Protein AF-A0A6I2H4H3-F1 (afdb_monomer)

Solvent-accessible surface area (backbone atoms only — not comparable to full-atom values): 29416 Å² total; per-residue (Å²): 144,80,78,81,76,67,54,67,68,62,63,47,63,52,48,63,47,64,78,41,74,77,74,76,82,77,77,78,80,81,84,78,91,77,87,81,88,84,82,89,77,88,83,86,88,89,82,82,91,73,91,71,95,69,86,70,80,79,78,75,69,84,71,69,75,73,74,83,81,56,90,36,34,36,38,40,33,17,53,28,41,17,59,62,69,71,44,72,44,59,40,78,60,50,69,61,46,35,39,34,38,72,36,98,88,65,50,64,49,78,35,68,48,48,78,77,53,73,12,32,34,39,25,64,84,44,72,86,79,65,64,29,34,44,34,39,46,53,40,34,32,50,42,70,63,45,63,30,36,68,16,51,56,36,34,16,30,83,85,70,46,59,52,86,59,64,65,92,49,101,59,89,71,86,44,37,30,32,34,30,37,36,53,46,69,62,34,48,71,57,99,56,57,47,42,33,40,39,33,20,58,50,62,38,38,29,28,41,41,46,58,63,73,68,74,57,69,58,36,38,57,49,69,75,38,42,23,42,53,44,59,58,69,41,71,39,63,63,65,49,46,49,88,79,26,46,35,36,41,36,37,27,46,50,39,77,46,82,94,34,29,41,34,38,22,22,49,26,36,32,74,43,67,24,54,70,69,56,100,86,60,60,50,68,48,75,48,60,29,41,81,35,60,75,48,74,52,56,45,42,38,36,58,62,59,48,58,73,47,38,60,50,29,26,83,71,39,40,73,60,33,39,40,37,38,33,24,51,25,66,98,20,70,41,94,79,37,19,50,48,64,73,63,54,68,32,28,38,38,40,34,66,42,83,80,52,75,60,47,76,52,75,50,70,25,18,49,89,66,67,85,80,36,44,49,33,24,35,42,36,37,37,30,34,33,77,42,69,48,98,87,66,36,57,43,78,47,76,46,48,38,32,37,36,27,50,32,72,65,48,52,68,48,75,41,59,72,66,45,37,26,33,32,74,48,22,47,72,85,39,75,24,65,55,64,46,73,42,94,46,58,50,47,36,39,34,45,41,70,36,89,38,55,74,53,56,26,35,36,40,40,34,35,35,51,44,67,91,44,94,73,41,65,47,78,44,83,51,32,35,39,41,33,45,55,86,62,48,62,49,56,46,60,81,75,62,47,54,74,74,39,37,31,36,47,34,40,32,30,26,35,33,70,86,47,43,76,42,35,46,33,26,65,40,22,71,50,28,36,31,9,34,17,45,42,23,49,34,31,33,82

Sequence (541 aa):
MRSSRLAAPLCLALLLSACLPDAPARAPDAGTEGGPEVVVVTPDASVPPGYPDVGTPDAGHPDASVPPMTEDEVRVTNRVPYLYDNSERYEVLSNPVEVLVPAPDGGYTRLASTSLGIGIASVHGVPDAGGYLVRSGNSYVYTSARSVNRGWARLERQGVSYSGVSIEGSGPGVRTAELTLEGLSPWNEGGAVDDFEMVGLETGSTAQLAFNPQPATGATSVSHAPADIFPVTSASLPHFDPTLDTLTLVQRAAQNVGTSGIAMVARRAGTVAAPSVADSGPLRLGMRLEEMPQRSVTLDLRSSAFRALRAQVHPDAELEGMQFDVTPAAYGIHPEYGWVGYSGELFSYYETAPDAPDLAATFSYGNPYPSSWAEVGGASCLYRVRLTLPSGSQHFLYRSIGGSDLLANVVGAPIVPTLSPPTDLRVDGLPATASQTLASLTPTLSWGAPTTGTPTAYRLTLYRLTEPSPGTVSRTTAGQVDLPAELRSLRLPAGMLQPGRHYVFVVTAMDVPTWDLARRETQQRLPGQFADAVTGLLSAP

Foldseek 3Di:
DPPPQVPQVLVVLLVVCVLVPPDPADDPDPDDDDDDDDDDDDDDDDDDDDDDPPDDPDPDDPCVPPDDDDPQKAKEFAWEAALVVRDIDTAAFAPDWWKWPQDPVRATDIFGWDDPDRGMTMTGPHDQDAWIWTDTHQEIETDSDSFFHPYAYALAAPPWAFDSDFLPDPDCPPQKAFEWEAQADFFDPPPDGKWKWKFKRNNLWIWIKAFVVDDDGGDRTDHRTMIGIGTNFHRGDIQADLVRIKIKMWIWDWDDDPPFKIKTFTFWIDMHRADRDDPPDHRYDHTYIDGFDKDKAWAQEQLVQFLVQQVQQAVQKDWQWKKKFKFWQVVAADPQQGRHGGGDTNMMMIGGDSPDHGDTDMDMHGDRDDPRIFIKMKIKTKIWHWAADPLRAIDIDIFIWIWMAGSCVCRVDHNHGQWHAWAQWDWQNHRFSAEDEHPAQFIKIFTHGTPGHQFQWKKKWKWWWDPPDPNDIDIDTLHMYIGGRPDGMGGHHPPSDDAFTKIKIKIKGKHAPPDDSSHNSNSNHPGITIYIHIGHIYTYD

pLDDT: mean 86.31, std 21.21, range [25.45, 98.81]

Mean predicted aligned error: 7.73 Å

Nearest PDB structures (foldseek):
  2gee-assembly1_A  TM=3.292E-01  e=4.165E-04  Homo sapiens
  1wis-assembly1_A  TM=5.400E-01  e=2.957E-02  Homo sapiens
  1cd9-assembly1_D  TM=3.344E-01  e=1.472E+00  Mus musculus
  6q50-assembly1_A  TM=1.634E-01  e=1.085E+00  Leishmania mexicana MHOM/GT/2001/U1103
  8axl-assembly1_A  TM=1.598E-01  e=4.061E+00  Shigella flexneri

Secondary structure (DSSP, 8-state):
--TTSSHHHHHHHHHHTTTS--PPPPPPP-----PPPPPP-PPPP--------------------PPPPPTT-EEEE-EEEETTTTEEEEPPPPSPEEEEEEPTTS-EEEEEPEEEETTEEEE----SSS-EEEEETTEEEEE--SEEE----BSSPTT--B-S--TTS------EEEEEEESPPPP--SSS--EEEEEETTTTEEEEEEESSPPPTT-SEEEEEEEEEEESSSSS-B---TTT-EEEEEEEEEEEETTTEEEEEEEEEEEEEPP---TTS-EEEEEE-EEPPEEEEEEEE-HHHHHTTHHHH-TTEEEEEEEEEEEEETT--BTTTBS-S----SEEEEE--TTPPPEEEEEEEE--S-TTSEEEEEEEEEEEEEEE-TTS-EEEEEEEEEEEEEHHHHTTS-B--SSPPPEEEEETTEESSS-EE-S-SSPEEEEE--SSS--SEEEEEEEEEEEEETTEEEEEEEEEEEEETT--EEEPPTTSS-TT-EEEEEEEEEE-TT--TTBGGGGGPSSEEEEEEE---EE--

Radius of gyration: 24.14 Å; Cα contacts (8 Å, |Δi|>4): 1316; chains: 1; bounding box: 68×48×68 Å

Structure (mmCIF, N/CA/C/O backbone):
data_AF-A0A6I2H4H3-F1
#
_entry.id   AF-A0A6I2H4H3-F1
#
loop_
_atom_site.group_PDB
_atom_site.id
_atom_site.type_symbol
_atom_site.label_atom_id
_atom_site.label_alt_id
_atom_site.label_comp_id
_atom_site.label_asym_id
_atom_site.label_entity_id
_atom_site.label_seq_id
_atom_site.pdbx_PDB_ins_code
_atom_site.Cartn_x
_atom_site.Cartn_y
_atom_site.Cartn_z
_atom_site.occupancy
_atom_site.B_iso_or_equiv
_atom_site.auth_seq_id
_atom_site.auth_comp_id
_atom_site.auth_asym_id
_atom_site.auth_atom_id
_atom_site.pdbx_PDB_model_num
ATOM 1 N N . MET A 1 1 ? 1.810 23.277 -22.576 1.00 27.41 1 MET A N 1
ATOM 2 C CA . MET A 1 1 ? 0.511 22.749 -22.088 1.00 27.41 1 MET A CA 1
ATOM 3 C C . MET A 1 1 ? 0.195 21.363 -22.684 1.00 27.41 1 MET A C 1
ATOM 5 O O . MET A 1 1 ? -0.855 21.172 -23.278 1.00 27.41 1 MET A O 1
ATOM 9 N N . ARG A 1 2 ? 1.094 20.375 -22.526 1.00 26.89 2 ARG A N 1
ATOM 10 C CA . ARG A 1 2 ? 0.898 18.961 -22.933 1.00 26.89 2 ARG A CA 1
ATOM 11 C C . ARG A 1 2 ? 1.237 17.976 -21.789 1.00 26.89 2 ARG A C 1
ATOM 13 O O . ARG A 1 2 ? 1.560 16.828 -22.045 1.00 26.89 2 ARG A O 1
ATOM 20 N N . SER A 1 3 ? 1.171 18.411 -20.526 1.00 26.70 3 SER A N 1
ATOM 21 C CA . SER A 1 3 ? 1.600 17.613 -19.360 1.00 26.70 3 SER A CA 1
ATOM 22 C C . SER A 1 3 ? 0.523 16.688 -18.769 1.00 26.70 3 SER A C 1
ATOM 24 O O . SER A 1 3 ? 0.777 16.031 -17.770 1.00 26.70 3 SER A O 1
ATOM 26 N N . SER A 1 4 ? -0.676 16.599 -19.355 1.00 29.81 4 SER A N 1
ATOM 27 C CA . SER A 1 4 ? -1.798 15.848 -18.763 1.00 29.81 4 SER A CA 1
ATOM 28 C C . SER A 1 4 ? -1.868 14.359 -19.131 1.00 29.81 4 SER A C 1
ATOM 30 O O . SER A 1 4 ? -2.782 13.683 -18.674 1.00 29.81 4 SER A O 1
ATOM 32 N N . ARG A 1 5 ? -0.939 13.822 -19.938 1.00 36.34 5 ARG A N 1
ATOM 33 C CA . ARG A 1 5 ? -0.974 12.406 -20.373 1.00 36.34 5 ARG A CA 1
ATOM 34 C C . ARG A 1 5 ? -0.046 11.457 -19.601 1.00 36.34 5 ARG A C 1
ATOM 36 O O . ARG A 1 5 ? -0.237 10.256 -19.698 1.00 36.34 5 ARG A O 1
ATOM 43 N N . LEU A 1 6 ? 0.885 11.976 -18.798 1.00 37.09 6 LEU A N 1
ATOM 44 C CA . LEU A 1 6 ? 1.790 11.171 -17.955 1.00 37.09 6 LEU A CA 1
ATOM 45 C C . LEU A 1 6 ? 1.196 10.813 -16.578 1.00 37.09 6 LEU A C 1
ATOM 47 O O . LEU A 1 6 ? 1.773 10.015 -15.852 1.00 37.09 6 LEU A O 1
ATOM 51 N N . ALA A 1 7 ? 0.042 11.380 -16.207 1.00 34.16 7 ALA A N 1
ATOM 52 C CA . ALA A 1 7 ? -0.515 11.224 -14.860 1.00 34.16 7 ALA A CA 1
ATOM 53 C C . ALA A 1 7 ? -1.143 9.842 -14.586 1.00 34.16 7 ALA A C 1
ATOM 55 O O . ALA A 1 7 ? -1.226 9.442 -13.428 1.00 34.16 7 ALA A O 1
ATOM 56 N N . ALA A 1 8 ? -1.579 9.114 -15.620 1.00 34.03 8 ALA A N 1
ATOM 57 C CA . ALA A 1 8 ? -2.295 7.847 -15.449 1.00 34.03 8 ALA A CA 1
ATOM 58 C C . ALA A 1 8 ? -1.411 6.679 -14.947 1.00 34.03 8 ALA A C 1
ATOM 60 O O . ALA A 1 8 ? -1.798 6.067 -13.954 1.00 34.03 8 ALA A O 1
ATOM 61 N N . PRO A 1 9 ? -0.227 6.380 -15.528 1.00 33.75 9 PRO A N 1
ATOM 62 C CA . PRO A 1 9 ? 0.618 5.293 -15.016 1.00 33.75 9 PRO A CA 1
ATOM 63 C C . PRO A 1 9 ? 1.280 5.642 -13.671 1.00 33.75 9 PRO A C 1
ATOM 65 O O . PRO A 1 9 ? 1.440 4.780 -12.810 1.00 33.75 9 PRO A O 1
ATOM 68 N N . LEU A 1 10 ? 1.589 6.924 -13.443 1.00 36.28 10 LEU A N 1
ATOM 69 C CA . LEU A 1 10 ? 2.308 7.379 -12.250 1.00 36.28 10 LEU A CA 1
ATOM 70 C C . LEU A 1 10 ? 1.450 7.358 -10.970 1.00 36.28 10 LEU A C 1
ATOM 72 O O . LEU A 1 10 ? 1.964 7.137 -9.877 1.00 36.28 10 LEU A O 1
ATOM 76 N N . CYS A 1 11 ? 0.132 7.563 -11.093 1.00 32.44 11 CYS A N 1
ATOM 77 C CA . CYS A 1 11 ? -0.803 7.392 -9.974 1.00 32.44 11 CYS A CA 1
ATOM 78 C C . CYS A 1 11 ? -1.049 5.917 -9.611 1.00 32.44 11 CYS A C 1
ATOM 80 O O . CYS A 1 11 ? -1.498 5.659 -8.496 1.00 32.44 11 CYS A O 1
ATOM 82 N N . LEU A 1 12 ? -0.766 4.964 -10.512 1.00 36.81 12 LEU A N 1
ATOM 83 C CA . LEU A 1 12 ? -1.075 3.544 -10.308 1.00 36.81 12 LEU A CA 1
ATOM 84 C C . LEU A 1 12 ? 0.065 2.738 -9.671 1.00 36.81 12 LEU A C 1
ATOM 86 O O . LEU A 1 12 ? -0.207 1.931 -8.789 1.00 36.81 12 LEU A O 1
ATOM 90 N N . ALA A 1 13 ? 1.332 3.022 -9.991 1.00 32.00 13 ALA A N 1
ATOM 91 C CA . ALA A 1 13 ? 2.472 2.408 -9.290 1.00 32.00 13 ALA A CA 1
ATOM 92 C C . ALA A 1 13 ? 2.479 2.725 -7.774 1.00 32.00 13 ALA A C 1
ATOM 94 O O . ALA A 1 13 ? 2.872 1.904 -6.948 1.00 32.00 13 ALA A O 1
ATOM 95 N N . LEU A 1 14 ? 1.934 3.885 -7.379 1.00 35.25 14 LEU A N 1
ATOM 96 C CA . LEU A 1 14 ? 1.718 4.250 -5.971 1.00 35.25 14 LEU A CA 1
ATOM 97 C C . LEU A 1 14 ? 0.651 3.386 -5.263 1.00 35.25 14 LEU A C 1
ATOM 99 O O . LEU A 1 14 ? 0.614 3.365 -4.035 1.00 35.25 14 LEU A O 1
ATOM 103 N N . LEU A 1 15 ? -0.210 2.668 -5.995 1.00 35.47 15 LEU A N 1
ATOM 104 C CA . LEU A 1 15 ? -1.296 1.858 -5.427 1.00 35.47 15 LEU A CA 1
ATOM 105 C C . LEU A 1 15 ? -0.887 0.413 -5.106 1.00 35.47 15 LEU A C 1
ATOM 107 O O . LEU A 1 15 ? -1.457 -0.166 -4.184 1.00 35.47 15 LEU A O 1
ATOM 111 N N . LEU A 1 16 ? 0.152 -0.145 -5.738 1.00 33.56 16 LEU A N 1
ATOM 112 C CA . LEU A 1 16 ? 0.806 -1.368 -5.232 1.00 33.56 16 LEU A CA 1
ATOM 113 C C . LEU A 1 16 ? 1.392 -1.131 -3.832 1.00 33.56 16 LEU A C 1
ATOM 115 O O . LEU A 1 16 ? 1.283 -1.979 -2.943 1.00 33.56 16 LEU A O 1
ATOM 119 N N . SER A 1 17 ? 1.891 0.087 -3.601 1.00 32.72 17 SER A N 1
ATOM 120 C CA . SER A 1 17 ? 2.298 0.568 -2.280 1.00 32.72 17 SER A CA 1
ATOM 121 C C . SER A 1 17 ? 1.133 0.709 -1.294 1.00 32.72 17 SER A C 1
ATOM 123 O O . SER A 1 17 ? 1.397 0.860 -0.115 1.00 32.72 17 SER A O 1
ATOM 125 N N . ALA A 1 18 ? -0.136 0.633 -1.726 1.00 29.33 18 ALA A N 1
ATOM 126 C CA . ALA A 1 18 ? -1.308 0.676 -0.840 1.00 29.33 18 ALA A CA 1
ATOM 127 C C . ALA A 1 18 ? -1.716 -0.707 -0.288 1.00 29.33 18 ALA A C 1
ATOM 129 O O . ALA A 1 18 ? -2.491 -0.781 0.668 1.00 29.33 18 ALA A O 1
ATOM 130 N N . CYS A 1 19 ? -1.198 -1.801 -0.866 1.00 32.56 19 CYS A N 1
ATOM 131 C CA . CYS A 1 19 ? -1.294 -3.148 -0.279 1.00 32.56 19 CYS A CA 1
ATOM 132 C C . CYS A 1 19 ? -0.205 -3.372 0.775 1.00 32.56 19 CYS A C 1
ATOM 134 O O . CYS A 1 19 ? -0.392 -4.089 1.762 1.00 32.56 19 CYS A O 1
ATOM 136 N N . LEU A 1 20 ? 0.927 -2.696 0.588 1.00 34.41 20 LEU A N 1
ATOM 137 C CA . LEU A 1 20 ? 1.866 -2.412 1.655 1.00 34.41 20 LEU A CA 1
ATOM 138 C C . LEU A 1 20 ? 1.235 -1.311 2.534 1.00 34.41 20 LEU A C 1
ATOM 140 O O . LEU A 1 20 ? 0.553 -0.423 2.039 1.00 34.41 20 LEU A O 1
ATOM 144 N N . PRO A 1 21 ? 1.321 -1.369 3.866 1.00 31.14 21 PRO A N 1
ATOM 145 C CA . PRO A 1 21 ? 0.923 -0.221 4.664 1.00 31.14 21 PRO A CA 1
ATOM 146 C C . PRO A 1 21 ? 1.882 0.937 4.356 1.00 31.14 21 PRO A C 1
ATOM 148 O O . PRO A 1 21 ? 3.085 0.692 4.261 1.00 31.14 21 PRO A O 1
ATOM 151 N N . ASP A 1 22 ? 1.369 2.172 4.260 1.00 32.53 22 ASP A N 1
ATOM 152 C CA . ASP A 1 22 ? 2.194 3.386 4.154 1.00 32.53 22 ASP A CA 1
ATOM 153 C C . ASP A 1 22 ? 3.387 3.266 5.121 1.00 32.53 22 ASP A C 1
ATOM 155 O O . ASP A 1 22 ? 3.208 3.130 6.344 1.00 32.53 22 ASP A O 1
ATOM 159 N N . ALA A 1 23 ? 4.612 3.270 4.584 1.00 32.50 23 ALA A N 1
ATOM 160 C CA . ALA A 1 23 ? 5.797 3.387 5.418 1.00 32.50 23 ALA A CA 1
ATOM 161 C C . ALA A 1 23 ? 5.658 4.712 6.188 1.00 32.50 23 ALA A C 1
ATOM 163 O O . ALA A 1 23 ? 5.413 5.749 5.562 1.00 32.50 23 ALA A O 1
ATOM 164 N N . PRO A 1 24 ? 5.734 4.717 7.533 1.00 30.98 24 PRO A N 1
ATOM 165 C CA . PRO A 1 24 ? 5.585 5.952 8.284 1.00 30.98 24 PRO A CA 1
ATOM 166 C C . PRO A 1 24 ? 6.629 6.953 7.789 1.00 30.98 24 PRO A C 1
ATOM 168 O O . PRO A 1 24 ? 7.818 6.636 7.734 1.00 30.98 24 PRO A O 1
ATOM 171 N N . ALA A 1 25 ? 6.181 8.155 7.417 1.00 30.33 25 ALA A N 1
ATOM 172 C CA . ALA A 1 25 ? 7.082 9.246 7.082 1.00 30.33 25 ALA A CA 1
ATOM 173 C C . ALA A 1 25 ? 8.069 9.428 8.245 1.00 30.33 25 ALA A C 1
ATOM 175 O O . ALA A 1 25 ? 7.665 9.674 9.385 1.00 30.33 25 ALA A O 1
ATOM 176 N N . ARG A 1 26 ? 9.362 9.233 7.969 1.00 35.91 26 ARG A N 1
ATOM 177 C CA . ARG A 1 26 ? 10.427 9.332 8.969 1.00 35.91 26 ARG A CA 1
ATOM 178 C C . ARG A 1 26 ? 10.443 10.765 9.504 1.00 35.91 26 ARG A C 1
ATOM 180 O O . ARG A 1 26 ? 10.479 11.714 8.722 1.00 35.91 26 ARG A O 1
ATOM 187 N N . ALA A 1 27 ? 10.388 10.931 10.825 1.00 27.62 27 ALA A N 1
ATOM 188 C CA . ALA A 1 27 ? 10.614 12.240 11.429 1.00 27.62 27 ALA A CA 1
ATOM 189 C C . ALA A 1 27 ? 12.048 12.694 11.085 1.00 27.62 27 ALA A C 1
ATOM 191 O O . ALA A 1 27 ? 12.953 11.858 11.134 1.00 27.62 27 ALA A O 1
ATOM 192 N N . PRO A 1 28 ? 12.277 13.965 10.710 1.00 26.17 28 PRO A N 1
ATOM 193 C CA . PRO A 1 28 ? 13.627 14.458 10.465 1.00 26.17 28 PRO A CA 1
ATOM 194 C C . PRO A 1 28 ? 14.465 14.310 11.742 1.00 26.17 28 PRO A C 1
ATOM 196 O O . PRO A 1 28 ? 14.049 14.768 12.809 1.00 26.17 28 PRO A O 1
ATOM 199 N N . ASP A 1 29 ? 15.626 13.658 11.635 1.00 29.16 29 ASP A N 1
ATOM 200 C CA . ASP A 1 29 ? 16.582 13.537 12.738 1.00 29.16 29 ASP A CA 1
ATOM 201 C C . ASP A 1 29 ? 17.051 14.943 13.149 1.00 29.16 29 ASP A C 1
ATOM 203 O O . ASP A 1 29 ? 17.637 15.686 12.358 1.00 29.16 29 ASP A O 1
ATOM 207 N N . ALA A 1 30 ? 16.779 15.330 14.397 1.00 26.14 30 ALA A N 1
ATOM 208 C CA . ALA A 1 30 ? 17.313 16.552 14.984 1.00 26.14 30 ALA A CA 1
ATOM 209 C C . ALA A 1 30 ? 18.799 16.327 15.300 1.00 26.14 30 ALA A C 1
ATOM 211 O O . ALA A 1 30 ? 19.143 15.711 16.307 1.00 26.14 30 ALA A O 1
ATOM 212 N N . GLY A 1 31 ? 19.681 16.780 14.408 1.00 27.33 31 GLY A N 1
ATOM 213 C CA . GLY A 1 31 ? 21.125 16.621 14.556 1.00 27.33 31 GLY A CA 1
ATOM 214 C C . GLY A 1 31 ? 21.676 17.331 15.796 1.00 27.33 31 GLY A C 1
ATOM 215 O O . GLY A 1 31 ? 21.610 18.554 15.905 1.00 27.33 31 GLY A O 1
ATOM 216 N N . THR A 1 32 ? 22.271 16.565 16.709 1.00 27.14 32 THR A N 1
ATOM 217 C CA . THR A 1 32 ? 23.271 17.051 17.668 1.00 27.14 32 THR A CA 1
ATOM 218 C C . THR A 1 32 ? 24.658 16.708 17.137 1.00 27.14 32 THR A C 1
ATOM 220 O O . THR A 1 32 ? 25.004 15.533 17.026 1.00 27.14 32 THR A O 1
ATOM 223 N N . GLU A 1 33 ? 25.442 17.733 16.801 1.00 27.17 33 GLU A N 1
ATOM 224 C CA . GLU A 1 33 ? 26.845 17.608 16.403 1.00 27.17 33 GLU A CA 1
ATOM 225 C C . GLU A 1 33 ? 27.706 17.132 17.584 1.00 27.17 33 GLU A C 1
ATOM 227 O O . GLU A 1 33 ? 27.778 17.776 18.630 1.00 27.17 33 GLU A O 1
ATOM 232 N N . GLY A 1 34 ? 28.383 16.000 17.401 1.00 26.84 34 GLY A N 1
ATOM 233 C CA . GLY A 1 34 ? 29.370 15.457 18.329 1.00 26.84 34 GLY A CA 1
ATOM 234 C C . GLY A 1 34 ? 30.065 14.264 17.684 1.00 26.84 34 GLY A C 1
ATOM 235 O O . GLY A 1 34 ? 29.618 13.132 17.833 1.00 26.84 34 GLY A O 1
ATOM 236 N N . GLY A 1 35 ? 31.107 14.526 16.893 1.00 25.45 35 GLY A N 1
ATOM 237 C CA . GLY A 1 35 ? 31.826 13.492 16.146 1.00 25.45 35 GLY A CA 1
ATOM 238 C C . GLY A 1 35 ? 32.767 12.658 17.025 1.00 25.45 35 GLY A C 1
ATOM 239 O O . GLY A 1 35 ? 33.461 13.229 17.869 1.00 25.45 35 GLY A O 1
ATOM 240 N N . PRO A 1 36 ? 32.852 11.333 16.808 1.00 29.58 36 PRO A N 1
ATOM 241 C CA . PRO A 1 36 ? 33.981 10.532 17.246 1.00 29.58 36 PRO A CA 1
ATOM 242 C C . PRO A 1 36 ? 34.960 10.227 16.098 1.00 29.58 36 PRO A C 1
ATOM 244 O O . PRO A 1 36 ? 34.624 10.218 14.915 1.00 29.58 36 PRO A O 1
ATOM 247 N N . GLU A 1 37 ? 36.201 10.001 16.510 1.00 25.62 37 GLU A N 1
ATOM 248 C CA . GLU A 1 37 ? 37.409 9.724 15.735 1.00 25.62 37 GLU A CA 1
ATOM 249 C C . GLU A 1 37 ? 37.325 8.383 14.975 1.00 25.62 37 GLU A C 1
ATOM 251 O O . GLU A 1 37 ? 36.967 7.352 15.544 1.00 25.62 37 GLU A O 1
ATOM 256 N N . VAL A 1 38 ? 37.649 8.400 13.675 1.00 28.81 38 VAL A N 1
ATOM 257 C CA . VAL A 1 38 ? 37.565 7.242 12.766 1.00 28.81 38 VAL A CA 1
ATOM 258 C C . VAL A 1 38 ? 38.900 6.493 12.736 1.00 28.81 38 VAL A C 1
ATOM 260 O O . VAL A 1 38 ? 39.912 7.036 12.293 1.00 28.81 38 VAL A O 1
ATOM 263 N N . VAL A 1 39 ? 38.892 5.221 13.143 1.00 25.72 39 VAL A N 1
ATOM 264 C CA . VAL A 1 39 ? 39.983 4.270 12.879 1.00 25.72 39 VAL A CA 1
ATOM 265 C C . VAL A 1 39 ? 39.707 3.578 11.545 1.00 25.72 39 VAL A C 1
ATOM 267 O O . VAL A 1 39 ? 38.690 2.909 11.380 1.00 25.72 39 VAL A O 1
ATOM 270 N N . VAL A 1 40 ? 40.617 3.750 10.586 1.00 26.52 40 VAL A N 1
ATOM 271 C CA . VAL A 1 40 ? 40.535 3.162 9.243 1.00 26.52 40 VAL A CA 1
ATOM 272 C C . VAL A 1 40 ? 41.026 1.714 9.284 1.00 26.52 40 VAL A C 1
ATOM 274 O O . VAL A 1 40 ? 42.193 1.463 9.581 1.00 26.52 40 VAL A O 1
ATOM 277 N N . VAL A 1 41 ? 40.155 0.768 8.930 1.00 26.95 41 VAL A N 1
ATOM 278 C CA . VAL A 1 41 ? 40.528 -0.610 8.580 1.00 26.95 41 VAL A CA 1
ATOM 279 C C . VAL A 1 41 ? 40.187 -0.824 7.108 1.00 26.95 41 VAL A C 1
ATOM 281 O O . VAL A 1 41 ? 39.051 -0.624 6.692 1.00 26.95 41 VAL A O 1
ATOM 284 N N . THR A 1 42 ? 41.180 -1.198 6.307 1.00 28.59 42 THR A N 1
ATOM 285 C CA . THR A 1 42 ? 41.024 -1.541 4.885 1.00 28.59 42 THR A CA 1
ATOM 286 C C . THR A 1 42 ? 40.532 -2.984 4.720 1.00 28.59 42 THR A C 1
ATOM 288 O O . THR A 1 42 ? 41.174 -3.869 5.294 1.00 28.59 42 THR A O 1
ATOM 291 N N . PRO A 1 43 ? 39.490 -3.266 3.913 1.00 33.50 43 PRO A N 1
ATOM 292 C CA . PRO A 1 43 ? 39.140 -4.628 3.535 1.00 33.50 43 PRO A CA 1
ATOM 293 C C . PRO A 1 43 ? 39.788 -5.040 2.207 1.00 33.50 43 PRO A C 1
ATOM 295 O O . PRO A 1 43 ? 39.853 -4.269 1.248 1.00 33.50 43 PRO A O 1
ATOM 298 N N . ASP A 1 44 ? 40.261 -6.283 2.187 1.00 26.83 44 ASP A N 1
ATOM 299 C CA . ASP A 1 44 ? 40.764 -7.000 1.017 1.00 26.83 44 ASP A CA 1
ATOM 300 C C . ASP A 1 44 ? 39.583 -7.568 0.207 1.00 26.83 44 ASP A C 1
ATOM 302 O O . ASP A 1 44 ? 38.591 -8.036 0.773 1.00 26.83 44 ASP A O 1
ATOM 306 N N . ALA A 1 45 ? 39.670 -7.497 -1.119 1.00 34.09 45 ALA A N 1
ATOM 307 C CA . ALA A 1 45 ? 38.580 -7.802 -2.040 1.00 34.09 45 ALA A CA 1
ATOM 308 C C . ALA A 1 45 ? 38.758 -9.191 -2.664 1.00 34.09 45 ALA A C 1
ATOM 310 O O . ALA A 1 45 ? 39.778 -9.424 -3.307 1.00 34.09 45 ALA A O 1
ATOM 311 N N . SER A 1 46 ? 37.752 -10.075 -2.533 1.00 33.72 46 SER A N 1
ATOM 312 C CA . SER A 1 46 ? 37.236 -11.009 -3.571 1.00 33.72 46 SER A CA 1
ATOM 313 C C . SER A 1 46 ? 36.640 -12.318 -3.011 1.00 33.72 46 SER A C 1
ATOM 315 O O . SER A 1 46 ? 37.372 -13.278 -2.820 1.00 33.72 46 SER A O 1
ATOM 317 N N . VAL A 1 47 ? 35.305 -12.420 -2.867 1.00 30.62 47 VAL A N 1
ATOM 318 C CA . VAL A 1 47 ? 34.541 -13.694 -2.989 1.00 30.62 47 VAL A CA 1
ATOM 319 C C . VAL A 1 47 ? 33.070 -13.390 -3.371 1.00 30.62 47 VAL A C 1
ATOM 321 O O . VAL A 1 47 ? 32.460 -12.547 -2.718 1.00 30.62 47 VAL A O 1
ATOM 324 N N . PRO A 1 48 ? 32.462 -14.045 -4.386 1.00 39.00 48 PRO A N 1
ATOM 325 C CA . PRO A 1 48 ? 31.018 -13.962 -4.660 1.00 39.00 48 PRO A CA 1
ATOM 326 C C . PRO A 1 48 ? 30.204 -14.925 -3.759 1.00 39.00 48 PRO A C 1
ATOM 328 O O . PRO A 1 48 ? 30.689 -16.023 -3.473 1.00 39.00 48 PRO A O 1
ATOM 331 N N . PRO A 1 49 ? 28.965 -14.595 -3.332 1.00 48.81 49 PRO A N 1
ATOM 332 C CA . PRO A 1 49 ? 28.246 -15.403 -2.351 1.00 48.81 49 PRO A CA 1
ATOM 333 C C . PRO A 1 49 ? 27.552 -16.609 -3.001 1.00 48.81 49 PRO A C 1
ATOM 335 O O . PRO A 1 49 ? 26.501 -16.498 -3.630 1.00 48.81 49 PRO A O 1
ATOM 338 N N . GLY A 1 50 ? 28.127 -17.792 -2.798 1.00 32.75 50 GLY A N 1
ATOM 339 C CA . GLY A 1 50 ? 27.347 -19.006 -2.578 1.00 32.75 50 GLY A CA 1
ATOM 340 C C . GLY A 1 50 ? 27.183 -19.166 -1.071 1.00 32.75 50 GLY A C 1
ATOM 341 O O . GLY A 1 50 ? 28.178 -19.079 -0.362 1.00 32.75 50 GLY A O 1
ATOM 342 N N . TYR A 1 51 ? 25.957 -19.351 -0.581 1.00 45.66 51 TYR A N 1
ATOM 343 C CA . TYR A 1 51 ? 25.682 -19.577 0.840 1.00 45.66 51 TYR A CA 1
ATOM 344 C C . TYR A 1 51 ? 26.257 -20.930 1.293 1.00 45.66 51 TYR A C 1
ATOM 346 O O . TYR A 1 51 ? 25.778 -21.981 0.860 1.00 45.66 51 TYR A O 1
ATOM 354 N N . PRO A 1 52 ? 27.220 -20.918 2.226 1.00 36.47 52 PRO A N 1
ATOM 355 C CA . PRO A 1 52 ? 27.104 -21.759 3.400 1.00 36.47 52 PRO A CA 1
ATOM 356 C C . PRO A 1 52 ? 27.002 -20.878 4.644 1.00 36.47 52 PRO A C 1
ATOM 358 O O . PRO A 1 52 ? 27.668 -19.853 4.764 1.00 36.47 52 PRO A O 1
ATOM 361 N N . ASP A 1 53 ? 26.151 -21.314 5.562 1.00 42.94 53 ASP A N 1
ATOM 362 C CA . ASP A 1 53 ? 26.048 -20.825 6.931 1.00 42.94 53 ASP A CA 1
ATOM 363 C C . ASP A 1 53 ? 27.407 -20.984 7.638 1.00 42.94 53 ASP A C 1
ATOM 365 O O . ASP A 1 53 ? 27.760 -22.050 8.146 1.00 42.94 53 ASP A O 1
ATOM 369 N N . VAL A 1 54 ? 28.228 -19.937 7.577 1.00 32.97 54 VAL A N 1
ATOM 370 C CA . VAL A 1 54 ? 29.409 -19.766 8.422 1.00 32.97 54 VAL A CA 1
ATOM 371 C C . VAL A 1 54 ? 29.015 -18.746 9.468 1.00 32.97 54 VAL A C 1
ATOM 373 O O . VAL A 1 54 ? 29.028 -17.549 9.195 1.00 32.97 54 VAL A O 1
ATOM 376 N N . GLY A 1 55 ? 28.636 -19.244 10.646 1.00 39.16 55 GLY A N 1
ATOM 377 C CA . GLY A 1 55 ? 28.298 -18.432 11.806 1.00 39.16 55 GLY A CA 1
ATOM 378 C C . GLY A 1 55 ? 29.332 -17.333 12.024 1.00 39.16 55 GLY A C 1
ATOM 379 O O . GLY A 1 55 ? 30.454 -17.583 12.471 1.00 39.16 55 GLY A O 1
ATOM 380 N N . THR A 1 56 ? 28.950 -16.109 11.680 1.00 38.75 56 THR A N 1
ATOM 381 C CA . THR A 1 56 ? 29.666 -14.906 12.069 1.00 38.75 56 THR A CA 1
ATOM 382 C C . THR A 1 56 ? 29.511 -14.737 13.581 1.00 38.75 56 THR A C 1
ATOM 384 O O . THR A 1 56 ? 28.420 -14.955 14.113 1.00 38.75 56 THR A O 1
ATOM 387 N N . PRO A 1 57 ? 30.582 -14.380 14.313 1.00 37.84 57 PRO A N 1
ATOM 388 C CA . PRO A 1 57 ? 30.462 -14.021 15.716 1.00 37.84 57 PRO A CA 1
ATOM 389 C C . PRO A 1 57 ? 29.512 -12.831 15.820 1.00 37.84 57 PRO A C 1
ATOM 391 O O . PRO A 1 57 ? 29.785 -11.781 15.238 1.00 37.84 57 PRO A O 1
ATOM 394 N N . ASP A 1 58 ? 28.407 -13.028 16.534 1.00 41.22 58 ASP A N 1
ATOM 395 C CA . ASP A 1 58 ? 27.465 -11.984 16.918 1.00 41.22 58 ASP A CA 1
ATOM 396 C C . ASP A 1 58 ? 28.263 -10.814 17.510 1.00 41.22 58 ASP A C 1
ATOM 398 O O . ASP A 1 58 ? 28.903 -10.938 18.563 1.00 41.22 58 ASP A O 1
ATOM 402 N N . ALA A 1 59 ? 28.338 -9.710 16.764 1.00 40.62 59 ALA A N 1
ATOM 403 C CA . ALA A 1 59 ? 28.999 -8.495 17.199 1.00 40.62 59 ALA A CA 1
ATOM 404 C C . ALA A 1 59 ? 28.106 -7.882 18.272 1.00 40.62 59 ALA A C 1
ATOM 406 O O . ALA A 1 59 ? 27.281 -7.026 17.970 1.00 40.62 59 ALA A O 1
ATOM 407 N N . GLY A 1 60 ? 28.264 -8.397 19.497 1.00 37.22 60 GLY A N 1
ATOM 408 C CA . GLY A 1 60 ? 27.412 -8.158 20.651 1.00 37.22 60 GLY A CA 1
ATOM 409 C C . GLY A 1 60 ? 26.843 -6.752 20.660 1.00 37.22 60 GLY A C 1
ATOM 410 O O . GLY A 1 60 ? 27.507 -5.791 21.061 1.00 37.22 60 GLY A O 1
ATOM 411 N N . HIS A 1 61 ? 25.591 -6.647 20.220 1.00 46.34 61 HIS A N 1
ATOM 412 C CA . HIS A 1 61 ? 24.790 -5.479 20.504 1.00 46.34 61 HIS A CA 1
ATOM 413 C C . HIS A 1 61 ? 24.769 -5.379 22.037 1.00 46.34 61 HIS A C 1
ATOM 415 O O . HIS A 1 61 ? 24.574 -6.409 22.691 1.00 46.34 61 HIS A O 1
ATOM 421 N N . PRO A 1 62 ? 25.042 -4.216 22.657 1.00 42.59 62 PRO A N 1
ATOM 422 C CA . PRO A 1 62 ? 24.786 -4.044 24.076 1.00 42.59 62 PRO A CA 1
ATOM 423 C C . PRO A 1 62 ? 23.283 -4.198 24.285 1.00 42.59 62 PRO A C 1
ATOM 425 O O . PRO A 1 62 ? 22.530 -3.227 24.260 1.00 42.59 62 PRO A O 1
ATOM 428 N N . ASP A 1 63 ? 22.861 -5.442 24.471 1.00 51.47 63 ASP A N 1
ATOM 429 C CA . ASP A 1 63 ? 21.571 -5.824 24.994 1.00 51.47 63 ASP A CA 1
ATOM 430 C C . ASP A 1 63 ? 21.630 -5.376 26.452 1.00 51.47 63 ASP A C 1
ATOM 432 O O . ASP A 1 63 ? 21.994 -6.119 27.366 1.00 51.47 63 ASP A O 1
ATOM 436 N N . ALA A 1 64 ? 21.435 -4.069 26.657 1.00 51.81 64 ALA A N 1
ATOM 437 C CA . ALA A 1 64 ? 21.201 -3.498 27.963 1.00 51.81 64 ALA A CA 1
ATOM 438 C C . ALA A 1 64 ? 20.034 -4.301 28.514 1.00 51.81 64 ALA A C 1
ATOM 440 O O . ALA A 1 64 ? 18.918 -4.148 28.028 1.00 51.81 64 ALA A O 1
ATOM 441 N N . SER A 1 65 ? 20.351 -5.232 29.416 1.00 66.69 65 SER A N 1
ATOM 442 C CA . SER A 1 65 ? 19.511 -6.358 29.809 1.00 66.69 65 SER A CA 1
ATOM 443 C C . SER A 1 65 ? 18.056 -5.924 29.914 1.00 66.69 65 SER A C 1
ATOM 445 O O . SER A 1 65 ? 17.678 -5.300 30.911 1.00 66.69 65 SER A O 1
ATOM 447 N N . VAL A 1 66 ? 17.261 -6.191 28.873 1.00 78.38 66 VAL A N 1
ATOM 448 C CA . VAL A 1 66 ? 15.853 -5.808 28.888 1.00 78.38 66 VAL A CA 1
ATOM 449 C C . VAL A 1 66 ? 15.238 -6.615 30.030 1.00 78.38 66 VAL A C 1
ATOM 451 O O . VAL A 1 66 ? 15.348 -7.845 30.008 1.00 78.38 66 VAL A O 1
ATOM 454 N N . PRO A 1 67 ? 14.652 -5.976 31.060 1.00 84.25 67 PRO A N 1
ATOM 455 C CA . PRO A 1 67 ? 14.159 -6.702 32.221 1.00 84.25 67 PRO A CA 1
ATOM 456 C C . PRO A 1 67 ? 13.187 -7.816 31.804 1.00 84.25 67 PRO A C 1
ATOM 458 O O . PRO A 1 67 ? 12.472 -7.652 30.806 1.00 84.25 67 PRO A O 1
ATOM 461 N N . PRO A 1 68 ? 13.119 -8.944 32.530 1.00 90.50 68 PRO A N 1
ATOM 462 C CA . PRO A 1 68 ? 12.087 -9.943 32.275 1.00 90.50 68 PRO A CA 1
ATOM 463 C C . PRO A 1 68 ? 10.702 -9.295 32.401 1.00 90.50 68 PRO A C 1
ATOM 465 O O . PRO A 1 68 ? 10.504 -8.425 33.247 1.00 90.50 68 PRO A O 1
ATOM 468 N N . MET A 1 69 ? 9.767 -9.692 31.537 1.00 94.62 69 MET A N 1
ATOM 469 C CA . MET A 1 69 ? 8.405 -9.155 31.577 1.00 94.62 69 MET A CA 1
ATOM 470 C C . MET A 1 69 ? 7.645 -9.658 32.805 1.00 94.62 69 MET A C 1
ATOM 472 O O . MET A 1 69 ? 7.754 -10.837 33.151 1.00 94.62 69 MET A O 1
ATOM 476 N N . THR A 1 70 ? 6.849 -8.790 33.431 1.00 94.00 70 THR A N 1
ATOM 477 C CA . THR A 1 70 ? 5.833 -9.219 34.406 1.00 94.00 70 THR A CA 1
ATOM 478 C C . THR A 1 70 ? 4.568 -9.715 33.696 1.00 94.00 70 THR A C 1
ATOM 480 O O . THR A 1 70 ? 4.376 -9.488 32.503 1.00 94.00 70 THR A O 1
ATOM 483 N N . GLU A 1 71 ? 3.696 -10.426 34.414 1.00 93.25 71 GLU A N 1
ATOM 484 C CA . GLU A 1 71 ? 2.456 -10.991 33.848 1.00 93.25 71 GLU A CA 1
ATOM 485 C C . GLU A 1 71 ? 1.473 -9.903 33.368 1.00 93.25 71 GLU A C 1
ATOM 487 O O . GLU A 1 71 ? 0.808 -10.064 32.347 1.00 93.25 71 GLU A O 1
ATOM 492 N N . ASP A 1 72 ? 1.457 -8.753 34.047 1.00 96.00 72 ASP A N 1
ATOM 493 C CA . ASP A 1 72 ? 0.619 -7.589 33.740 1.00 96.00 72 ASP A CA 1
ATOM 494 C C . ASP A 1 72 ? 1.267 -6.589 32.760 1.00 96.00 72 ASP A C 1
ATOM 496 O O . ASP A 1 72 ? 0.719 -5.507 32.520 1.00 96.00 72 ASP A O 1
ATOM 500 N N . GLU A 1 73 ? 2.441 -6.923 32.218 1.00 97.31 73 GLU A N 1
ATOM 501 C CA . GLU A 1 73 ? 3.202 -6.074 31.307 1.00 97.31 73 GLU A CA 1
ATOM 502 C C . GLU A 1 73 ? 2.880 -6.384 29.843 1.00 97.31 73 GLU A C 1
ATOM 504 O O . GLU A 1 73 ? 2.979 -7.520 29.377 1.00 97.31 73 GLU A O 1
ATOM 509 N N . VAL A 1 74 ? 2.590 -5.336 29.073 1.00 98.00 74 VAL A N 1
ATOM 510 C CA . VAL A 1 74 ? 2.651 -5.365 27.612 1.00 98.00 74 VAL A CA 1
ATOM 511 C C . VAL A 1 74 ? 3.897 -4.626 27.152 1.00 98.00 74 VAL A C 1
ATOM 513 O O . VAL A 1 74 ? 4.054 -3.428 27.390 1.00 98.00 74 VAL A O 1
ATOM 516 N N . ARG A 1 75 ? 4.773 -5.342 26.454 1.00 97.75 75 ARG A N 1
ATOM 517 C CA . ARG A 1 75 ? 5.995 -4.813 25.860 1.00 97.75 75 ARG A CA 1
ATOM 518 C C . ARG A 1 75 ? 5.783 -4.544 24.382 1.00 97.75 75 ARG A C 1
ATOM 520 O O . ARG A 1 75 ? 5.483 -5.455 23.611 1.00 97.75 75 ARG A O 1
ATOM 527 N N . VAL A 1 76 ? 5.979 -3.292 23.996 1.00 98.06 76 VAL A N 1
ATOM 528 C CA . VAL A 1 76 ? 5.879 -2.829 22.615 1.00 98.06 76 VAL A CA 1
ATOM 529 C C . VAL A 1 76 ? 7.280 -2.553 22.092 1.00 98.06 76 VAL A C 1
ATOM 531 O O . VAL A 1 76 ? 8.023 -1.772 22.686 1.00 98.06 76 VAL A O 1
ATOM 534 N N . THR A 1 77 ? 7.638 -3.178 20.977 1.00 97.56 77 THR A N 1
ATOM 535 C CA . THR A 1 77 ? 8.920 -2.974 20.299 1.00 97.56 77 THR A CA 1
ATOM 536 C C . THR A 1 77 ? 8.716 -2.425 18.895 1.00 97.56 77 THR A C 1
ATOM 538 O O . THR A 1 77 ? 7.680 -2.647 18.273 1.00 97.56 77 THR A O 1
ATOM 541 N N . ASN A 1 78 ? 9.711 -1.721 18.371 1.00 96.56 78 ASN A N 1
ATOM 542 C CA . ASN A 1 78 ? 9.827 -1.390 16.955 1.00 96.56 78 ASN A CA 1
ATOM 543 C C . ASN A 1 78 ? 11.123 -1.998 16.415 1.00 96.56 78 ASN A C 1
ATOM 545 O O . ASN A 1 78 ? 12.120 -1.307 16.213 1.00 96.56 78 ASN A O 1
ATOM 549 N N . ARG A 1 79 ? 11.115 -3.325 16.298 1.00 95.81 79 ARG A N 1
ATOM 550 C CA . ARG A 1 79 ? 12.253 -4.140 15.890 1.00 95.81 79 ARG A CA 1
ATOM 551 C C . ARG A 1 79 ? 12.190 -4.351 14.377 1.00 95.81 79 ARG A C 1
ATOM 553 O O . ARG A 1 79 ? 11.210 -4.911 13.884 1.00 95.81 79 ARG A O 1
ATOM 560 N N . VAL A 1 80 ? 13.180 -3.826 13.664 1.00 95.38 80 VAL A N 1
ATOM 561 C CA . VAL A 1 80 ? 13.222 -3.687 12.204 1.00 95.38 80 VAL A CA 1
ATOM 562 C C . VAL A 1 80 ? 14.326 -4.586 11.641 1.00 95.38 80 VAL A C 1
ATOM 564 O O . VAL A 1 80 ? 15.505 -4.264 11.809 1.00 95.38 80 VAL A O 1
ATOM 567 N N . PRO A 1 81 ? 13.957 -5.698 10.984 1.00 95.31 81 PRO A N 1
ATOM 568 C CA . PRO A 1 81 ? 14.878 -6.510 10.196 1.00 95.31 81 PRO A CA 1
ATOM 569 C C . PRO A 1 81 ? 15.283 -5.792 8.902 1.00 95.31 81 PRO A C 1
ATOM 571 O O . PRO A 1 81 ? 14.425 -5.225 8.224 1.00 95.31 81 PRO A O 1
ATOM 574 N N . TYR A 1 82 ? 16.557 -5.871 8.530 1.00 95.00 82 TYR A N 1
ATOM 575 C CA . TYR A 1 82 ? 17.114 -5.394 7.263 1.00 95.00 82 TYR A CA 1
ATOM 576 C C . TYR A 1 82 ? 17.620 -6.602 6.472 1.00 95.00 82 TYR A C 1
ATOM 578 O O . TYR A 1 82 ? 18.532 -7.309 6.899 1.00 95.00 82 TYR A O 1
ATOM 586 N N . LEU A 1 83 ? 16.985 -6.892 5.337 1.00 93.50 83 LEU A N 1
ATOM 587 C CA . LEU A 1 83 ? 17.245 -8.130 4.600 1.00 93.50 83 LEU A CA 1
ATOM 588 C C . LEU A 1 83 ? 18.564 -8.100 3.836 1.00 93.50 83 LEU A C 1
ATOM 590 O O . LEU A 1 83 ? 19.183 -9.150 3.688 1.00 93.50 83 LEU A O 1
ATOM 594 N N . TYR A 1 84 ? 18.989 -6.929 3.355 1.00 92.50 84 TYR A N 1
ATOM 595 C CA . TYR A 1 84 ? 20.196 -6.819 2.540 1.00 92.50 84 TYR A CA 1
ATOM 596 C C . TYR A 1 84 ? 21.446 -7.335 3.262 1.00 92.50 84 TYR A C 1
ATOM 598 O O . TYR A 1 84 ? 22.226 -8.103 2.704 1.00 92.50 84 TYR A O 1
ATOM 606 N N . ASP A 1 85 ? 21.633 -6.905 4.508 1.00 92.62 85 ASP A N 1
ATOM 607 C CA . ASP A 1 85 ? 22.788 -7.246 5.339 1.00 92.62 85 ASP A CA 1
ATOM 608 C C . ASP A 1 85 ? 22.466 -8.299 6.408 1.00 92.62 85 ASP A C 1
ATOM 610 O O . ASP A 1 85 ? 23.342 -8.656 7.196 1.00 92.62 85 ASP A O 1
ATOM 614 N N . ASN A 1 86 ? 21.231 -8.820 6.412 1.00 92.50 86 ASN A N 1
ATOM 615 C CA . ASN A 1 86 ? 20.719 -9.760 7.407 1.00 92.50 86 ASN A CA 1
ATOM 616 C C . ASN A 1 86 ? 20.930 -9.258 8.849 1.00 92.50 86 ASN A C 1
ATOM 618 O O . ASN A 1 86 ? 21.333 -10.013 9.737 1.00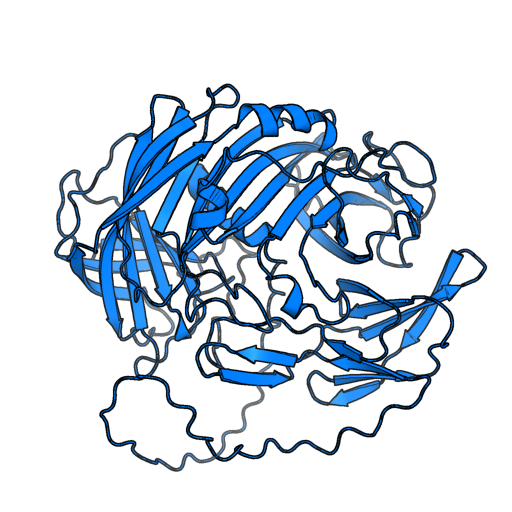 92.50 86 ASN A O 1
ATOM 622 N N . SER A 1 87 ? 20.697 -7.963 9.067 1.00 94.50 87 SER A N 1
ATOM 623 C CA . SER A 1 87 ? 20.815 -7.316 10.372 1.00 94.50 87 SER A CA 1
ATOM 624 C C . SER A 1 87 ? 19.450 -6.942 10.950 1.00 94.50 87 SER A C 1
ATOM 626 O O . SER A 1 87 ? 18.410 -7.025 10.296 1.00 94.50 87 SER A O 1
ATOM 628 N N . GLU A 1 88 ? 19.433 -6.514 12.210 1.00 94.81 88 GLU A N 1
ATOM 629 C CA . GLU A 1 88 ? 18.225 -6.046 12.878 1.00 94.81 88 GLU A CA 1
ATOM 630 C C . GLU A 1 88 ? 18.544 -4.864 13.796 1.00 94.81 88 GLU A C 1
ATOM 632 O O . GLU A 1 88 ? 19.648 -4.744 14.336 1.00 94.81 88 GLU A O 1
ATOM 637 N N . ARG A 1 89 ? 17.579 -3.955 13.970 1.00 94.75 89 ARG A N 1
ATOM 638 C CA . ARG A 1 89 ? 17.710 -2.820 14.891 1.00 94.75 89 ARG A CA 1
ATOM 639 C C . ARG A 1 89 ? 16.385 -2.449 15.533 1.00 94.75 89 ARG A C 1
ATOM 641 O O . ARG A 1 89 ? 15.333 -2.540 14.909 1.00 94.75 89 ARG A O 1
ATOM 648 N N . TYR A 1 90 ? 16.443 -1.910 16.746 1.00 94.88 90 TYR A N 1
ATOM 649 C CA . TYR A 1 90 ? 15.332 -1.139 17.292 1.00 94.88 90 TYR A CA 1
ATOM 650 C C . TYR A 1 90 ? 15.328 0.290 16.726 1.00 94.88 90 TYR A C 1
ATOM 652 O O . TYR A 1 90 ? 16.293 1.044 16.881 1.00 94.88 90 TYR A O 1
ATOM 660 N N . GLU A 1 91 ? 14.230 0.671 16.078 1.00 93.62 91 GLU A N 1
ATOM 661 C CA . GLU A 1 91 ? 13.971 2.034 15.599 1.00 93.62 91 GLU A CA 1
ATOM 662 C C . GLU A 1 91 ? 13.041 2.784 16.563 1.00 93.62 91 GLU A C 1
ATOM 664 O O . GLU A 1 91 ? 12.319 2.186 17.352 1.00 93.62 91 GLU A O 1
ATOM 669 N N . VAL A 1 92 ? 13.014 4.118 16.517 1.00 94.50 92 VAL A N 1
ATOM 670 C CA . VAL A 1 92 ? 12.166 4.926 17.413 1.00 94.50 92 VAL A CA 1
ATOM 671 C C . VAL A 1 92 ? 10.686 4.543 17.264 1.00 94.50 92 VAL A C 1
ATOM 673 O O . VAL A 1 92 ? 10.162 4.456 16.155 1.00 94.50 92 VAL A O 1
ATOM 676 N N . LEU A 1 93 ? 9.996 4.310 18.385 1.00 92.94 93 LEU A N 1
ATOM 677 C CA . LEU A 1 93 ? 8.551 4.071 18.399 1.00 92.94 93 LEU A CA 1
ATOM 678 C C . LEU A 1 93 ? 7.788 5.362 18.089 1.00 92.94 93 LEU A C 1
ATOM 680 O O . LEU A 1 93 ? 8.151 6.445 18.551 1.00 92.94 93 LEU A O 1
ATOM 684 N N . SER A 1 94 ? 6.678 5.244 17.359 1.00 91.12 94 SER A N 1
ATOM 685 C CA . SER A 1 94 ? 5.781 6.384 17.163 1.00 91.12 94 SER A CA 1
ATOM 686 C C . SER A 1 94 ? 5.076 6.716 18.476 1.00 91.12 94 SER A C 1
ATOM 688 O O . SER A 1 94 ? 4.406 5.861 19.060 1.00 91.12 94 SER A O 1
ATOM 690 N N . ASN A 1 95 ? 5.213 7.966 18.920 1.00 89.06 95 ASN A N 1
ATOM 691 C CA . ASN A 1 95 ? 4.580 8.463 20.135 1.00 89.06 95 ASN A CA 1
ATOM 692 C C . ASN A 1 95 ? 3.161 8.999 19.856 1.00 89.06 95 ASN A C 1
ATOM 694 O O . ASN A 1 95 ? 2.935 9.627 18.820 1.00 89.06 95 ASN A O 1
ATOM 698 N N . PRO A 1 96 ? 2.206 8.810 20.784 1.00 92.81 96 PRO A N 1
ATOM 699 C CA . PRO A 1 96 ? 2.355 8.085 22.047 1.00 92.81 96 PRO A CA 1
ATOM 700 C C . PRO A 1 96 ? 2.299 6.558 21.854 1.00 92.81 96 PRO A C 1
ATOM 702 O O . PRO A 1 96 ? 1.718 6.082 20.874 1.00 92.81 96 PRO A O 1
ATOM 705 N N . VAL A 1 97 ? 2.862 5.817 22.816 1.00 97.12 97 VAL A N 1
ATOM 706 C CA . VAL A 1 97 ? 2.647 4.371 22.986 1.00 97.12 97 VAL A CA 1
ATOM 707 C C . VAL A 1 97 ? 1.757 4.144 24.209 1.00 97.12 97 VAL A C 1
ATOM 709 O O . VAL A 1 97 ? 2.052 4.620 25.305 1.00 97.12 97 VAL A O 1
ATOM 712 N N . GLU A 1 98 ? 0.625 3.472 24.013 1.00 97.75 98 GLU A N 1
ATOM 713 C CA . GLU A 1 98 ? -0.404 3.281 25.045 1.00 97.75 98 GLU A CA 1
ATOM 714 C C . GLU A 1 98 ? -1.112 1.933 24.845 1.00 97.75 98 GLU A C 1
ATOM 716 O O . GLU A 1 98 ? -1.224 1.450 23.716 1.00 97.75 98 GLU A O 1
ATOM 721 N N . VAL A 1 99 ? -1.659 1.360 25.920 1.00 98.19 99 VAL A N 1
ATOM 722 C CA . VAL A 1 99 ? -2.634 0.259 25.844 1.00 98.19 99 VAL A CA 1
ATOM 723 C C . VAL A 1 99 ? -4.014 0.785 26.226 1.00 98.19 99 VAL A C 1
ATOM 725 O O . VAL A 1 99 ? -4.175 1.480 27.228 1.00 98.19 99 VAL A O 1
ATOM 728 N N . LEU A 1 100 ? -5.019 0.467 25.414 1.00 98.00 100 LEU A N 1
ATOM 729 C CA . LEU A 1 100 ? -6.411 0.829 25.633 1.00 98.00 100 LEU A CA 1
ATOM 730 C C . LEU A 1 100 ? -7.197 -0.440 25.964 1.00 98.00 100 LEU A C 1
ATOM 732 O O . LEU A 1 100 ? -7.485 -1.258 25.087 1.00 98.00 100 LEU A O 1
ATOM 736 N N . VAL A 1 101 ? -7.540 -0.589 27.238 1.00 97.50 101 VAL A N 1
ATOM 737 C CA . VAL A 1 101 ? -8.287 -1.733 27.767 1.00 97.50 101 VAL A CA 1
ATOM 738 C C . VAL A 1 101 ? -9.785 -1.438 27.660 1.00 97.50 101 VAL A C 1
ATOM 740 O O . VAL A 1 101 ? -10.210 -0.393 28.161 1.00 97.50 101 VAL A O 1
ATOM 743 N N . PRO A 1 102 ? -10.596 -2.300 27.020 1.00 95.19 102 PRO A N 1
ATOM 744 C CA . PRO A 1 102 ? -12.042 -2.109 26.951 1.00 95.19 102 PRO A CA 1
ATOM 745 C C . PRO A 1 102 ? -12.671 -1.990 28.344 1.00 95.19 102 PRO A C 1
ATOM 747 O O . PRO A 1 102 ? -12.397 -2.796 29.232 1.00 95.19 102 PRO A O 1
ATOM 750 N N . ALA A 1 103 ? -13.528 -0.989 28.529 1.00 92.69 103 ALA A N 1
ATOM 751 C CA . ALA A 1 103 ? -14.252 -0.756 29.774 1.00 92.69 103 ALA A CA 1
ATOM 752 C C . ALA A 1 103 ? -15.709 -1.266 29.683 1.00 92.69 103 ALA A C 1
ATOM 754 O O . ALA A 1 103 ? -16.261 -1.363 28.583 1.00 92.69 103 ALA A O 1
ATOM 755 N N . PRO A 1 104 ? -16.376 -1.570 30.817 1.00 88.50 104 PRO A N 1
ATOM 756 C CA . PRO A 1 104 ? -17.755 -2.080 30.821 1.00 88.50 104 PRO A CA 1
ATOM 757 C C . PRO A 1 104 ? -18.798 -1.142 30.194 1.00 88.50 104 PRO A C 1
ATOM 759 O O . PRO A 1 104 ? -19.850 -1.596 29.755 1.00 88.50 104 PRO A O 1
ATOM 762 N N . ASP A 1 105 ? -18.519 0.161 30.137 1.00 86.94 105 ASP A N 1
ATOM 763 C CA . ASP A 1 105 ? -19.355 1.181 29.487 1.00 86.94 105 ASP A CA 1
ATOM 764 C C . ASP A 1 105 ? -19.160 1.242 27.954 1.00 86.94 105 ASP A C 1
ATOM 766 O O . ASP A 1 105 ? -19.675 2.136 27.270 1.00 86.94 105 ASP A O 1
ATOM 770 N N . GLY A 1 106 ? -18.384 0.300 27.410 1.00 83.88 106 GLY A N 1
ATOM 771 C CA . GLY A 1 106 ? -17.981 0.227 26.014 1.00 83.88 106 GLY A CA 1
ATOM 772 C C . GLY A 1 106 ? -16.882 1.220 25.636 1.00 83.88 106 GLY A C 1
ATOM 773 O O . GLY A 1 106 ? -16.568 1.317 24.455 1.00 83.88 106 GLY A O 1
ATOM 774 N N . GLY A 1 107 ? -16.348 2.003 26.579 1.00 92.69 107 GLY A N 1
ATOM 775 C CA . GLY A 1 107 ? -15.211 2.897 26.381 1.00 92.69 107 GLY A CA 1
ATOM 776 C C . GLY A 1 107 ? -13.865 2.182 26.521 1.00 92.69 107 GLY A C 1
ATOM 777 O O . GLY A 1 107 ? -13.771 0.962 26.397 1.00 92.69 107 GLY A O 1
ATOM 778 N N . TYR A 1 108 ? -12.811 2.956 26.799 1.00 96.81 108 TYR A N 1
ATOM 779 C CA . TYR A 1 108 ? -11.472 2.418 27.046 1.00 96.81 108 TYR A CA 1
ATOM 780 C C . TYR A 1 108 ? -10.798 3.091 28.239 1.00 96.81 108 TYR A C 1
ATOM 782 O O . TYR A 1 108 ? -10.756 4.322 28.320 1.00 96.81 108 TYR A O 1
ATOM 790 N N . THR A 1 109 ? -10.176 2.288 29.096 1.00 96.56 109 THR A N 1
ATOM 791 C CA . THR A 1 109 ? -9.184 2.744 30.072 1.00 96.56 109 THR A CA 1
ATOM 792 C C . THR A 1 109 ? -7.819 2.804 29.396 1.00 96.56 109 THR A C 1
ATOM 794 O O . THR A 1 109 ? -7.386 1.836 28.775 1.00 96.56 109 THR A O 1
ATOM 797 N N . ARG A 1 110 ? -7.137 3.949 29.497 1.00 97.00 110 ARG A N 1
ATOM 798 C CA . ARG A 1 110 ? -5.811 4.150 28.899 1.00 97.00 110 ARG A CA 1
ATOM 799 C C . ARG A 1 110 ? -4.716 3.876 29.913 1.00 97.00 110 ARG A C 1
ATOM 801 O O . ARG A 1 110 ? -4.745 4.432 31.008 1.00 97.00 110 ARG A O 1
ATOM 808 N N . LEU A 1 111 ? -3.737 3.088 29.501 1.00 97.75 111 LEU A N 1
ATOM 809 C CA . LEU A 1 111 ? -2.527 2.787 30.248 1.00 97.75 111 LEU A CA 1
ATOM 810 C C . LEU A 1 111 ? -1.340 3.339 29.456 1.00 97.75 111 LEU A C 1
ATOM 812 O O . LEU A 1 111 ? -1.135 2.983 28.293 1.00 97.75 111 LEU A O 1
ATOM 816 N N . ALA A 1 112 ? -0.607 4.266 30.066 1.00 97.25 112 ALA A N 1
ATOM 817 C CA . ALA A 1 112 ? 0.531 4.925 29.438 1.00 97.25 112 ALA A CA 1
ATOM 818 C C . ALA A 1 112 ? 1.779 4.037 29.495 1.00 97.25 112 ALA A C 1
ATOM 820 O O . ALA A 1 112 ? 1.986 3.311 30.468 1.00 97.25 112 ALA A O 1
ATOM 821 N N . SER A 1 113 ? 2.632 4.127 28.475 1.00 97.25 113 SER A N 1
ATOM 822 C CA . SER A 1 113 ? 3.908 3.415 28.474 1.00 97.25 113 SER A CA 1
ATOM 823 C C . SER A 1 113 ? 5.018 4.149 29.221 1.00 97.25 113 SER A C 1
ATOM 825 O O . SER A 1 113 ? 5.080 5.378 29.197 1.00 97.25 113 SER A O 1
ATOM 827 N N . THR A 1 114 ? 5.970 3.386 29.749 1.00 97.06 114 THR A N 1
ATOM 828 C CA . THR A 1 114 ? 7.309 3.849 30.125 1.00 97.06 114 THR A CA 1
ATOM 829 C C . THR A 1 114 ? 8.303 3.433 29.040 1.00 97.06 114 THR A C 1
ATOM 831 O O . THR A 1 114 ? 8.294 2.284 28.599 1.00 97.06 114 THR A O 1
ATOM 834 N N . SER A 1 115 ? 9.163 4.354 28.593 1.00 94.81 115 SER A N 1
ATOM 835 C CA . SER A 1 115 ? 10.244 4.021 27.655 1.00 94.81 115 SER A CA 1
ATOM 836 C C . SER A 1 115 ? 11.332 3.215 28.364 1.00 94.81 115 SER A C 1
ATOM 838 O O . SER A 1 115 ? 11.781 3.607 29.441 1.00 94.81 115 SER A O 1
ATOM 840 N N . LEU A 1 116 ? 11.763 2.111 27.752 1.00 94.69 116 LEU A N 1
ATOM 841 C CA . LEU A 1 116 ? 12.889 1.295 28.221 1.00 94.69 116 LEU A CA 1
ATOM 842 C C . LEU A 1 116 ? 14.158 1.508 27.382 1.00 94.69 116 LEU A C 1
ATOM 844 O O . LEU A 1 116 ? 15.195 0.923 27.672 1.00 94.69 116 LEU A O 1
ATOM 848 N N . GLY A 1 117 ? 14.084 2.331 26.336 1.00 93.25 117 GLY A N 1
ATOM 849 C CA . GLY A 1 117 ? 15.173 2.554 25.394 1.00 93.25 117 GLY A CA 1
ATOM 850 C C . GLY A 1 117 ? 14.653 2.937 24.015 1.00 93.25 117 GLY A C 1
ATOM 851 O O . GLY A 1 117 ? 13.453 3.130 23.805 1.00 93.25 117 GLY A O 1
ATOM 852 N N . ILE A 1 118 ? 15.565 3.055 23.051 1.00 93.69 118 ILE A N 1
ATOM 853 C CA . ILE A 1 118 ? 15.186 3.304 21.657 1.00 93.69 118 ILE A CA 1
ATOM 854 C C . ILE A 1 118 ? 14.328 2.135 21.178 1.00 93.69 118 ILE A C 1
ATOM 856 O O . ILE A 1 118 ? 14.752 0.987 21.237 1.00 93.69 118 ILE A O 1
ATOM 860 N N . GLY A 1 119 ? 13.116 2.440 20.721 1.00 94.88 119 GLY A N 1
ATOM 861 C CA . GLY A 1 119 ? 12.232 1.453 20.109 1.00 94.88 119 GLY A CA 1
ATOM 862 C C . GLY A 1 119 ? 11.624 0.424 21.048 1.00 94.88 119 GLY A C 1
ATOM 863 O O . GLY A 1 119 ? 11.034 -0.532 20.554 1.00 94.88 119 GLY A O 1
ATOM 864 N N . ILE A 1 120 ? 11.737 0.599 22.368 1.00 96.94 120 ILE A N 1
ATOM 865 C CA . ILE A 1 120 ? 11.183 -0.329 23.359 1.00 96.94 120 ILE A CA 1
ATOM 866 C C . ILE A 1 120 ? 10.390 0.457 24.400 1.00 96.94 120 ILE A C 1
ATOM 868 O O . ILE A 1 120 ? 10.905 1.371 25.046 1.00 96.94 120 ILE A O 1
ATOM 872 N N . ALA A 1 121 ? 9.134 0.072 24.588 1.00 97.50 121 ALA A N 1
ATOM 873 C CA . ALA A 1 121 ? 8.241 0.642 25.582 1.00 97.50 121 ALA A CA 1
ATOM 874 C C . ALA A 1 121 ? 7.521 -0.468 26.353 1.00 97.50 121 ALA A C 1
ATOM 876 O O . ALA A 1 121 ? 7.250 -1.544 25.820 1.00 97.50 121 ALA A O 1
ATOM 877 N N . SER A 1 122 ? 7.201 -0.196 27.612 1.00 97.81 122 SER A N 1
ATOM 878 C CA . SER A 1 122 ? 6.516 -1.127 28.504 1.00 97.81 122 SER A CA 1
ATOM 879 C C . SER A 1 122 ? 5.280 -0.476 29.114 1.00 97.81 122 SER A C 1
ATOM 881 O O . SER A 1 122 ? 5.312 0.699 29.483 1.00 97.81 122 SER A O 1
ATOM 883 N N . VAL A 1 123 ? 4.176 -1.217 29.181 1.00 97.94 123 VAL A N 1
ATOM 884 C CA . VAL A 1 123 ? 2.896 -0.778 29.744 1.00 97.94 123 VAL A CA 1
ATOM 885 C C . VAL A 1 123 ? 2.472 -1.778 30.813 1.00 97.94 123 VAL A C 1
ATOM 887 O O . VAL A 1 123 ? 2.211 -2.933 30.497 1.00 97.94 123 VAL A O 1
ATOM 890 N N . HIS A 1 124 ? 2.393 -1.336 32.066 1.00 97.56 124 HIS A N 1
ATOM 891 C CA . HIS A 1 124 ? 2.011 -2.173 33.210 1.00 97.56 124 HIS A CA 1
ATOM 892 C C . HIS A 1 124 ? 0.525 -2.032 33.565 1.00 97.56 124 HIS A C 1
ATOM 894 O O . HIS A 1 124 ? -0.151 -1.101 33.115 1.00 97.56 124 HIS A O 1
ATOM 900 N N . GLY A 1 125 ? 0.022 -2.936 34.412 1.00 96.62 125 GLY A N 1
ATOM 901 C CA . GLY A 1 125 ? -1.368 -2.947 34.863 1.00 96.62 125 GLY A CA 1
ATOM 902 C C . GLY A 1 125 ? -2.365 -3.394 33.793 1.00 96.62 125 GLY A C 1
ATOM 903 O O . GLY A 1 125 ? -3.553 -3.086 33.903 1.00 96.62 125 GLY A O 1
ATOM 904 N N . VAL A 1 126 ? -1.904 -4.084 32.745 1.00 97.38 126 VAL A N 1
ATOM 905 C CA . VAL A 1 126 ? -2.773 -4.580 31.676 1.00 97.38 126 VAL A CA 1
ATOM 906 C C . VAL A 1 126 ? -3.370 -5.927 32.111 1.00 97.38 126 VAL A C 1
ATOM 908 O O . VAL A 1 126 ? -2.620 -6.890 32.271 1.00 97.38 126 VAL A O 1
ATOM 911 N N . PRO A 1 127 ? -4.698 -6.052 32.270 1.00 95.19 127 PRO A N 1
ATOM 912 C CA . PRO A 1 127 ? -5.321 -7.281 32.764 1.00 95.19 127 PRO A CA 1
ATOM 913 C C . PRO A 1 127 ? -5.141 -8.462 31.799 1.00 95.19 127 PRO A C 1
ATOM 915 O O . PRO A 1 127 ? -5.038 -8.261 30.592 1.00 95.19 127 PRO A O 1
ATOM 918 N N . ASP A 1 128 ? -5.144 -9.691 32.328 1.00 87.75 128 ASP A N 1
ATOM 919 C CA . ASP A 1 128 ? -5.011 -10.931 31.533 1.00 87.75 128 ASP A CA 1
ATOM 920 C C . ASP A 1 128 ? -6.269 -11.291 30.732 1.00 87.75 128 ASP A C 1
ATOM 922 O O . ASP A 1 128 ? -6.216 -12.070 29.780 1.00 87.75 128 ASP A O 1
ATOM 926 N N . ALA A 1 129 ? -7.426 -10.759 31.130 1.00 78.25 129 ALA A N 1
ATOM 927 C CA . ALA A 1 129 ? -8.706 -11.118 30.539 1.00 78.25 129 ALA A CA 1
ATOM 928 C C . ALA A 1 129 ? -9.075 -10.198 29.363 1.00 78.25 129 ALA A C 1
ATOM 930 O O . ALA A 1 129 ? -9.335 -9.009 29.548 1.00 78.25 129 ALA A O 1
ATOM 931 N N . GLY A 1 130 ? -9.207 -10.796 28.175 1.00 87.69 130 GLY A N 1
ATOM 932 C CA . GLY A 1 130 ? -9.716 -10.145 26.965 1.00 87.69 130 GLY A CA 1
ATOM 933 C C . GLY A 1 130 ? -8.634 -9.505 26.091 1.00 87.69 130 GLY A C 1
ATOM 934 O O . GLY A 1 130 ? -7.468 -9.427 26.463 1.00 87.69 130 GLY A O 1
ATOM 935 N N . GLY A 1 131 ? -9.022 -9.075 24.890 1.00 95.12 131 GLY A N 1
ATOM 936 C CA . GLY A 1 131 ? -8.142 -8.310 24.008 1.00 95.12 131 GLY A CA 1
ATOM 937 C C . GLY A 1 131 ? -8.204 -6.809 24.296 1.00 95.12 131 GLY A C 1
ATOM 938 O O . GLY A 1 131 ? -9.222 -6.281 24.752 1.00 95.12 131 GLY A O 1
ATOM 939 N N . TYR A 1 132 ? -7.117 -6.114 23.988 1.00 97.44 132 TYR A N 1
ATOM 940 C CA . TYR A 1 132 ? -6.946 -4.670 24.136 1.00 97.44 132 TYR A CA 1
ATOM 941 C C . TYR A 1 132 ? -6.364 -4.070 22.854 1.00 97.44 132 TYR A C 1
ATOM 943 O O . TYR A 1 132 ? -5.841 -4.785 22.001 1.00 97.44 132 TYR A O 1
ATOM 951 N N . LEU A 1 133 ? -6.438 -2.744 22.710 1.00 98.06 133 LEU A N 1
ATOM 952 C CA . LEU A 1 133 ? -5.747 -2.050 21.622 1.00 98.06 133 LEU A CA 1
ATOM 953 C C . LEU A 1 133 ? -4.367 -1.592 22.092 1.00 98.06 133 LEU A C 1
ATOM 955 O O . LEU A 1 133 ? -4.265 -0.857 23.070 1.00 98.06 133 LEU A O 1
ATOM 959 N N . VAL A 1 134 ? -3.317 -1.949 21.361 1.00 98.19 134 VAL A N 1
ATOM 960 C CA . VAL A 1 134 ? -1.992 -1.333 21.502 1.00 98.19 134 VAL A CA 1
ATOM 961 C C . VAL A 1 134 ? -1.876 -0.214 20.481 1.00 98.19 134 VAL A C 1
ATOM 963 O O . VAL A 1 134 ? -1.993 -0.457 19.281 1.00 98.19 134 VAL A O 1
ATOM 966 N N . ARG A 1 135 ? -1.650 1.011 20.952 1.00 97.69 135 ARG A N 1
ATOM 967 C CA . ARG A 1 135 ? -1.478 2.208 20.129 1.00 97.69 135 ARG A CA 1
ATOM 968 C C . ARG A 1 135 ? 0.000 2.554 19.993 1.00 97.69 135 ARG A C 1
ATOM 970 O O . ARG A 1 135 ? 0.713 2.585 20.989 1.00 97.69 135 ARG A O 1
ATOM 977 N N . SER A 1 136 ? 0.425 2.902 18.780 1.00 96.12 136 SER A N 1
ATOM 978 C CA . SER A 1 136 ? 1.681 3.606 18.504 1.00 96.12 136 SER A CA 1
ATOM 979 C C . SER A 1 136 ? 1.420 4.693 17.458 1.00 96.12 136 SER A C 1
ATOM 981 O O . SER A 1 136 ? 1.084 4.408 16.304 1.00 96.12 136 SER A O 1
ATOM 983 N N . GLY A 1 137 ? 1.487 5.959 17.877 1.00 94.94 137 GLY A N 1
ATOM 984 C CA . GLY A 1 137 ? 1.090 7.103 17.051 1.00 94.94 137 GLY A CA 1
ATOM 985 C C . GLY A 1 137 ? -0.395 7.054 16.662 1.00 94.94 137 GLY A C 1
ATOM 986 O O . GLY A 1 137 ? -1.277 7.114 17.526 1.00 94.94 137 GLY A O 1
ATOM 987 N N . ASN A 1 138 ? -0.669 6.944 15.357 1.00 94.25 138 ASN A N 1
ATOM 988 C CA . ASN A 1 138 ? -2.022 6.802 14.795 1.00 94.25 138 ASN A CA 1
ATOM 989 C C . ASN A 1 138 ? -2.380 5.348 14.426 1.00 94.25 138 ASN A C 1
ATOM 991 O O . ASN A 1 138 ? -3.472 5.104 13.915 1.00 94.25 138 ASN A O 1
ATOM 995 N N . SER A 1 139 ? -1.483 4.388 14.669 1.00 95.81 139 SER A N 1
ATOM 996 C CA . SER A 1 139 ? -1.715 2.965 14.409 1.00 95.81 139 SER A CA 1
ATOM 997 C C . SER A 1 139 ? -2.126 2.245 15.689 1.00 95.81 139 SER A C 1
ATOM 999 O O . SER A 1 139 ? -1.589 2.512 16.765 1.00 95.81 139 SER A O 1
ATOM 1001 N N . TYR A 1 140 ? -3.073 1.326 15.556 1.00 97.88 140 TYR A N 1
ATOM 1002 C CA . TYR A 1 140 ? -3.617 0.506 16.621 1.00 97.88 140 TYR A CA 1
ATOM 1003 C C . TYR A 1 140 ? -3.633 -0.951 16.167 1.00 97.88 140 TYR A C 1
ATOM 1005 O O . TYR A 1 140 ? -3.878 -1.240 14.996 1.00 97.88 140 TYR A O 1
ATOM 1013 N N . VAL A 1 141 ? -3.432 -1.867 17.103 1.00 97.94 141 VAL A N 1
ATOM 1014 C CA . VAL A 1 141 ? -3.648 -3.299 16.891 1.00 97.94 141 VAL A CA 1
ATOM 1015 C C . VAL A 1 141 ? -4.469 -3.855 18.039 1.00 97.94 141 VAL A C 1
ATOM 1017 O O . VAL A 1 141 ? -4.143 -3.607 19.198 1.00 97.94 141 VAL A O 1
ATOM 1020 N N . TYR A 1 142 ? -5.533 -4.591 17.727 1.00 97.81 142 TYR A N 1
ATOM 1021 C CA . TYR A 1 142 ? -6.274 -5.360 18.718 1.00 97.81 142 TYR A CA 1
ATOM 1022 C C . TYR A 1 142 ? -5.604 -6.716 18.929 1.00 97.81 142 TYR A C 1
ATOM 1024 O O . TYR A 1 142 ? -5.471 -7.499 17.991 1.00 97.81 142 TYR A O 1
ATOM 1032 N N . THR A 1 143 ? -5.166 -6.992 20.154 1.00 97.44 143 THR A N 1
ATOM 1033 C CA . THR A 1 143 ? -4.475 -8.238 20.495 1.00 97.44 143 THR A CA 1
ATOM 1034 C C . THR A 1 143 ? -4.621 -8.558 21.982 1.00 97.44 143 THR A C 1
ATOM 1036 O O . THR A 1 143 ? -4.991 -7.703 22.783 1.00 97.44 143 THR A O 1
ATOM 1039 N N . SER A 1 144 ? -4.317 -9.798 22.350 1.00 96.62 144 SER A N 1
ATOM 1040 C CA . SER A 1 144 ? -4.077 -10.228 23.733 1.00 96.62 144 SER A CA 1
ATOM 1041 C C . SER A 1 144 ? -2.600 -10.567 23.979 1.00 96.62 144 SER A C 1
ATOM 1043 O O . SER A 1 144 ? -2.242 -11.080 25.037 1.00 96.62 144 SER A O 1
ATOM 1045 N N . ALA A 1 145 ? -1.730 -10.343 22.989 1.00 96.88 145 ALA A N 1
ATOM 1046 C CA . ALA A 1 145 ? -0.312 -10.651 23.088 1.00 96.88 145 ALA A CA 1
ATOM 1047 C C . ALA A 1 145 ? 0.405 -9.662 24.011 1.00 96.88 145 ALA A C 1
ATOM 1049 O O . ALA A 1 145 ? 0.275 -8.442 23.871 1.00 96.88 145 ALA A O 1
ATOM 1050 N N . ARG A 1 146 ? 1.216 -10.196 24.927 1.00 97.00 146 ARG A N 1
ATOM 1051 C CA . ARG A 1 146 ? 2.043 -9.391 25.833 1.00 97.00 146 ARG A CA 1
ATOM 1052 C C . ARG A 1 146 ? 3.251 -8.776 25.133 1.00 97.00 146 ARG A C 1
ATOM 1054 O O . ARG A 1 146 ? 3.685 -7.701 25.518 1.00 97.00 146 ARG A O 1
ATOM 1061 N N . SER A 1 147 ? 3.771 -9.410 24.087 1.00 97.06 147 SER A N 1
ATOM 1062 C CA . SER A 1 147 ? 4.834 -8.853 23.248 1.00 97.06 147 SER A CA 1
ATOM 1063 C C . SER A 1 147 ? 4.249 -8.424 21.909 1.00 97.06 147 SER A C 1
ATOM 1065 O O . SER A 1 147 ? 3.639 -9.238 21.218 1.00 97.06 147 SER A O 1
ATOM 1067 N N . VAL A 1 148 ? 4.414 -7.148 21.565 1.00 97.94 148 VAL A N 1
ATOM 1068 C CA . VAL A 1 148 ? 3.900 -6.560 20.327 1.00 97.94 148 VAL A CA 1
ATOM 1069 C C . VAL A 1 148 ? 5.041 -5.882 19.582 1.00 97.94 148 VAL A C 1
ATOM 1071 O O . VAL A 1 148 ? 5.545 -4.852 20.024 1.00 97.94 148 VAL A O 1
ATOM 1074 N N . ASN A 1 149 ? 5.419 -6.424 18.428 1.00 97.38 149 ASN A N 1
ATOM 1075 C CA . ASN A 1 149 ? 6.355 -5.793 17.512 1.00 97.38 149 ASN A CA 1
ATOM 1076 C C . ASN A 1 149 ? 5.611 -4.972 16.449 1.00 97.38 149 ASN A C 1
ATOM 1078 O O . ASN A 1 149 ? 4.751 -5.466 15.717 1.00 97.38 149 ASN A O 1
ATOM 1082 N N . ARG A 1 150 ? 5.940 -3.684 16.369 1.00 96.25 150 ARG A N 1
ATOM 1083 C CA . ARG A 1 150 ? 5.407 -2.734 15.380 1.00 96.25 150 ARG A CA 1
ATOM 1084 C C . ARG A 1 150 ? 6.391 -2.431 14.254 1.00 96.25 150 ARG A C 1
ATOM 1086 O O . ARG A 1 150 ? 6.037 -1.645 13.370 1.00 96.25 150 ARG A O 1
ATOM 1093 N N . GLY A 1 151 ? 7.575 -3.041 14.295 1.00 94.12 151 GLY A N 1
ATOM 1094 C CA . GLY A 1 151 ? 8.561 -2.940 13.232 1.00 94.12 151 GLY A CA 1
ATOM 1095 C C . GLY A 1 151 ? 8.125 -3.637 11.955 1.00 94.12 151 GLY A C 1
ATOM 1096 O O . GLY A 1 151 ? 7.159 -4.398 11.915 1.00 94.12 151 GLY A O 1
ATOM 1097 N N . TRP A 1 152 ? 8.812 -3.291 10.879 1.00 91.94 152 TRP A N 1
ATOM 1098 C CA . TRP A 1 152 ? 8.540 -3.780 9.539 1.00 91.94 152 TRP A CA 1
ATOM 1099 C C . TRP A 1 152 ? 9.854 -4.234 8.930 1.00 91.94 152 TRP A C 1
ATOM 1101 O O . TRP A 1 152 ? 10.849 -3.530 9.075 1.00 91.94 152 TRP A O 1
ATOM 1111 N N . ALA A 1 153 ? 9.869 -5.387 8.268 1.00 94.25 153 ALA A N 1
ATOM 1112 C CA . ALA A 1 153 ? 11.061 -5.840 7.569 1.00 94.25 153 ALA A CA 1
ATOM 1113 C C . ALA A 1 153 ? 11.352 -4.908 6.388 1.00 94.25 153 ALA A C 1
ATOM 1115 O O . ALA A 1 153 ? 10.449 -4.517 5.646 1.00 94.25 153 ALA A O 1
ATOM 1116 N N . ARG A 1 154 ? 12.612 -4.528 6.210 1.00 94.00 154 ARG A N 1
ATOM 1117 C CA . ARG A 1 154 ? 13.045 -3.651 5.128 1.00 94.00 154 ARG A CA 1
ATOM 1118 C C . ARG A 1 154 ? 13.953 -4.405 4.177 1.00 94.00 154 ARG A C 1
ATOM 1120 O O . ARG A 1 154 ? 14.784 -5.203 4.596 1.00 94.00 154 ARG A O 1
ATOM 1127 N N . LEU A 1 155 ? 13.793 -4.116 2.890 1.00 93.69 155 LEU A N 1
ATOM 1128 C CA . LEU A 1 155 ? 14.659 -4.668 1.853 1.00 93.69 155 LEU A CA 1
ATOM 1129 C C . LEU A 1 155 ? 16.071 -4.059 1.899 1.00 93.69 155 LEU A C 1
ATOM 1131 O O . LEU A 1 155 ? 17.032 -4.723 1.536 1.00 93.69 155 LEU A O 1
ATOM 1135 N N . GLU A 1 156 ? 16.174 -2.812 2.360 1.00 94.44 156 GLU A N 1
ATOM 1136 C CA . GLU A 1 156 ? 17.411 -2.030 2.405 1.00 94.44 156 GLU A CA 1
ATOM 1137 C C . GLU A 1 156 ? 18.433 -2.547 3.429 1.00 94.44 156 GLU A C 1
ATOM 1139 O O . GLU A 1 156 ? 18.100 -3.321 4.327 1.00 94.44 156 GLU A O 1
ATOM 1144 N N . ARG A 1 157 ? 19.674 -2.070 3.314 1.00 94.88 157 ARG A N 1
ATOM 1145 C CA . ARG A 1 157 ? 20.729 -2.231 4.317 1.00 94.88 157 ARG A CA 1
ATOM 1146 C C . ARG A 1 157 ? 20.503 -1.317 5.511 1.00 94.88 157 ARG A C 1
ATOM 1148 O O . ARG A 1 157 ? 19.868 -0.263 5.417 1.00 94.88 157 ARG A O 1
ATOM 1155 N N . GLN A 1 158 ? 21.106 -1.661 6.633 1.00 93.88 158 GLN A N 1
ATOM 1156 C CA . GLN A 1 158 ? 21.076 -0.820 7.810 1.00 93.88 158 GLN A CA 1
ATOM 1157 C C . GLN A 1 158 ? 21.761 0.532 7.552 1.00 93.88 158 GLN A C 1
ATOM 1159 O O . GLN A 1 158 ? 22.791 0.646 6.884 1.00 93.88 158 GLN A O 1
ATOM 1164 N N . GLY A 1 159 ? 21.189 1.592 8.128 1.00 90.56 159 GLY A N 1
ATOM 1165 C CA . GLY A 1 159 ? 21.800 2.924 8.125 1.00 90.56 159 GLY A CA 1
ATOM 1166 C C . GLY A 1 159 ? 21.527 3.760 6.875 1.00 90.56 159 GLY A C 1
ATOM 1167 O O . GLY A 1 159 ? 22.060 4.865 6.774 1.00 90.56 159 GLY A O 1
ATOM 1168 N N . VAL A 1 160 ? 20.672 3.296 5.958 1.00 91.12 160 VAL A N 1
ATOM 1169 C CA . VAL A 1 160 ? 20.216 4.119 4.831 1.00 91.12 160 VAL A CA 1
ATOM 1170 C C . VAL A 1 160 ? 19.534 5.380 5.365 1.00 91.12 160 VAL A C 1
ATOM 1172 O O . VAL A 1 160 ? 18.651 5.355 6.236 1.00 91.12 160 VAL A O 1
ATOM 1175 N N . SER A 1 161 ? 20.000 6.517 4.860 1.00 88.50 161 SER A N 1
ATOM 1176 C CA . SER A 1 161 ? 19.455 7.834 5.165 1.00 88.50 161 SER A CA 1
ATOM 1177 C C . SER A 1 161 ? 18.818 8.414 3.913 1.00 88.50 161 SER A C 1
ATOM 1179 O O . SER A 1 161 ? 19.225 8.119 2.792 1.00 88.50 161 SER A O 1
ATOM 1181 N N . TYR A 1 162 ? 17.780 9.214 4.118 1.00 84.56 162 TYR A N 1
ATOM 1182 C CA . TYR A 1 162 ? 16.980 9.793 3.054 1.00 84.56 162 TYR A CA 1
ATOM 1183 C C . TYR A 1 162 ? 17.075 11.306 3.137 1.00 84.56 162 TYR A C 1
ATOM 1185 O O . TYR A 1 162 ? 17.043 11.873 4.232 1.00 84.56 162 TYR A O 1
ATOM 1193 N N . SER A 1 163 ? 17.152 11.964 1.983 1.00 72.75 163 SER A N 1
ATOM 1194 C CA . SER A 1 163 ? 17.111 13.424 1.939 1.00 72.75 163 SER A CA 1
ATOM 1195 C C . SER A 1 163 ? 15.793 13.908 2.568 1.00 72.75 163 SER A C 1
ATOM 1197 O O . SER A 1 163 ? 14.712 13.447 2.204 1.00 72.75 163 SER A O 1
ATOM 1199 N N . GLY A 1 164 ? 15.856 14.806 3.556 1.00 61.72 164 GLY A N 1
ATOM 1200 C CA . GLY A 1 164 ? 14.701 15.232 4.371 1.00 61.72 164 GLY A CA 1
ATOM 1201 C C . GLY A 1 164 ? 13.629 16.052 3.635 1.00 61.72 164 GLY A C 1
ATOM 1202 O O . GLY A 1 164 ? 12.797 16.694 4.272 1.00 61.72 164 GLY A O 1
ATOM 1203 N N . VAL A 1 165 ? 13.651 16.075 2.301 1.00 55.19 165 VAL A N 1
ATOM 1204 C CA . VAL A 1 165 ? 12.698 16.815 1.472 1.00 55.19 165 VAL A CA 1
ATOM 1205 C C . VAL A 1 165 ? 11.426 15.976 1.324 1.00 55.19 165 VAL A C 1
ATOM 1207 O O . VAL A 1 165 ? 11.347 15.076 0.490 1.00 55.19 165 VAL A O 1
ATOM 1210 N N . SER A 1 166 ? 10.431 16.247 2.169 1.00 50.16 166 SER A N 1
ATOM 1211 C CA . SER A 1 166 ? 9.133 15.564 2.148 1.00 50.16 166 SER A CA 1
ATOM 1212 C C . SER A 1 166 ? 8.308 15.899 0.891 1.00 50.16 166 SER A C 1
ATOM 1214 O O . SER A 1 166 ? 8.385 17.002 0.351 1.00 50.16 166 SER A O 1
ATOM 1216 N N . ILE A 1 167 ? 7.491 14.937 0.427 1.00 47.66 167 ILE A N 1
ATOM 1217 C CA . ILE A 1 167 ? 6.598 15.060 -0.752 1.00 47.66 167 ILE A CA 1
ATOM 1218 C C . ILE A 1 167 ? 5.496 16.119 -0.557 1.00 47.66 167 ILE A C 1
ATOM 1220 O O . ILE A 1 167 ? 4.936 16.610 -1.534 1.00 47.66 167 ILE A O 1
ATOM 1224 N N . GLU A 1 168 ? 5.153 16.490 0.680 1.00 44.28 168 GLU A N 1
ATOM 1225 C CA . GLU A 1 168 ? 3.906 17.224 0.967 1.00 44.28 168 GLU A CA 1
ATOM 1226 C C . GLU A 1 168 ? 3.871 18.694 0.511 1.00 44.28 168 GLU A C 1
ATOM 1228 O O . GLU A 1 168 ? 2.864 19.378 0.687 1.00 44.28 168 GLU A O 1
ATOM 1233 N N . GLY A 1 169 ? 4.914 19.179 -0.155 1.00 41.12 169 GLY A N 1
ATOM 1234 C CA . GLY A 1 169 ? 4.853 20.407 -0.929 1.00 41.12 169 GLY A CA 1
ATOM 1235 C C . GLY A 1 169 ? 5.255 20.117 -2.361 1.00 41.12 169 GLY A C 1
ATOM 1236 O O . GLY A 1 169 ? 6.336 19.594 -2.603 1.00 41.12 169 GLY A O 1
ATOM 1237 N N . SER A 1 170 ? 4.444 20.545 -3.325 1.00 39.84 170 SER A N 1
ATOM 1238 C CA . SER A 1 170 ? 4.791 20.690 -4.745 1.00 39.84 170 SER A CA 1
ATOM 1239 C C . SER A 1 170 ? 5.906 21.734 -4.984 1.00 39.84 170 SER A C 1
ATOM 1241 O O . SER A 1 170 ? 5.834 22.539 -5.912 1.00 39.84 170 SER A O 1
ATOM 1243 N N . GLY A 1 171 ? 6.896 21.786 -4.093 1.00 40.66 171 GLY A N 1
ATOM 1244 C CA . GLY A 1 171 ? 8.095 22.596 -4.183 1.00 40.66 171 GLY A CA 1
ATOM 1245 C C . GLY A 1 171 ? 9.209 21.833 -4.909 1.00 40.66 171 GLY A C 1
ATOM 1246 O O . GLY A 1 171 ? 9.258 20.603 -4.856 1.00 40.66 171 GLY A O 1
ATOM 1247 N N . PRO A 1 172 ? 10.118 22.548 -5.588 1.00 41.28 172 PRO A N 1
ATOM 1248 C CA . PRO A 1 172 ? 11.143 21.981 -6.455 1.00 41.28 172 PRO A CA 1
ATOM 1249 C C . PRO A 1 172 ? 12.330 21.454 -5.636 1.00 41.28 172 PRO A C 1
ATOM 1251 O O . PRO A 1 172 ? 13.448 21.952 -5.747 1.00 41.28 172 PRO A O 1
ATOM 1254 N N . GLY A 1 173 ? 12.107 20.445 -4.793 1.00 50.72 173 GLY A N 1
ATOM 1255 C CA . GLY A 1 173 ? 13.199 19.550 -4.424 1.00 50.72 173 GLY A CA 1
ATOM 1256 C C . GLY A 1 173 ? 13.657 18.866 -5.705 1.00 50.72 173 GLY A C 1
ATOM 1257 O O . GLY A 1 173 ? 12.833 18.252 -6.377 1.00 50.72 173 GLY A O 1
ATOM 1258 N N . VAL A 1 174 ? 14.914 19.056 -6.101 1.00 52.38 174 VAL A N 1
ATOM 1259 C CA . VAL A 1 174 ? 15.449 18.609 -7.394 1.00 52.38 174 VAL A CA 1
ATOM 1260 C C . VAL A 1 174 ? 15.305 17.088 -7.514 1.00 52.38 174 VAL A C 1
ATOM 1262 O O . VAL A 1 174 ? 16.083 16.324 -6.956 1.00 52.38 174 VAL A O 1
ATOM 1265 N N . ARG A 1 175 ? 14.270 16.657 -8.239 1.00 75.25 175 ARG A N 1
ATOM 1266 C CA . ARG A 1 175 ? 13.978 15.270 -8.623 1.00 75.25 175 ARG A CA 1
ATOM 1267 C C . ARG A 1 175 ? 14.380 15.054 -10.073 1.00 75.25 175 ARG A C 1
ATOM 1269 O O . ARG A 1 175 ? 13.572 14.619 -10.881 1.00 75.25 175 ARG A O 1
ATOM 1276 N N . THR A 1 176 ? 15.593 15.449 -10.429 1.00 87.69 176 THR A N 1
ATOM 1277 C CA . THR A 1 176 ? 16.050 15.362 -11.815 1.00 87.69 176 THR A CA 1
ATOM 1278 C C . THR A 1 176 ? 17.255 14.452 -11.917 1.00 87.69 176 THR A C 1
ATOM 1280 O O . THR A 1 176 ? 18.165 14.523 -11.091 1.00 87.69 176 THR A O 1
ATOM 1283 N N . ALA A 1 177 ? 17.276 13.644 -12.961 1.00 91.38 177 ALA A N 1
ATOM 1284 C CA . ALA A 1 177 ? 18.420 12.879 -13.406 1.00 91.38 177 ALA A CA 1
ATOM 1285 C C . ALA A 1 177 ? 18.969 13.472 -14.712 1.00 91.38 177 ALA A C 1
ATOM 1287 O O . ALA A 1 177 ? 18.246 14.106 -15.479 1.00 91.38 177 ALA A O 1
ATOM 1288 N N . GLU A 1 178 ? 20.249 13.241 -14.971 1.00 93.50 178 GLU A N 1
ATOM 1289 C CA . GLU A 1 178 ? 20.884 13.439 -16.271 1.00 93.50 178 GLU A CA 1
ATOM 1290 C C . GLU A 1 178 ? 21.418 12.080 -16.734 1.00 93.50 178 GLU A C 1
ATOM 1292 O O . GLU A 1 178 ? 22.251 11.466 -16.063 1.00 93.50 178 GLU A O 1
ATOM 1297 N N . LEU A 1 179 ? 20.897 11.592 -17.859 1.00 95.62 179 LEU A N 1
ATOM 1298 C CA . LEU A 1 179 ? 21.111 10.231 -18.336 1.00 95.62 179 LEU A CA 1
ATOM 1299 C C . LEU A 1 179 ? 21.978 10.217 -19.601 1.00 95.62 179 LEU A C 1
ATOM 1301 O O . LEU A 1 179 ? 21.663 10.871 -20.599 1.00 95.62 179 LEU A O 1
ATOM 1305 N N . THR A 1 180 ? 23.034 9.409 -19.577 1.00 97.25 180 THR A N 1
ATOM 1306 C CA . THR A 1 180 ? 23.844 9.056 -20.749 1.00 97.25 180 THR A CA 1
ATOM 1307 C C . THR A 1 180 ? 23.771 7.547 -20.930 1.00 97.25 180 THR A C 1
ATOM 1309 O O . THR A 1 180 ? 24.453 6.792 -20.239 1.00 97.25 180 THR A O 1
ATOM 1312 N N . LEU A 1 181 ? 22.891 7.101 -21.825 1.00 97.94 181 LEU A N 1
ATOM 1313 C CA . LEU A 1 181 ? 22.560 5.688 -21.988 1.00 97.94 181 LEU A CA 1
ATOM 1314 C C . LEU A 1 181 ? 22.890 5.217 -23.397 1.00 97.94 181 LEU A C 1
ATOM 1316 O O . LEU A 1 181 ? 22.516 5.851 -24.385 1.00 97.94 181 LEU A O 1
ATOM 1320 N N . GLU A 1 182 ? 23.522 4.056 -23.488 1.00 98.50 182 GLU A N 1
ATOM 1321 C CA . GLU A 1 182 ? 23.744 3.343 -24.743 1.00 98.50 182 GLU A CA 1
ATOM 1322 C C . GLU A 1 182 ? 22.996 2.014 -24.749 1.00 98.50 182 GLU A C 1
ATOM 1324 O O . GLU A 1 182 ? 22.720 1.437 -23.702 1.00 98.50 182 GLU A O 1
ATOM 1329 N N . GLY A 1 183 ? 22.697 1.491 -25.939 1.00 97.88 183 GLY A N 1
ATOM 1330 C CA . GLY A 1 183 ? 22.064 0.183 -26.059 1.00 97.88 183 GLY A CA 1
ATOM 1331 C C . GLY A 1 183 ? 20.605 0.174 -25.610 1.00 97.88 183 GLY A C 1
ATOM 1332 O O . GLY A 1 183 ? 20.131 -0.860 -25.159 1.00 97.88 183 GLY A O 1
ATOM 1333 N N . LEU A 1 184 ? 19.869 1.276 -25.765 1.00 98.00 184 LEU A N 1
ATOM 1334 C CA . LEU A 1 184 ? 18.418 1.262 -25.580 1.00 98.00 184 LEU A CA 1
ATOM 1335 C C . LEU A 1 184 ? 17.765 0.333 -26.614 1.00 98.00 184 LEU A C 1
ATOM 1337 O O . LEU A 1 184 ? 18.214 0.231 -27.761 1.00 98.00 184 LEU A O 1
ATOM 1341 N N . SER A 1 185 ? 16.668 -0.306 -26.223 1.00 96.69 185 SER A N 1
ATOM 1342 C CA . SER A 1 185 ? 15.678 -0.779 -27.191 1.00 96.69 185 SER A CA 1
ATOM 1343 C C . SER A 1 185 ? 15.152 0.438 -27.955 1.00 96.69 185 SER A C 1
ATOM 1345 O O . SER A 1 185 ? 15.021 1.495 -27.329 1.00 96.69 185 SER A O 1
ATOM 1347 N N . PRO A 1 186 ? 14.859 0.321 -29.265 1.00 96.19 186 PRO A N 1
ATOM 1348 C CA . PRO A 1 186 ? 14.385 1.450 -30.060 1.00 96.19 186 PRO A CA 1
ATOM 1349 C C . PRO A 1 186 ? 13.213 2.157 -29.376 1.00 96.19 186 PRO A C 1
ATOM 1351 O O . PRO A 1 186 ? 12.165 1.545 -29.183 1.00 96.19 186 PRO A O 1
ATOM 1354 N N . TRP A 1 187 ? 13.414 3.424 -29.003 1.00 95.31 187 TRP A N 1
ATOM 1355 C CA . TRP A 1 187 ? 12.453 4.181 -28.200 1.00 95.31 187 TRP A CA 1
ATOM 1356 C C . TRP A 1 187 ? 11.091 4.306 -28.887 1.00 95.31 187 TRP A C 1
ATOM 1358 O O . TRP A 1 187 ? 11.025 4.675 -30.064 1.00 95.31 187 TRP A O 1
ATOM 1368 N N . ASN A 1 188 ? 10.005 4.060 -28.160 1.00 90.62 188 ASN A N 1
ATOM 1369 C CA . ASN A 1 188 ? 8.648 4.254 -28.658 1.00 90.62 188 ASN A CA 1
ATOM 1370 C C . ASN A 1 188 ? 7.998 5.515 -28.058 1.00 90.62 188 ASN A C 1
ATOM 1372 O O . ASN A 1 188 ? 7.697 5.572 -26.869 1.00 90.62 188 ASN A O 1
ATOM 1376 N N . GLU A 1 189 ? 7.721 6.513 -28.904 1.00 80.56 189 GLU A N 1
ATOM 1377 C CA . GLU A 1 189 ? 6.978 7.734 -28.534 1.00 80.56 189 GLU A CA 1
ATOM 1378 C C . GLU A 1 189 ? 5.478 7.649 -28.908 1.00 80.56 189 GLU A C 1
ATOM 1380 O O . GLU A 1 189 ? 4.773 8.658 -28.959 1.00 80.56 189 GLU A O 1
ATOM 1385 N N . GLY A 1 190 ? 4.985 6.452 -29.253 1.00 71.25 190 GLY A N 1
ATOM 1386 C CA . GLY A 1 190 ? 3.597 6.206 -29.643 1.00 71.25 190 GLY A CA 1
ATOM 1387 C C . GLY A 1 190 ? 2.577 6.409 -28.511 1.00 71.25 190 GLY A C 1
ATOM 1388 O O . GLY A 1 190 ? 2.836 7.045 -27.497 1.00 71.25 190 GLY A O 1
ATOM 1389 N N . GLY A 1 191 ? 1.358 5.883 -28.691 1.00 70.69 191 GLY A N 1
ATOM 1390 C CA . GLY A 1 191 ? 0.243 6.110 -27.754 1.00 70.69 191 GLY A CA 1
ATOM 1391 C C . GLY A 1 191 ? 0.554 5.766 -26.288 1.00 70.69 191 GLY A C 1
ATOM 1392 O O . GLY A 1 191 ? 0.136 6.507 -25.401 1.00 70.69 191 GLY A O 1
ATOM 1393 N N . ALA A 1 192 ? 1.315 4.695 -26.061 1.00 79.25 192 ALA A N 1
ATOM 1394 C CA . ALA A 1 192 ? 1.923 4.363 -24.780 1.00 79.25 192 ALA A CA 1
ATOM 1395 C C . ALA A 1 192 ? 3.438 4.579 -24.897 1.00 79.25 192 ALA A C 1
ATOM 1397 O O . ALA A 1 192 ? 4.029 4.194 -25.910 1.00 79.25 192 ALA A O 1
ATOM 1398 N N . VAL A 1 193 ? 4.026 5.233 -23.897 1.00 85.62 193 VAL A N 1
ATOM 1399 C CA . VAL A 1 193 ? 5.426 5.674 -23.912 1.00 85.62 193 VAL A CA 1
ATOM 1400 C C . VAL A 1 193 ? 6.258 4.687 -23.105 1.00 85.62 193 VAL A C 1
ATOM 1402 O O . VAL A 1 193 ? 5.828 4.266 -22.031 1.00 85.62 193 VAL A O 1
ATOM 1405 N N . ASP A 1 194 ? 7.426 4.326 -23.631 1.00 92.75 194 ASP A N 1
ATOM 1406 C CA . ASP A 1 194 ? 8.426 3.569 -22.879 1.00 92.75 194 ASP A CA 1
ATOM 1407 C C . ASP A 1 194 ? 8.846 4.341 -21.619 1.00 92.75 194 ASP A C 1
ATOM 1409 O O . ASP A 1 194 ? 8.809 5.574 -21.573 1.00 92.75 194 ASP A O 1
ATOM 1413 N N . ASP A 1 195 ? 9.280 3.628 -20.590 1.00 93.00 195 ASP A N 1
ATOM 1414 C CA . ASP A 1 195 ? 9.793 4.252 -19.376 1.00 93.00 195 ASP A CA 1
ATOM 1415 C C . ASP A 1 195 ? 11.021 3.519 -18.837 1.00 93.00 195 ASP A C 1
ATOM 1417 O O . ASP A 1 195 ? 11.508 2.537 -19.416 1.00 93.00 195 ASP A O 1
ATOM 1421 N N . PHE A 1 196 ? 11.558 4.052 -17.741 1.00 95.69 196 PHE A N 1
ATOM 1422 C CA . PHE A 1 196 ? 12.552 3.342 -16.962 1.00 95.69 196 PHE A CA 1
ATOM 1423 C C . PHE A 1 196 ? 12.134 3.230 -15.519 1.00 95.69 196 PHE A C 1
ATOM 1425 O O . PHE A 1 196 ? 11.536 4.140 -14.942 1.00 95.69 196 PHE A O 1
ATOM 1432 N N . GLU A 1 197 ? 12.593 2.147 -14.926 1.00 95.56 197 GLU A N 1
ATOM 1433 C CA . GLU A 1 197 ? 12.597 1.963 -13.498 1.00 95.56 197 GLU A CA 1
ATOM 1434 C C . GLU A 1 197 ? 14.032 1.888 -12.992 1.00 95.56 197 GLU A C 1
ATOM 1436 O O . GLU A 1 197 ? 14.873 1.171 -13.533 1.00 95.56 197 GLU A O 1
ATOM 1441 N N . MET A 1 198 ? 14.320 2.677 -11.968 1.00 95.44 198 MET A N 1
ATOM 1442 C CA . MET A 1 198 ? 15.579 2.687 -11.248 1.00 95.44 198 MET A CA 1
ATOM 1443 C C . MET A 1 198 ? 15.378 1.953 -9.928 1.00 95.44 198 MET A C 1
ATOM 1445 O O . MET A 1 198 ? 14.529 2.351 -9.135 1.00 95.44 198 MET A O 1
ATOM 1449 N N . VAL A 1 199 ? 16.185 0.926 -9.683 1.00 95.88 199 VAL A N 1
ATOM 1450 C CA . VAL A 1 199 ? 16.116 0.071 -8.495 1.00 95.88 199 VAL A CA 1
ATOM 1451 C C . VAL A 1 199 ? 17.476 0.066 -7.799 1.00 95.88 199 VAL A C 1
ATOM 1453 O O . VAL A 1 199 ? 18.482 -0.300 -8.408 1.00 95.88 199 VAL A O 1
ATOM 1456 N N . GLY A 1 200 ? 17.502 0.459 -6.526 1.00 95.19 200 GLY A N 1
ATOM 1457 C CA . GLY A 1 200 ? 18.651 0.334 -5.629 1.00 95.19 200 GLY A CA 1
ATOM 1458 C C . GLY A 1 200 ? 18.271 -0.538 -4.439 1.00 95.19 200 GLY A C 1
ATOM 1459 O O . GLY A 1 200 ? 17.645 -0.059 -3.495 1.00 95.19 200 GLY A O 1
ATOM 1460 N N . LEU A 1 201 ? 18.619 -1.822 -4.483 1.00 93.81 201 LEU A N 1
ATOM 1461 C CA . LEU A 1 201 ? 18.151 -2.810 -3.502 1.00 93.81 201 LEU A CA 1
ATOM 1462 C C . LEU A 1 201 ? 18.820 -2.627 -2.144 1.00 93.81 201 LEU A C 1
ATOM 1464 O O . LEU A 1 201 ? 18.159 -2.720 -1.115 1.00 93.81 201 LEU A O 1
ATOM 1468 N N . GLU A 1 202 ? 20.097 -2.255 -2.159 1.00 94.94 202 GLU A N 1
ATOM 1469 C CA . GLU A 1 202 ? 20.891 -1.894 -0.987 1.00 94.94 202 GLU A CA 1
ATOM 1470 C C . GLU A 1 202 ? 20.248 -0.737 -0.228 1.00 94.94 202 GLU A C 1
ATOM 1472 O O . GLU A 1 202 ? 20.296 -0.674 0.992 1.00 94.94 202 GLU A O 1
ATOM 1477 N N . THR A 1 203 ? 19.584 0.164 -0.948 1.00 93.88 203 THR A N 1
ATOM 1478 C CA . THR A 1 203 ? 18.904 1.326 -0.369 1.00 93.88 203 THR A CA 1
ATOM 1479 C C . THR A 1 203 ? 17.392 1.151 -0.253 1.00 93.88 203 THR A C 1
ATOM 1481 O O . THR A 1 203 ? 16.717 2.088 0.155 1.00 93.88 203 THR A O 1
ATOM 1484 N N . GLY A 1 204 ? 16.841 -0.008 -0.644 1.00 92.69 204 GLY A N 1
ATOM 1485 C CA . GLY A 1 204 ? 15.392 -0.254 -0.709 1.00 92.69 204 GLY A CA 1
ATOM 1486 C C . GLY A 1 204 ? 14.625 0.749 -1.579 1.00 92.69 204 GLY A C 1
ATOM 1487 O O . GLY A 1 204 ? 13.410 0.917 -1.428 1.00 92.69 204 GLY A O 1
ATOM 1488 N N . SER A 1 205 ? 15.326 1.450 -2.469 1.00 91.62 205 SER A N 1
ATOM 1489 C CA . SER A 1 205 ? 14.759 2.533 -3.256 1.00 91.62 205 SER A CA 1
ATOM 1490 C C . SER A 1 205 ? 14.340 2.029 -4.626 1.00 91.62 205 SER A C 1
ATOM 1492 O O . SER A 1 205 ? 15.062 1.300 -5.304 1.00 91.62 205 SER A O 1
ATOM 1494 N N . THR A 1 206 ? 13.141 2.417 -5.041 1.00 93.12 206 THR A N 1
ATOM 1495 C CA . THR A 1 206 ? 12.700 2.268 -6.425 1.00 93.12 206 THR A CA 1
ATOM 1496 C C . THR A 1 206 ? 12.084 3.572 -6.901 1.00 93.12 206 THR A C 1
ATOM 1498 O O . THR A 1 206 ? 11.386 4.248 -6.140 1.00 93.12 206 THR A O 1
ATOM 1501 N N . ALA A 1 207 ? 12.355 3.950 -8.145 1.00 92.88 207 ALA A N 1
ATOM 1502 C CA . ALA A 1 207 ? 11.814 5.152 -8.758 1.00 92.88 207 ALA A CA 1
ATOM 1503 C C . ALA A 1 207 ? 11.540 4.943 -10.247 1.00 92.88 207 ALA A C 1
ATOM 1505 O O . ALA A 1 207 ? 12.314 4.291 -10.940 1.00 92.88 207 ALA A O 1
ATOM 1506 N N . GLN A 1 208 ? 10.491 5.576 -10.758 1.00 92.88 208 GLN A N 1
ATOM 1507 C CA . GLN A 1 208 ? 10.278 5.704 -12.196 1.00 92.88 208 GLN A CA 1
ATOM 1508 C C . GLN A 1 208 ? 11.044 6.918 -12.726 1.00 92.88 208 GLN A C 1
ATOM 1510 O O . GLN A 1 208 ? 11.100 7.958 -12.064 1.00 92.88 208 GLN A O 1
ATOM 1515 N N . LEU A 1 209 ? 11.616 6.806 -13.924 1.00 93.19 209 LEU A N 1
ATOM 1516 C CA . LEU A 1 209 ? 12.239 7.925 -14.629 1.00 93.19 209 LEU A CA 1
ATOM 1517 C C . LEU A 1 209 ? 11.440 8.263 -15.886 1.00 93.19 209 LEU A C 1
ATOM 1519 O O . LEU A 1 209 ? 11.178 7.388 -16.712 1.00 93.19 209 LEU A O 1
ATOM 1523 N N . ALA A 1 210 ? 11.119 9.545 -16.068 1.00 90.31 210 ALA A N 1
ATOM 1524 C CA . ALA A 1 210 ? 10.490 10.037 -17.291 1.00 90.31 210 ALA A CA 1
ATOM 1525 C C . ALA A 1 210 ? 11.365 11.098 -17.959 1.00 90.31 210 ALA A C 1
ATOM 1527 O O . ALA A 1 210 ? 11.689 12.121 -17.361 1.00 90.31 210 ALA A O 1
ATOM 1528 N N . PHE A 1 211 ? 11.725 10.886 -19.221 1.00 91.19 211 PHE A N 1
ATOM 1529 C CA . PHE A 1 211 ? 12.480 11.872 -19.989 1.00 91.19 211 PHE A CA 1
ATOM 1530 C C . PHE A 1 211 ? 11.695 13.166 -20.241 1.00 91.19 211 PHE A C 1
ATOM 1532 O O . PHE A 1 211 ? 10.491 13.144 -20.526 1.00 91.19 211 PHE A O 1
ATOM 1539 N N . ASN A 1 212 ? 12.397 14.301 -20.215 1.00 87.75 212 ASN A N 1
ATOM 1540 C CA . ASN A 1 212 ? 11.802 15.610 -20.476 1.00 87.75 212 ASN A CA 1
ATOM 1541 C C . ASN A 1 212 ? 12.830 16.595 -21.082 1.00 87.75 212 ASN A C 1
ATOM 1543 O O . ASN A 1 212 ? 13.475 17.332 -20.336 1.00 87.75 212 ASN A O 1
ATOM 1547 N N . PRO A 1 213 ? 12.994 16.651 -22.422 1.00 91.69 213 PRO A N 1
ATOM 1548 C CA . PRO A 1 213 ? 12.123 16.071 -23.449 1.00 91.69 213 PRO A CA 1
ATOM 1549 C C . PRO A 1 213 ? 12.347 14.571 -23.683 1.00 91.69 213 PRO A C 1
ATOM 1551 O O . PRO A 1 213 ? 13.413 14.038 -23.396 1.00 91.69 213 PRO A O 1
ATOM 1554 N N . GLN A 1 214 ? 11.335 13.918 -24.257 1.00 91.38 214 GLN A N 1
ATOM 1555 C CA . GLN A 1 214 ? 11.372 12.507 -24.652 1.00 91.38 214 GLN A CA 1
ATOM 1556 C C . GLN A 1 214 ? 12.425 12.248 -25.754 1.00 91.38 214 GLN A C 1
ATOM 1558 O O . GLN A 1 214 ? 12.615 13.112 -26.618 1.00 91.38 214 GLN A O 1
ATOM 1563 N N . PRO A 1 215 ? 13.100 11.081 -25.763 1.00 94.56 215 PRO A N 1
ATOM 1564 C CA . PRO A 1 215 ? 13.973 10.671 -26.854 1.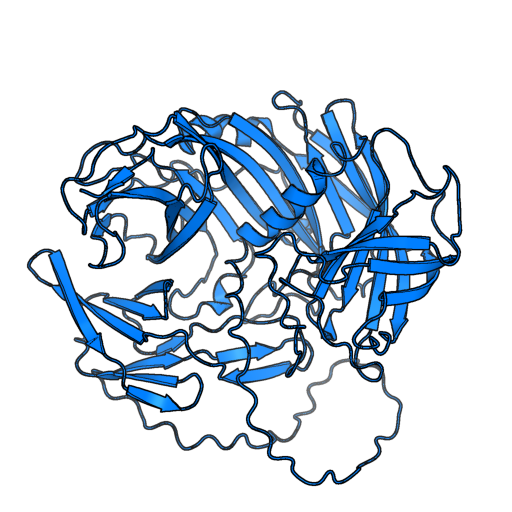00 94.56 215 PRO A CA 1
ATOM 1565 C C . PRO A 1 215 ? 13.207 10.575 -28.173 1.00 94.56 215 PRO A C 1
ATOM 1567 O O . PRO A 1 215 ? 12.013 10.282 -28.202 1.00 94.56 215 PRO A O 1
ATOM 1570 N N . ALA A 1 216 ? 13.914 10.777 -29.284 1.00 94.38 216 ALA A N 1
ATOM 1571 C CA . ALA A 1 216 ? 13.324 10.585 -30.601 1.00 94.38 216 ALA A CA 1
ATOM 1572 C C . ALA A 1 216 ? 12.886 9.124 -30.793 1.00 94.38 216 ALA A C 1
ATOM 1574 O O . ALA A 1 216 ? 13.606 8.200 -30.412 1.00 94.38 216 ALA A O 1
ATOM 1575 N N . THR A 1 217 ? 11.738 8.911 -31.442 1.00 94.19 217 THR A N 1
ATOM 1576 C CA . THR A 1 217 ? 11.285 7.563 -31.824 1.00 94.19 217 THR A CA 1
ATOM 1577 C C . THR A 1 217 ? 12.393 6.804 -32.567 1.00 94.19 217 THR A C 1
ATOM 1579 O O . THR A 1 217 ? 12.980 7.314 -33.522 1.00 94.19 217 THR A O 1
ATOM 1582 N N . GLY A 1 218 ? 12.670 5.576 -32.133 1.00 95.88 218 GLY A N 1
ATOM 1583 C CA . GLY A 1 218 ? 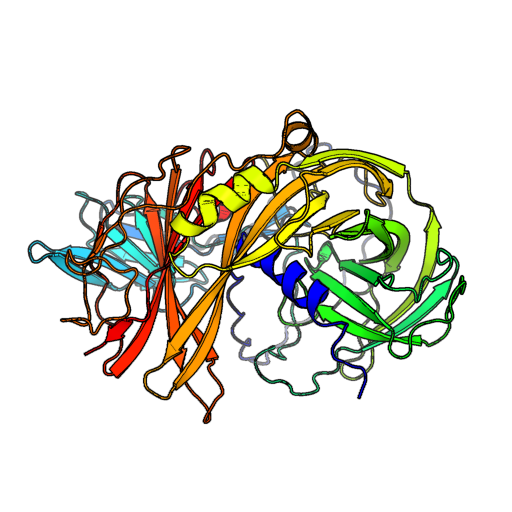13.715 4.711 -32.675 1.00 95.88 218 GLY A CA 1
ATOM 1584 C C . GLY A 1 218 ? 15.119 4.969 -32.120 1.00 95.88 218 GLY A C 1
ATOM 1585 O O . GLY A 1 218 ? 16.038 4.239 -32.490 1.00 95.88 218 GLY A O 1
ATOM 1586 N N . ALA A 1 219 ? 15.309 5.958 -31.239 1.00 97.19 219 ALA A N 1
ATOM 1587 C CA . ALA A 1 219 ? 16.598 6.196 -30.596 1.00 97.19 219 ALA A CA 1
ATOM 1588 C C . ALA A 1 219 ? 17.055 4.956 -29.814 1.00 97.19 219 ALA A C 1
ATOM 1590 O O . ALA A 1 219 ? 16.291 4.365 -29.052 1.00 97.19 219 ALA A O 1
ATOM 1591 N N . THR A 1 220 ? 18.321 4.580 -30.002 1.00 97.88 220 THR A N 1
ATOM 1592 C CA . THR A 1 220 ? 18.981 3.469 -29.293 1.00 97.88 220 THR A CA 1
ATOM 1593 C C . THR A 1 220 ? 20.049 3.958 -28.308 1.00 97.88 220 THR A C 1
ATOM 1595 O O . THR A 1 220 ? 20.778 3.161 -27.718 1.00 97.88 220 THR A O 1
ATOM 1598 N N . SER A 1 221 ? 20.185 5.273 -28.158 1.00 97.88 221 SER A N 1
ATOM 1599 C CA . SER A 1 221 ? 21.066 5.927 -27.196 1.00 97.88 221 SER A CA 1
ATOM 1600 C C . SER A 1 221 ? 20.580 7.345 -26.906 1.00 97.88 221 SER A C 1
ATOM 1602 O O . SER A 1 221 ? 19.875 7.954 -27.716 1.00 97.88 221 SER A O 1
ATOM 1604 N N . VAL A 1 222 ? 20.973 7.870 -25.749 1.00 97.44 222 VAL A N 1
ATOM 1605 C CA . VAL A 1 222 ? 20.787 9.268 -25.347 1.00 97.44 222 VAL A CA 1
ATOM 1606 C C . VAL A 1 222 ? 22.052 9.772 -24.657 1.00 97.44 222 VAL A C 1
ATOM 1608 O O . VAL A 1 222 ? 22.799 8.992 -24.071 1.00 97.44 222 VAL A O 1
ATOM 1611 N N . SER A 1 223 ? 22.304 11.077 -24.715 1.00 97.12 223 SER A N 1
ATOM 1612 C CA . SER A 1 223 ? 23.479 11.702 -24.101 1.00 97.12 223 SER A CA 1
ATOM 1613 C C . SER A 1 223 ? 23.059 12.965 -23.364 1.00 97.12 223 SER A C 1
ATOM 1615 O O . SER A 1 223 ? 22.383 13.809 -23.956 1.00 97.12 223 SER A O 1
ATOM 1617 N N . HIS A 1 224 ? 23.430 13.067 -22.083 1.00 93.44 224 HIS A N 1
ATOM 1618 C CA . HIS A 1 224 ? 23.062 14.169 -21.185 1.00 93.44 224 HIS A CA 1
ATOM 1619 C C . HIS A 1 224 ? 21.563 14.513 -21.210 1.00 93.44 224 HIS A C 1
ATOM 1621 O O . HIS A 1 224 ? 21.169 15.680 -21.185 1.00 93.44 224 HIS A O 1
ATOM 1627 N N . ALA A 1 225 ? 20.713 13.490 -21.305 1.00 94.44 225 ALA A N 1
ATOM 1628 C CA . ALA A 1 225 ? 19.277 13.674 -21.402 1.00 94.44 225 ALA A CA 1
ATOM 1629 C C . ALA A 1 225 ? 18.678 13.924 -20.008 1.00 94.44 225 ALA A C 1
ATOM 1631 O O . ALA A 1 225 ? 18.845 13.081 -19.121 1.00 94.44 225 ALA A O 1
ATOM 1632 N N . PRO A 1 226 ? 17.977 15.048 -19.789 1.00 94.38 226 PRO A N 1
ATOM 1633 C CA . PRO A 1 226 ? 17.287 15.299 -18.531 1.00 94.38 226 PRO A CA 1
ATOM 1634 C C . PRO A 1 226 ? 16.095 14.349 -18.355 1.00 94.38 226 PRO A C 1
ATOM 1636 O O . PRO A 1 226 ? 15.327 14.098 -19.289 1.00 94.38 226 PRO A O 1
ATOM 1639 N N . ALA A 1 227 ? 15.923 13.854 -17.135 1.00 93.12 227 ALA A N 1
ATOM 1640 C CA . ALA A 1 227 ? 14.792 13.035 -16.729 1.00 93.12 227 ALA A CA 1
ATOM 1641 C C . ALA A 1 227 ? 14.246 13.496 -15.377 1.00 93.12 227 ALA A C 1
ATOM 1643 O O . ALA A 1 227 ? 15.002 13.930 -14.512 1.00 93.12 227 ALA A O 1
ATOM 1644 N N . ASP A 1 228 ? 12.941 13.368 -15.190 1.00 91.06 228 ASP A N 1
ATOM 1645 C CA . ASP A 1 228 ? 12.272 13.545 -13.909 1.00 91.06 228 ASP A CA 1
ATOM 1646 C C . ASP A 1 228 ? 12.263 12.205 -13.154 1.00 91.06 228 ASP A C 1
ATOM 1648 O O . ASP A 1 228 ? 12.039 11.150 -13.750 1.00 91.06 228 ASP A O 1
ATOM 1652 N N . ILE A 1 229 ? 12.523 12.249 -11.847 1.00 90.19 229 ILE A N 1
ATOM 1653 C CA . ILE A 1 229 ? 12.570 11.093 -10.949 1.00 90.19 229 ILE A CA 1
ATOM 1654 C C . ILE A 1 229 ? 11.299 11.063 -10.102 1.00 90.19 229 ILE A C 1
ATOM 1656 O O . ILE A 1 229 ? 10.986 12.010 -9.375 1.00 90.19 229 ILE A O 1
ATOM 1660 N N . PHE A 1 230 ? 10.601 9.935 -10.127 1.00 88.75 230 PHE A N 1
ATOM 1661 C CA . PHE A 1 230 ? 9.393 9.696 -9.349 1.00 88.75 230 PHE A CA 1
ATOM 1662 C C . PHE A 1 230 ? 9.625 8.522 -8.395 1.00 88.75 230 PHE A C 1
ATOM 1664 O O . PHE A 1 230 ? 9.424 7.372 -8.783 1.00 88.75 230 PHE A O 1
ATOM 1671 N N . PRO A 1 231 ? 10.088 8.788 -7.158 1.00 88.12 231 PRO A N 1
ATOM 1672 C CA . PRO A 1 231 ? 10.215 7.766 -6.126 1.00 88.12 231 PRO A CA 1
ATOM 1673 C C . PRO A 1 231 ? 8.897 7.011 -5.913 1.00 88.12 231 PRO A C 1
ATOM 1675 O O . PRO A 1 231 ? 7.843 7.637 -5.788 1.00 88.12 231 PRO A O 1
ATOM 1678 N N . VAL A 1 232 ? 8.976 5.681 -5.874 1.00 86.62 232 VAL A N 1
ATOM 1679 C CA . VAL A 1 232 ? 7.838 4.765 -5.693 1.00 86.62 232 VAL A CA 1
ATOM 1680 C C . VAL A 1 232 ? 7.773 4.260 -4.251 1.00 86.62 232 VAL A C 1
ATOM 1682 O O . VAL A 1 232 ? 6.706 4.268 -3.642 1.00 86.62 232 VAL A O 1
ATOM 1685 N N . THR A 1 233 ? 8.909 3.847 -3.677 1.00 83.25 233 THR A N 1
ATOM 1686 C CA . THR A 1 233 ? 8.955 3.226 -2.335 1.00 83.25 233 THR A CA 1
ATOM 1687 C C . THR A 1 233 ? 9.202 4.208 -1.196 1.00 83.25 233 THR A C 1
ATOM 1689 O O . THR A 1 233 ? 8.893 3.907 -0.045 1.00 83.25 233 THR A O 1
ATOM 1692 N N . SER A 1 234 ? 9.743 5.388 -1.491 1.00 79.06 234 SER A N 1
ATOM 1693 C CA . SER A 1 234 ? 10.145 6.373 -0.489 1.00 79.06 234 SER A CA 1
ATOM 1694 C C . SER A 1 234 ? 9.701 7.777 -0.873 1.00 79.06 234 SER A C 1
ATOM 1696 O O . SER A 1 234 ? 9.468 8.092 -2.038 1.00 79.06 234 SER A O 1
ATOM 1698 N N . ALA A 1 235 ? 9.604 8.664 0.121 1.00 73.94 235 ALA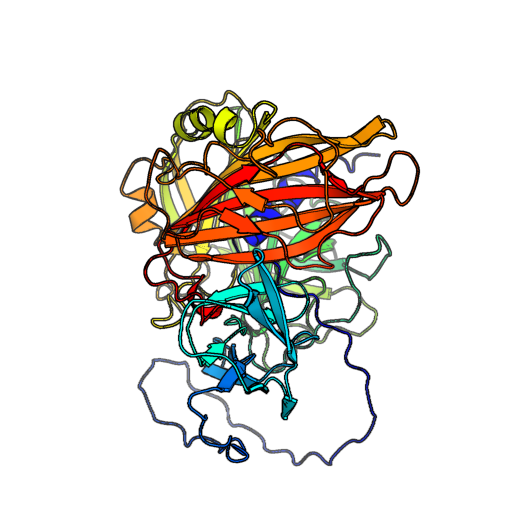 A N 1
ATOM 1699 C CA . ALA A 1 235 ? 9.220 10.045 -0.143 1.00 73.94 235 ALA A CA 1
ATOM 1700 C C . ALA A 1 235 ? 10.298 10.845 -0.901 1.00 73.94 235 ALA A C 1
ATOM 1702 O O . ALA A 1 235 ? 10.013 11.811 -1.620 1.00 73.94 235 ALA A O 1
ATOM 1703 N N . SER A 1 236 ? 11.542 10.421 -0.736 1.00 81.44 236 SER A N 1
ATOM 1704 C CA . SER A 1 236 ? 12.737 11.077 -1.232 1.00 81.44 236 SER A CA 1
ATOM 1705 C C . SER A 1 236 ? 13.778 10.043 -1.644 1.00 81.44 236 SER A C 1
ATOM 1707 O O . SER A 1 236 ? 13.672 8.866 -1.296 1.00 81.44 236 SER A O 1
ATOM 1709 N N . LEU A 1 237 ? 14.779 10.474 -2.411 1.00 84.56 237 LEU A N 1
ATOM 1710 C CA . LEU A 1 237 ? 15.893 9.602 -2.766 1.00 84.56 237 LEU A CA 1
ATOM 1711 C C . LEU A 1 237 ? 16.802 9.371 -1.549 1.00 84.56 237 LEU A C 1
ATOM 1713 O O . LEU A 1 237 ? 17.010 10.310 -0.759 1.00 84.56 237 LEU A O 1
ATOM 1717 N N . PRO A 1 238 ? 17.337 8.148 -1.399 1.00 89.56 238 PRO A N 1
ATOM 1718 C CA . PRO A 1 238 ? 18.327 7.855 -0.380 1.00 89.56 238 PRO A CA 1
ATOM 1719 C C . PRO A 1 238 ? 19.648 8.563 -0.697 1.00 89.56 238 PRO A C 1
ATOM 1721 O O . PRO A 1 238 ? 19.924 8.949 -1.836 1.00 89.56 238 PRO A O 1
ATOM 1724 N N . HIS A 1 239 ? 20.481 8.725 0.323 1.00 88.50 239 HIS A N 1
ATOM 1725 C CA . HIS A 1 239 ? 21.885 9.055 0.130 1.00 88.50 239 HIS A CA 1
ATOM 1726 C C . HIS A 1 239 ? 22.621 7.776 -0.263 1.00 88.50 239 HIS A C 1
ATOM 1728 O O . HIS A 1 239 ? 22.716 6.845 0.537 1.00 88.50 239 HIS A O 1
ATOM 1734 N N . PHE A 1 240 ? 23.117 7.742 -1.497 1.00 89.25 240 PHE A N 1
ATOM 1735 C CA . PHE A 1 240 ? 23.856 6.603 -2.023 1.00 89.25 240 PHE A CA 1
ATOM 1736 C C . PHE A 1 240 ? 25.312 6.625 -1.549 1.00 89.25 240 PHE A C 1
ATOM 1738 O O . PHE A 1 240 ? 26.007 7.635 -1.680 1.00 89.25 240 PHE A O 1
ATOM 1745 N N . ASP A 1 241 ? 25.774 5.493 -1.032 1.00 90.88 241 ASP A N 1
ATOM 1746 C CA . ASP A 1 241 ? 27.177 5.209 -0.771 1.00 90.88 241 ASP A CA 1
ATOM 1747 C C . ASP A 1 241 ? 27.796 4.586 -2.033 1.00 90.88 241 ASP A C 1
ATOM 1749 O O . ASP A 1 241 ? 27.480 3.444 -2.366 1.00 90.88 241 ASP A O 1
ATOM 1753 N N . PRO A 1 242 ? 28.699 5.285 -2.742 1.00 89.69 242 PRO A N 1
ATOM 1754 C CA . PRO A 1 242 ? 29.259 4.790 -4.000 1.00 89.69 242 PRO A CA 1
ATOM 1755 C C . PRO A 1 242 ? 30.145 3.545 -3.840 1.00 89.69 242 PRO A C 1
ATOM 1757 O O . PRO A 1 242 ? 30.561 2.960 -4.839 1.00 89.69 242 PRO A O 1
ATOM 1760 N N . THR A 1 243 ? 30.488 3.166 -2.605 1.00 91.06 243 THR A N 1
ATOM 1761 C CA . THR A 1 243 ? 31.293 1.976 -2.307 1.00 91.06 243 THR A CA 1
ATOM 1762 C C . THR A 1 243 ? 30.452 0.752 -1.962 1.00 91.06 243 THR A C 1
ATOM 1764 O O . THR A 1 243 ? 30.954 -0.366 -2.080 1.00 91.06 243 THR A O 1
ATOM 1767 N N . LEU A 1 244 ? 29.191 0.950 -1.565 1.00 92.06 244 LEU A N 1
ATOM 1768 C CA . LEU A 1 244 ? 28.296 -0.116 -1.109 1.00 92.06 244 LEU A CA 1
ATOM 1769 C C . LEU A 1 244 ? 27.062 -0.290 -1.994 1.00 92.06 244 LEU A C 1
ATOM 1771 O O . LEU A 1 244 ? 26.560 -1.405 -2.098 1.00 92.06 244 LEU A O 1
ATOM 1775 N N . ASP A 1 245 ? 26.573 0.788 -2.607 1.00 94.62 245 ASP A N 1
ATOM 1776 C CA . ASP A 1 245 ? 25.278 0.813 -3.277 1.00 94.62 245 ASP A CA 1
ATOM 1777 C C . ASP A 1 245 ? 25.425 0.678 -4.792 1.00 94.62 245 ASP A C 1
ATOM 1779 O O . ASP A 1 245 ? 26.338 1.229 -5.420 1.00 94.62 245 ASP A O 1
ATOM 1783 N N . THR A 1 246 ? 24.464 -0.010 -5.403 1.00 94.94 246 THR A N 1
ATOM 1784 C CA . THR A 1 246 ? 24.329 -0.083 -6.852 1.00 94.94 246 THR A CA 1
ATOM 1785 C C . THR A 1 246 ? 22.984 0.474 -7.294 1.00 94.94 246 THR A C 1
ATOM 1787 O O . THR A 1 246 ? 22.026 0.579 -6.530 1.00 94.94 246 THR A O 1
ATOM 1790 N N . LEU A 1 247 ? 22.924 0.889 -8.555 1.00 95.38 247 LEU A N 1
ATOM 1791 C CA . LEU A 1 247 ? 21.689 1.291 -9.208 1.00 95.38 247 LEU A CA 1
ATOM 1792 C C . LEU A 1 247 ? 21.518 0.469 -10.471 1.00 95.38 247 LEU A C 1
ATOM 1794 O O . LEU A 1 247 ? 22.352 0.520 -11.377 1.00 95.38 247 LEU A O 1
ATOM 1798 N N . THR A 1 248 ? 20.416 -0.270 -10.528 1.00 96.94 248 THR A N 1
ATOM 1799 C CA . THR A 1 248 ? 19.971 -0.965 -11.731 1.00 96.94 248 THR A CA 1
ATOM 1800 C C . THR A 1 248 ? 18.919 -0.119 -12.421 1.00 96.94 248 THR A C 1
ATOM 1802 O O . THR A 1 248 ? 17.933 0.278 -11.805 1.00 96.94 248 THR A O 1
ATOM 1805 N N . LEU A 1 249 ? 19.127 0.159 -13.702 1.00 97.50 249 LEU A N 1
ATOM 1806 C CA . LEU A 1 249 ? 18.155 0.832 -14.546 1.00 97.50 249 LEU A CA 1
ATOM 1807 C C . LEU A 1 249 ? 17.539 -0.181 -15.505 1.00 97.50 249 LEU A C 1
ATOM 1809 O O . LEU A 1 249 ? 18.258 -0.819 -16.269 1.00 97.50 249 LEU A O 1
ATOM 1813 N N . VAL A 1 250 ? 16.217 -0.301 -15.487 1.00 97.88 250 VAL A N 1
ATOM 1814 C CA . VAL A 1 250 ? 15.425 -1.214 -16.313 1.00 97.88 250 VAL A CA 1
ATOM 1815 C C . VAL A 1 250 ? 14.634 -0.389 -17.319 1.00 97.88 250 VAL A C 1
ATOM 1817 O O . VAL A 1 250 ? 13.761 0.376 -16.932 1.00 97.88 250 VAL A O 1
ATOM 1820 N N . GLN A 1 251 ? 14.913 -0.544 -18.614 1.00 97.75 251 GLN A N 1
ATOM 1821 C CA . GLN A 1 251 ? 14.052 -0.017 -19.673 1.00 97.75 251 GLN A CA 1
ATOM 1822 C C . GLN A 1 251 ? 12.842 -0.932 -19.840 1.00 97.75 251 GLN A C 1
ATOM 1824 O O . GLN A 1 251 ? 13.008 -2.128 -20.131 1.00 97.75 251 GLN A O 1
ATOM 1829 N N . ARG A 1 252 ? 11.639 -0.361 -19.756 1.00 97.00 252 ARG A N 1
ATOM 1830 C CA . ARG A 1 252 ? 10.399 -1.076 -20.053 1.00 97.00 252 ARG A CA 1
ATOM 1831 C C . ARG A 1 252 ? 9.769 -0.533 -21.325 1.00 97.00 252 ARG A C 1
ATOM 1833 O O . ARG A 1 252 ? 9.634 0.673 -21.512 1.00 97.00 252 ARG A O 1
ATOM 1840 N N . ALA A 1 253 ? 9.404 -1.450 -22.211 1.00 95.38 253 ALA A N 1
ATOM 1841 C CA . ALA A 1 253 ? 8.771 -1.122 -23.475 1.00 95.38 253 ALA A CA 1
ATOM 1842 C C . ALA A 1 253 ? 7.254 -1.229 -23.356 1.00 95.38 253 ALA A C 1
ATOM 1844 O O . ALA A 1 253 ? 6.740 -2.259 -22.904 1.00 95.38 253 ALA A O 1
ATOM 1845 N N . ALA A 1 254 ? 6.550 -0.202 -23.816 1.00 94.38 254 ALA A N 1
ATOM 1846 C CA . ALA A 1 254 ? 5.099 -0.175 -23.815 1.00 94.38 254 ALA A CA 1
ATOM 1847 C C . ALA A 1 254 ? 4.518 -0.910 -25.034 1.00 94.38 254 ALA A C 1
ATOM 1849 O O . ALA A 1 254 ? 4.947 -0.725 -26.176 1.00 94.38 254 ALA A O 1
ATOM 1850 N N . GLN A 1 255 ? 3.498 -1.734 -24.805 1.00 94.12 255 GLN A N 1
ATOM 1851 C CA . GLN A 1 255 ? 2.786 -2.495 -25.830 1.00 94.12 255 GLN A CA 1
ATOM 1852 C C . GLN A 1 255 ? 1.283 -2.312 -25.673 1.00 94.12 255 GLN A C 1
ATOM 1854 O O . GLN A 1 255 ? 0.722 -2.605 -24.621 1.00 94.12 255 GLN A O 1
ATOM 1859 N N . ASN A 1 256 ? 0.607 -1.884 -26.737 1.00 93.19 256 ASN A N 1
ATOM 1860 C CA . ASN A 1 256 ? -0.852 -1.863 -26.738 1.00 93.19 256 ASN A CA 1
ATOM 1861 C C . ASN A 1 256 ? -1.394 -3.295 -26.788 1.00 93.19 256 ASN A C 1
ATOM 1863 O O . ASN A 1 256 ? -0.999 -4.090 -27.643 1.00 93.19 256 ASN A O 1
ATOM 1867 N N . VAL A 1 257 ? -2.338 -3.595 -25.904 1.00 93.50 257 VAL A N 1
ATOM 1868 C CA . VAL A 1 257 ? -3.049 -4.870 -25.835 1.00 93.50 257 VAL A CA 1
ATOM 1869 C C . VAL A 1 257 ? -4.495 -4.617 -26.245 1.00 93.50 257 VAL A C 1
ATOM 1871 O O . VAL A 1 257 ? -5.321 -4.133 -25.468 1.00 93.50 257 VAL A O 1
ATOM 1874 N N . GLY A 1 258 ? -4.791 -4.891 -27.516 1.00 89.56 258 GLY A N 1
ATOM 1875 C CA . GLY A 1 258 ? -6.075 -4.525 -28.113 1.00 89.56 258 GLY A CA 1
ATOM 1876 C C . GLY A 1 258 ? -6.309 -3.011 -28.074 1.00 89.56 258 GLY A C 1
ATOM 1877 O O . GLY A 1 258 ? -5.401 -2.225 -28.336 1.00 89.56 258 GLY A O 1
ATOM 1878 N N . THR A 1 259 ? -7.540 -2.602 -27.763 1.00 86.62 259 THR A N 1
ATOM 1879 C CA . THR A 1 259 ? -7.937 -1.186 -27.633 1.00 86.62 259 THR A CA 1
ATOM 1880 C C . THR A 1 259 ? -8.106 -0.735 -26.184 1.00 86.62 259 THR A C 1
ATOM 1882 O O . THR A 1 259 ? -8.467 0.415 -25.951 1.00 86.62 259 THR A O 1
ATOM 1885 N N . SER A 1 260 ? -7.925 -1.638 -25.220 1.00 87.94 260 SER A N 1
ATOM 1886 C CA . SER A 1 260 ? -8.326 -1.433 -23.824 1.00 87.94 260 SER A CA 1
ATOM 1887 C C . SER A 1 260 ? -7.185 -1.545 -22.823 1.00 87.94 260 SER A C 1
ATOM 1889 O O . SER A 1 260 ? -7.380 -1.136 -21.679 1.00 87.94 260 SER A O 1
ATOM 1891 N N . GLY A 1 261 ? -6.019 -2.065 -23.215 1.00 93.56 261 GLY A N 1
ATOM 1892 C CA . GLY A 1 261 ? -4.922 -2.280 -22.281 1.00 93.56 261 GLY A CA 1
ATOM 1893 C C . GLY A 1 261 ? -3.546 -1.890 -22.802 1.00 93.56 261 GLY A C 1
ATOM 1894 O O . GLY A 1 261 ? -3.323 -1.744 -24.005 1.00 93.56 261 GLY A O 1
ATOM 1895 N N . ILE A 1 262 ? -2.621 -1.733 -21.861 1.00 95.31 262 ILE A N 1
ATOM 1896 C CA . ILE A 1 262 ? -1.205 -1.450 -22.093 1.00 95.31 262 ILE A CA 1
ATOM 1897 C C . ILE A 1 262 ? -0.398 -2.441 -21.257 1.00 95.31 262 ILE A C 1
ATOM 1899 O O . ILE A 1 262 ? -0.622 -2.555 -20.056 1.00 95.31 262 ILE A O 1
ATOM 1903 N N . ALA A 1 263 ? 0.543 -3.144 -21.881 1.00 96.44 263 ALA A N 1
ATOM 1904 C CA . ALA A 1 263 ? 1.546 -3.942 -21.193 1.00 96.44 263 ALA A CA 1
ATOM 1905 C C . ALA A 1 263 ? 2.895 -3.211 -21.199 1.00 96.44 263 ALA A C 1
ATOM 1907 O O . ALA A 1 263 ? 3.366 -2.798 -22.257 1.00 96.44 263 ALA A O 1
ATOM 1908 N N . MET A 1 264 ? 3.524 -3.084 -20.036 1.00 96.75 264 MET A N 1
ATOM 1909 C CA . MET A 1 264 ? 4.902 -2.633 -19.866 1.00 96.75 264 MET A CA 1
ATOM 1910 C C . MET A 1 264 ? 5.773 -3.866 -19.652 1.00 96.75 264 MET A C 1
ATOM 1912 O O . MET A 1 264 ? 5.528 -4.645 -18.735 1.00 96.75 264 MET A O 1
ATOM 1916 N N . VAL A 1 265 ? 6.774 -4.075 -20.506 1.00 97.44 265 VAL A N 1
ATOM 1917 C CA . VAL A 1 265 ? 7.664 -5.244 -20.414 1.00 97.44 265 VAL A CA 1
ATOM 1918 C C . VAL A 1 265 ? 9.105 -4.800 -20.239 1.00 97.44 265 VAL A C 1
ATOM 1920 O O . VAL A 1 265 ? 9.606 -4.015 -21.043 1.00 97.44 265 VAL A O 1
ATOM 1923 N N . ALA A 1 266 ? 9.814 -5.326 -19.245 1.00 97.94 266 ALA A N 1
ATOM 1924 C CA . ALA A 1 266 ? 11.252 -5.112 -19.145 1.00 97.94 266 ALA A CA 1
ATOM 1925 C C . ALA A 1 266 ? 11.958 -5.675 -20.393 1.00 97.94 266 ALA A C 1
ATOM 1927 O O . ALA A 1 266 ? 11.654 -6.779 -20.856 1.00 97.94 266 ALA A O 1
ATOM 1928 N N . ARG A 1 267 ? 12.874 -4.905 -20.987 1.00 97.50 267 ARG A N 1
ATOM 1929 C CA . ARG A 1 267 ? 13.596 -5.301 -22.213 1.00 97.50 267 ARG A CA 1
ATOM 1930 C C . ARG A 1 267 ? 15.100 -5.299 -22.035 1.00 97.50 267 ARG A C 1
ATOM 1932 O O . ARG A 1 267 ? 15.765 -6.242 -22.468 1.00 97.50 267 ARG A O 1
ATOM 1939 N N . ARG A 1 268 ? 15.624 -4.227 -21.443 1.00 98.25 268 ARG A N 1
ATOM 1940 C CA . ARG A 1 268 ? 17.061 -4.013 -21.279 1.00 98.25 268 ARG A CA 1
ATOM 1941 C C . ARG A 1 268 ? 17.371 -3.421 -19.923 1.00 98.25 268 ARG A C 1
ATOM 1943 O O . ARG A 1 268 ? 16.570 -2.645 -19.414 1.00 98.25 268 ARG A O 1
ATOM 1950 N N . ALA A 1 269 ? 18.514 -3.776 -19.353 1.00 98.31 269 ALA A N 1
ATOM 1951 C CA . ALA A 1 269 ? 18.995 -3.158 -18.123 1.00 98.31 269 ALA A CA 1
ATOM 1952 C C . ALA A 1 269 ? 20.492 -2.936 -18.150 1.00 98.31 269 ALA A C 1
ATOM 1954 O O . ALA A 1 269 ? 21.222 -3.576 -18.903 1.00 98.31 269 ALA A O 1
ATOM 1955 N N . GLY A 1 270 ? 20.925 -2.030 -17.291 1.00 97.69 270 GLY A N 1
ATOM 1956 C CA . GLY A 1 270 ? 22.310 -1.848 -16.913 1.00 97.69 270 GLY A CA 1
ATOM 1957 C C . GLY A 1 270 ? 22.377 -1.606 -15.415 1.00 97.69 270 GLY A C 1
ATOM 1958 O O . GLY A 1 270 ? 21.427 -1.097 -14.817 1.00 97.69 270 GLY A O 1
ATOM 1959 N N . THR A 1 271 ? 23.504 -1.968 -14.822 1.00 96.69 271 THR A N 1
ATOM 1960 C CA . THR A 1 271 ? 23.785 -1.722 -13.409 1.00 96.69 271 THR A CA 1
ATOM 1961 C C . THR A 1 271 ? 25.080 -0.939 -13.305 1.00 96.69 271 THR A C 1
ATOM 1963 O O . THR A 1 271 ? 26.042 -1.208 -14.027 1.00 96.69 271 THR A O 1
ATOM 1966 N N . VAL A 1 272 ? 25.105 0.040 -12.410 1.00 95.00 272 VAL A N 1
ATOM 1967 C CA . VAL A 1 272 ? 26.292 0.838 -12.098 1.00 95.00 272 VAL A CA 1
ATOM 1968 C C . VAL A 1 272 ? 26.474 0.932 -10.594 1.00 95.00 272 VAL A C 1
ATOM 1970 O O . VAL A 1 272 ? 25.506 0.820 -9.842 1.00 95.00 272 VAL A O 1
ATOM 1973 N N . ALA A 1 273 ? 27.708 1.187 -10.158 1.00 93.12 273 ALA A N 1
ATOM 1974 C CA . ALA A 1 273 ? 27.928 1.708 -8.816 1.00 93.12 273 ALA A CA 1
ATOM 1975 C C . ALA A 1 273 ? 27.127 3.006 -8.664 1.00 93.12 273 ALA A C 1
ATOM 1977 O O . ALA A 1 273 ? 27.115 3.843 -9.578 1.00 93.12 273 ALA A O 1
ATOM 1978 N N . ALA A 1 274 ? 26.424 3.151 -7.546 1.00 83.25 274 ALA A N 1
ATOM 1979 C CA . ALA A 1 274 ? 25.618 4.333 -7.319 1.00 83.25 274 ALA A CA 1
ATOM 1980 C C . ALA A 1 274 ? 26.532 5.574 -7.283 1.00 83.25 274 ALA A C 1
ATOM 1982 O O . ALA A 1 274 ? 27.636 5.522 -6.736 1.00 83.25 274 ALA A O 1
ATOM 1983 N N . PRO A 1 275 ? 26.134 6.700 -7.895 1.00 81.00 275 PRO A N 1
ATOM 1984 C CA . PRO A 1 275 ? 26.954 7.899 -7.852 1.00 81.00 275 PRO A CA 1
ATOM 1985 C C . PRO A 1 275 ? 26.949 8.478 -6.434 1.00 81.00 275 PRO A C 1
ATOM 1987 O O . PRO A 1 275 ? 25.927 8.443 -5.747 1.00 81.00 275 PRO A O 1
ATOM 1990 N N . SER A 1 276 ? 28.050 9.112 -6.023 1.00 66.56 276 SER A N 1
ATOM 1991 C CA . SER A 1 276 ? 27.978 10.060 -4.913 1.00 66.56 276 SER A CA 1
ATOM 1992 C C . SER A 1 276 ? 27.085 11.220 -5.356 1.00 66.56 276 SER A C 1
ATOM 1994 O O . SER A 1 276 ? 27.425 11.983 -6.265 1.00 66.56 276 SER A O 1
ATOM 1996 N N . VAL A 1 277 ? 25.891 11.329 -4.778 1.00 63.38 277 VAL A N 1
ATOM 1997 C CA . VAL A 1 277 ? 25.006 12.458 -5.076 1.00 63.38 277 VAL A CA 1
ATOM 1998 C C . VAL A 1 277 ? 25.685 13.707 -4.529 1.00 63.38 277 VAL A C 1
ATOM 2000 O O . VAL A 1 277 ? 25.885 13.832 -3.327 1.00 63.38 277 VAL A O 1
ATOM 2003 N N . ALA A 1 278 ? 26.080 14.629 -5.407 1.00 55.44 278 ALA A N 1
ATOM 2004 C CA . ALA A 1 278 ? 26.455 15.962 -4.959 1.00 55.44 278 ALA A CA 1
ATOM 2005 C C . ALA A 1 278 ? 25.190 16.630 -4.409 1.00 55.44 278 ALA A C 1
ATOM 2007 O O . ALA A 1 278 ? 24.195 16.685 -5.132 1.00 55.44 278 ALA A O 1
ATOM 2008 N N . ASP A 1 279 ? 25.245 17.167 -3.186 1.00 61.84 279 ASP A N 1
ATOM 2009 C CA . ASP A 1 279 ? 24.108 17.668 -2.382 1.00 61.84 279 ASP A CA 1
ATOM 2010 C C . ASP A 1 279 ? 23.185 18.715 -3.061 1.00 61.84 279 ASP A C 1
ATOM 2012 O O . ASP A 1 279 ? 22.226 19.192 -2.460 1.00 61.84 279 ASP A O 1
ATOM 2016 N N . SER A 1 280 ? 23.451 19.116 -4.310 1.00 66.94 280 SER A N 1
ATOM 2017 C CA . SER A 1 280 ? 22.691 20.140 -5.042 1.00 66.94 280 SER A CA 1
ATOM 2018 C C . SER A 1 280 ? 22.532 19.920 -6.560 1.00 66.94 280 SER A C 1
ATOM 2020 O O . SER A 1 280 ? 22.010 20.804 -7.240 1.00 66.94 280 SER A O 1
ATOM 2022 N N . GLY A 1 281 ? 22.962 18.782 -7.124 1.00 79.31 281 GLY A N 1
ATOM 2023 C CA . GLY A 1 281 ? 22.924 18.526 -8.577 1.00 79.31 281 GLY A CA 1
ATOM 2024 C C . GLY A 1 281 ? 21.945 17.424 -9.013 1.00 79.31 281 GLY A C 1
ATOM 2025 O O . GLY A 1 281 ? 21.477 16.662 -8.171 1.00 79.31 281 GLY A O 1
ATOM 2026 N N . PRO A 1 282 ? 21.647 17.299 -10.325 1.00 87.31 282 PRO A N 1
ATOM 2027 C CA . PRO A 1 282 ? 20.897 16.155 -10.834 1.00 87.31 282 PRO A CA 1
ATOM 2028 C C . PRO A 1 282 ? 21.672 14.850 -10.613 1.00 87.31 282 PRO A C 1
ATOM 2030 O O . PRO A 1 282 ? 22.906 14.827 -10.696 1.00 87.31 282 PRO A O 1
ATOM 2033 N N . LEU A 1 283 ? 20.945 13.752 -10.405 1.00 88.88 283 LEU A N 1
ATOM 2034 C CA . LEU A 1 283 ? 21.517 12.408 -10.368 1.00 88.88 283 LEU A CA 1
ATOM 2035 C C . LEU A 1 283 ? 22.083 12.063 -11.753 1.00 88.88 283 LEU A C 1
ATOM 2037 O O . LEU A 1 283 ? 21.327 11.950 -12.715 1.00 88.88 283 LEU A O 1
ATOM 2041 N N . ARG A 1 284 ? 23.402 11.900 -11.880 1.00 90.81 284 ARG A N 1
ATOM 2042 C CA . ARG A 1 284 ? 24.030 11.562 -13.166 1.00 90.81 284 ARG A CA 1
ATOM 2043 C C . ARG A 1 284 ? 24.206 10.060 -13.295 1.00 90.81 284 ARG A C 1
ATOM 2045 O O . ARG A 1 284 ? 24.931 9.470 -12.499 1.00 90.81 284 ARG A O 1
ATOM 2052 N N . LEU A 1 285 ? 23.589 9.463 -14.312 1.00 92.81 285 LEU A N 1
ATOM 2053 C CA . LEU A 1 285 ? 23.712 8.034 -14.600 1.00 92.81 285 LEU A CA 1
ATOM 2054 C C . LEU A 1 285 ? 24.251 7.839 -16.017 1.00 92.81 285 LEU A C 1
ATOM 2056 O O . LEU A 1 285 ? 23.656 8.297 -16.993 1.00 92.81 285 LEU A O 1
ATOM 2060 N N . GLY A 1 286 ? 25.387 7.151 -16.118 1.00 94.81 286 GLY A N 1
ATOM 2061 C CA . GLY A 1 286 ? 26.020 6.787 -17.380 1.00 94.81 286 GLY A CA 1
ATOM 2062 C C . GLY A 1 286 ? 26.188 5.277 -17.469 1.00 94.81 286 GLY A C 1
ATOM 2063 O O . GLY A 1 286 ? 26.935 4.722 -16.668 1.00 94.81 286 GLY A O 1
ATOM 2064 N N . MET A 1 287 ? 25.510 4.607 -18.404 1.00 96.94 287 MET A N 1
ATOM 2065 C CA . MET A 1 287 ? 25.611 3.149 -18.544 1.00 96.94 287 MET A CA 1
ATOM 2066 C C . MET A 1 287 ? 25.233 2.639 -19.934 1.00 96.94 287 MET A C 1
ATOM 2068 O O . MET A 1 287 ? 24.519 3.295 -20.691 1.00 96.94 287 MET A O 1
ATOM 2072 N N . ARG A 1 288 ? 25.681 1.424 -20.249 1.00 97.94 288 ARG A N 1
ATOM 2073 C CA . ARG A 1 288 ? 25.199 0.655 -21.396 1.00 97.94 288 ARG A CA 1
ATOM 2074 C C . ARG A 1 288 ? 24.149 -0.340 -20.916 1.00 97.94 288 ARG A C 1
ATOM 2076 O O . ARG A 1 288 ? 24.402 -1.062 -19.957 1.00 97.94 288 ARG A O 1
ATOM 2083 N N . LEU A 1 289 ? 22.999 -0.377 -21.581 1.00 98.50 289 LEU A N 1
ATOM 2084 C CA . LEU A 1 289 ? 21.953 -1.356 -21.316 1.00 98.50 289 LEU A CA 1
ATOM 2085 C C . LEU A 1 289 ? 22.136 -2.581 -22.215 1.00 98.50 289 LEU A C 1
ATOM 2087 O O . LEU A 1 289 ? 22.418 -2.466 -23.413 1.00 98.50 289 LEU A O 1
ATOM 2091 N N . GLU A 1 290 ? 21.944 -3.754 -21.630 1.00 98.38 290 GLU A N 1
ATOM 2092 C CA . GLU A 1 290 ? 22.071 -5.052 -22.283 1.00 98.38 290 GLU A CA 1
ATOM 2093 C C . GLU A 1 290 ? 20.716 -5.754 -22.373 1.00 98.38 290 GLU A C 1
ATOM 2095 O O . GLU A 1 290 ? 19.783 -5.451 -21.627 1.00 98.38 290 GLU A O 1
ATOM 2100 N N . GLU A 1 291 ? 20.589 -6.686 -23.318 1.00 96.50 291 GLU A N 1
ATOM 2101 C CA . GLU A 1 291 ? 19.387 -7.511 -23.442 1.00 96.50 291 GLU A CA 1
ATOM 2102 C C . GLU A 1 291 ? 19.262 -8.471 -22.263 1.00 96.50 291 GLU A C 1
ATOM 2104 O O . GLU A 1 291 ? 20.221 -9.131 -21.869 1.00 96.50 291 GLU A O 1
ATOM 2109 N N . MET A 1 292 ? 18.054 -8.568 -21.714 1.00 96.75 292 MET A N 1
ATOM 2110 C CA . MET A 1 292 ? 17.784 -9.449 -20.583 1.00 96.75 292 MET A CA 1
ATOM 2111 C C . MET A 1 292 ? 17.416 -10.866 -21.031 1.00 96.75 292 MET A C 1
ATOM 2113 O O . MET A 1 292 ? 16.721 -11.022 -22.047 1.00 96.75 292 MET A O 1
ATOM 2117 N N . PRO A 1 293 ? 17.723 -11.889 -20.212 1.00 96.44 293 PRO A N 1
ATOM 2118 C CA . PRO A 1 293 ? 17.070 -13.188 -20.307 1.00 96.44 293 PRO A CA 1
ATOM 2119 C C . PRO A 1 293 ? 15.548 -13.026 -20.369 1.00 96.44 293 PRO A C 1
ATOM 2121 O O . PRO A 1 293 ? 14.943 -12.398 -19.499 1.00 96.44 293 PRO A O 1
ATOM 2124 N N . GLN A 1 294 ? 14.930 -13.571 -21.419 1.00 96.69 294 GLN A N 1
ATOM 2125 C CA . GLN A 1 294 ? 13.485 -13.480 -21.608 1.00 96.69 294 GLN A CA 1
ATOM 2126 C C . GLN A 1 294 ? 12.760 -14.587 -20.834 1.00 96.69 294 GLN A C 1
ATOM 2128 O O . GLN A 1 294 ? 13.179 -15.746 -20.802 1.00 96.69 294 GLN A O 1
ATOM 2133 N N . ARG A 1 295 ? 11.628 -14.215 -20.250 1.00 97.88 295 ARG A N 1
ATOM 2134 C CA . ARG A 1 295 ? 10.631 -15.070 -19.611 1.00 97.88 295 ARG A CA 1
ATOM 2135 C C . ARG A 1 295 ? 9.306 -14.947 -20.360 1.00 97.88 295 ARG A C 1
ATOM 2137 O O . ARG A 1 295 ? 9.170 -14.173 -21.317 1.00 97.88 295 ARG A O 1
ATOM 2144 N N . SER A 1 296 ? 8.326 -15.748 -19.962 1.00 98.00 296 SER A N 1
ATOM 2145 C CA . SER A 1 296 ? 6.970 -15.669 -20.496 1.00 98.00 296 SER A CA 1
ATOM 2146 C C . SER A 1 296 ? 5.950 -15.838 -19.387 1.00 98.00 296 SER A C 1
ATOM 2148 O O . SER A 1 296 ? 6.142 -16.649 -18.487 1.00 98.00 296 SER A O 1
ATOM 2150 N N . VAL A 1 297 ? 4.855 -15.094 -19.491 1.00 98.25 297 VAL A N 1
ATOM 2151 C CA . VAL A 1 297 ? 3.706 -15.181 -18.591 1.00 98.25 297 VAL A CA 1
ATOM 2152 C C . VAL A 1 297 ? 2.444 -15.324 -19.428 1.00 98.25 297 VAL A C 1
ATOM 2154 O O . VAL A 1 297 ? 2.285 -14.633 -20.433 1.00 98.25 297 VAL A O 1
ATOM 2157 N N . THR A 1 298 ? 1.563 -16.246 -19.047 1.00 98.31 298 THR A N 1
ATOM 2158 C CA . THR A 1 298 ? 0.240 -16.392 -19.667 1.00 98.31 298 THR A CA 1
ATOM 2159 C C . THR A 1 298 ? -0.802 -15.936 -18.668 1.00 98.31 298 THR A C 1
ATOM 2161 O O . THR A 1 298 ? -0.896 -16.497 -17.585 1.00 98.31 298 THR A O 1
ATOM 2164 N N . LEU A 1 299 ? -1.558 -14.907 -19.028 1.00 98.06 299 LEU A N 1
ATOM 2165 C CA . LEU A 1 299 ? -2.614 -14.349 -18.202 1.00 98.06 299 LEU A CA 1
ATOM 2166 C C . LEU A 1 299 ? -3.961 -14.887 -18.664 1.00 98.06 299 LEU A C 1
ATOM 2168 O O . LEU A 1 299 ? -4.258 -14.853 -19.857 1.00 98.06 299 LEU A O 1
ATOM 2172 N N . ASP A 1 300 ? -4.769 -15.329 -17.705 1.00 98.25 300 ASP A N 1
ATOM 2173 C CA . ASP A 1 300 ? -6.210 -15.527 -17.851 1.00 98.25 300 ASP A CA 1
ATOM 2174 C C . ASP A 1 300 ? -6.927 -14.625 -16.835 1.00 98.25 300 ASP A C 1
ATOM 2176 O O . ASP A 1 300 ? -7.372 -15.061 -15.774 1.00 98.25 300 ASP A O 1
ATOM 2180 N N . LEU A 1 301 ? -6.934 -13.324 -17.123 1.00 97.88 301 LEU A N 1
ATOM 2181 C CA . LEU A 1 301 ? -7.413 -12.267 -16.243 1.00 97.88 301 LEU A CA 1
ATOM 2182 C C . LEU A 1 301 ? -8.910 -12.026 -16.436 1.00 97.88 301 LEU A C 1
ATOM 2184 O O . LEU A 1 301 ? -9.354 -11.479 -17.449 1.00 97.88 301 LEU A O 1
ATOM 2188 N N . ARG A 1 302 ? -9.695 -12.388 -15.420 1.00 97.94 302 ARG A N 1
ATOM 2189 C CA . ARG A 1 302 ? -11.157 -12.288 -15.430 1.00 97.94 302 ARG A CA 1
ATOM 2190 C C . ARG A 1 302 ? -11.625 -10.957 -14.854 1.00 97.94 302 ARG A C 1
ATOM 2192 O O . ARG A 1 302 ? -12.224 -10.912 -13.778 1.00 97.94 302 ARG A O 1
ATOM 2199 N N . SER A 1 303 ? -11.364 -9.856 -15.563 1.00 96.06 303 SER A N 1
ATOM 2200 C CA . SER A 1 303 ? -11.754 -8.506 -15.118 1.00 96.06 303 SER A CA 1
ATOM 2201 C C . SER A 1 303 ? -13.265 -8.377 -14.875 1.00 96.06 303 SER A C 1
ATOM 2203 O O . SER A 1 303 ? -13.702 -7.594 -14.029 1.00 96.06 303 SER A O 1
ATOM 2205 N N . SER A 1 304 ? -14.090 -9.172 -15.564 1.00 97.50 304 SER A N 1
ATOM 2206 C CA . SER A 1 304 ? -15.536 -9.259 -15.319 1.00 97.50 304 SER A CA 1
ATOM 2207 C C . SER A 1 304 ? -15.891 -9.738 -13.904 1.00 97.50 304 SER A C 1
ATOM 2209 O O . SER A 1 304 ? -16.842 -9.224 -13.308 1.00 97.50 304 SER A O 1
ATOM 2211 N N . ALA A 1 305 ? -15.109 -10.655 -13.327 1.00 97.94 305 ALA A N 1
ATOM 2212 C CA . ALA A 1 305 ? -15.329 -11.171 -11.977 1.00 97.94 305 ALA A CA 1
ATOM 2213 C C . ALA A 1 305 ? -15.046 -10.110 -10.904 1.00 97.94 305 ALA A C 1
ATOM 2215 O O . ALA A 1 305 ? -15.802 -9.990 -9.942 1.00 97.94 305 ALA A O 1
ATOM 2216 N N . PHE A 1 306 ? -14.009 -9.288 -11.097 1.00 97.75 306 PHE A N 1
ATOM 2217 C CA . PHE A 1 306 ? -13.747 -8.142 -10.224 1.00 97.75 306 PHE A CA 1
ATOM 2218 C C . PHE A 1 306 ? -14.870 -7.107 -10.334 1.00 97.75 306 PHE A C 1
ATOM 2220 O O . PHE A 1 306 ? -15.465 -6.739 -9.324 1.00 97.75 306 PHE A O 1
ATOM 2227 N N . ARG A 1 307 ? -15.255 -6.720 -11.558 1.00 96.38 307 ARG A N 1
ATOM 2228 C CA . ARG A 1 307 ? -16.341 -5.752 -11.804 1.00 96.38 307 ARG A CA 1
ATOM 2229 C C . ARG A 1 307 ? -17.658 -6.118 -11.128 1.00 96.38 307 ARG A C 1
ATOM 2231 O O . ARG A 1 307 ? -18.368 -5.225 -10.663 1.00 96.38 307 ARG A O 1
ATOM 2238 N N . ALA A 1 308 ? -17.973 -7.407 -11.028 1.00 97.69 308 ALA A N 1
ATOM 2239 C CA . ALA A 1 308 ? -19.166 -7.881 -10.333 1.00 97.69 308 ALA A CA 1
ATOM 2240 C C . ALA A 1 308 ? -19.199 -7.494 -8.837 1.00 97.69 308 ALA A C 1
ATOM 2242 O O . ALA A 1 308 ? -20.281 -7.373 -8.260 1.00 97.69 308 ALA A O 1
ATOM 2243 N N . LEU A 1 309 ? -18.043 -7.242 -8.212 1.00 98.38 309 LEU A N 1
ATOM 2244 C CA . LEU A 1 309 ? -17.918 -6.841 -6.806 1.00 98.38 309 LEU A CA 1
ATOM 2245 C C . LEU A 1 309 ? -17.981 -5.321 -6.586 1.00 98.38 309 LEU A C 1
ATOM 2247 O O . LEU A 1 309 ? -18.035 -4.885 -5.438 1.00 98.38 309 LEU A O 1
ATOM 2251 N N . ARG A 1 310 ? -18.036 -4.504 -7.648 1.00 97.88 310 ARG A N 1
ATOM 2252 C CA . ARG A 1 310 ? -18.012 -3.028 -7.574 1.00 97.88 310 ARG A CA 1
ATOM 2253 C C . ARG A 1 310 ? -18.982 -2.453 -6.539 1.00 97.88 310 ARG A C 1
ATOM 2255 O O . ARG A 1 310 ? -18.593 -1.640 -5.710 1.00 97.88 310 ARG A O 1
ATOM 2262 N N . ALA A 1 311 ? -20.240 -2.896 -6.562 1.00 97.94 311 ALA A N 1
ATOM 2263 C CA . ALA A 1 311 ? -21.272 -2.382 -5.658 1.00 97.94 311 ALA A CA 1
ATOM 2264 C C . ALA A 1 311 ? -21.053 -2.781 -4.184 1.00 97.94 311 ALA A C 1
ATOM 2266 O O . ALA A 1 311 ? -21.632 -2.155 -3.300 1.00 97.94 311 ALA A O 1
ATOM 2267 N N . GLN A 1 312 ? -20.230 -3.804 -3.916 1.00 98.44 312 GLN A N 1
ATOM 2268 C CA . GLN A 1 312 ? -19.844 -4.199 -2.558 1.00 98.44 312 GLN A CA 1
ATOM 2269 C C . GLN A 1 312 ? -18.747 -3.288 -1.986 1.00 98.44 312 GLN A C 1
ATOM 2271 O O . GLN A 1 312 ? -18.682 -3.125 -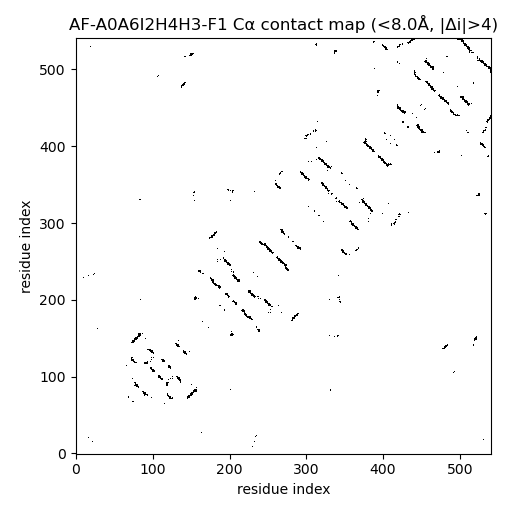0.773 1.00 98.44 312 GLN A O 1
ATOM 2276 N N . VAL A 1 313 ? -17.927 -2.656 -2.838 1.00 98.50 313 VAL A N 1
ATOM 2277 C CA . VAL A 1 313 ? -16.953 -1.636 -2.407 1.00 98.50 313 VAL A CA 1
ATOM 2278 C C . VAL A 1 313 ? -17.688 -0.393 -1.909 1.00 98.50 313 VAL A C 1
ATOM 2280 O O . VAL A 1 313 ? -17.445 0.089 -0.804 1.00 98.50 313 VAL A O 1
ATOM 2283 N N . HIS A 1 314 ? -18.594 0.127 -2.740 1.00 98.56 314 HIS A N 1
ATOM 2284 C CA . HIS A 1 314 ? -19.510 1.222 -2.428 1.00 98.56 314 HIS A CA 1
ATOM 2285 C C . HIS A 1 314 ? -20.615 1.276 -3.507 1.00 98.56 314 HIS A C 1
ATOM 2287 O O . HIS A 1 314 ? -20.312 1.018 -4.675 1.00 98.56 314 HIS A O 1
ATOM 2293 N N . PRO A 1 315 ? -21.869 1.661 -3.193 1.00 98.12 315 PRO A N 1
ATOM 2294 C CA . PRO A 1 315 ? -22.932 1.786 -4.200 1.00 98.12 315 PRO A CA 1
ATOM 2295 C C . PRO A 1 315 ? -22.588 2.729 -5.367 1.00 98.12 315 PRO A C 1
ATOM 2297 O O . PRO A 1 315 ? -22.904 2.430 -6.515 1.00 98.12 315 PRO A O 1
ATOM 2300 N N . ASP A 1 316 ? -21.880 3.822 -5.067 1.00 97.62 316 ASP A N 1
ATOM 2301 C CA . ASP A 1 316 ? -21.399 4.817 -6.044 1.00 97.62 316 ASP A CA 1
ATOM 2302 C C . ASP A 1 316 ? -19.971 4.547 -6.558 1.00 97.62 316 ASP A C 1
ATOM 2304 O O . ASP A 1 316 ? -19.331 5.445 -7.108 1.00 97.62 316 ASP A O 1
ATOM 2308 N N . ALA A 1 317 ? -19.416 3.352 -6.330 1.00 98.00 317 ALA A N 1
ATOM 2309 C CA . ALA A 1 317 ? -18.097 3.018 -6.857 1.00 98.00 317 ALA A CA 1
ATOM 2310 C C . ALA A 1 317 ? -18.120 2.979 -8.393 1.00 98.00 317 ALA A C 1
ATOM 2312 O O . ALA A 1 317 ? -18.957 2.318 -9.015 1.00 98.00 317 ALA A O 1
ATOM 2313 N N . GLU A 1 318 ? -17.152 3.648 -9.008 1.00 96.62 318 GLU A N 1
ATOM 2314 C CA . GLU A 1 318 ? -16.845 3.561 -10.432 1.00 96.62 318 GLU A CA 1
ATOM 2315 C C . GLU A 1 318 ? -15.581 2.715 -10.616 1.00 96.62 318 GLU A C 1
ATOM 2317 O O . GLU A 1 318 ? -14.676 2.762 -9.782 1.00 96.62 318 GLU A O 1
ATOM 2322 N N . LEU A 1 319 ? -15.512 1.941 -11.700 1.00 94.56 319 LEU A N 1
ATOM 2323 C CA . LEU A 1 319 ? -14.282 1.241 -12.062 1.00 94.56 319 LEU A CA 1
ATOM 2324 C C . LEU A 1 319 ? -13.269 2.260 -12.601 1.00 94.56 319 LEU A C 1
ATOM 2326 O O . LEU A 1 319 ? -13.606 3.032 -13.498 1.00 94.56 319 LEU A O 1
ATOM 2330 N N . GLU A 1 320 ? -12.051 2.234 -12.069 1.00 93.50 320 GLU A N 1
ATOM 2331 C CA . GLU A 1 320 ? -10.921 3.015 -12.579 1.00 93.50 320 GLU A CA 1
ATOM 2332 C C . GLU A 1 320 ? -10.059 2.172 -13.527 1.00 93.50 320 GLU A C 1
ATOM 2334 O O . GLU A 1 320 ? -9.692 2.642 -14.600 1.00 93.50 320 GLU A O 1
ATOM 2339 N N . GLY A 1 321 ? -9.788 0.912 -13.174 1.00 92.94 321 GLY A N 1
ATOM 2340 C CA . GLY A 1 321 ? -9.025 0.002 -14.026 1.00 92.94 321 GLY A CA 1
ATOM 2341 C C . GLY A 1 321 ? -8.704 -1.336 -13.365 1.00 92.94 321 GLY A C 1
ATOM 2342 O O . GLY A 1 321 ? -9.039 -1.576 -12.203 1.00 92.94 321 GLY A O 1
ATOM 2343 N N . MET A 1 322 ? -8.049 -2.210 -14.123 1.00 94.81 322 MET A N 1
ATOM 2344 C CA . MET A 1 322 ? -7.469 -3.466 -13.638 1.00 94.81 322 MET A CA 1
ATOM 2345 C C . MET A 1 322 ? -5.960 -3.418 -13.860 1.00 94.81 322 MET A C 1
ATOM 2347 O O . MET A 1 322 ? -5.506 -2.926 -14.892 1.00 94.81 322 MET A O 1
ATOM 2351 N N . GLN A 1 323 ? -5.194 -3.947 -12.918 1.00 95.94 323 GLN A N 1
ATOM 2352 C CA . GLN A 1 323 ? -3.747 -4.036 -13.002 1.00 95.94 323 GLN A CA 1
ATOM 2353 C C . GLN A 1 323 ? -3.286 -5.464 -12.702 1.00 95.94 323 GLN A C 1
ATOM 2355 O O . GLN A 1 323 ? -3.868 -6.155 -11.860 1.00 95.94 323 GLN A O 1
ATOM 2360 N N . PHE A 1 324 ? -2.246 -5.899 -13.406 1.00 97.81 324 PHE A N 1
ATOM 2361 C CA . PHE A 1 324 ? -1.486 -7.097 -13.083 1.00 97.81 324 PHE A CA 1
ATOM 2362 C C . PHE A 1 324 ? 0.005 -6.799 -13.169 1.00 97.81 324 PHE A C 1
ATOM 2364 O O . PHE A 1 324 ? 0.434 -6.218 -14.161 1.00 97.81 324 PHE A O 1
ATOM 2371 N N . ASP A 1 325 ? 0.795 -7.269 -12.213 1.00 97.62 325 ASP A N 1
ATOM 2372 C CA . ASP A 1 325 ? 2.238 -7.037 -12.182 1.00 97.62 325 ASP A CA 1
ATOM 2373 C C . ASP A 1 325 ? 3.007 -8.320 -11.898 1.00 97.62 325 ASP A C 1
ATOM 2375 O O . ASP A 1 325 ? 2.529 -9.214 -11.197 1.00 97.62 325 ASP A O 1
ATOM 2379 N N . VAL A 1 326 ? 4.223 -8.383 -12.430 1.00 98.25 326 VAL A N 1
ATOM 2380 C CA . VAL A 1 326 ? 5.251 -9.342 -12.041 1.00 98.25 326 VAL A CA 1
ATOM 2381 C C . VAL A 1 326 ? 6.419 -8.567 -11.469 1.00 98.25 326 VAL A C 1
ATOM 2383 O O . VAL A 1 326 ? 7.042 -7.767 -12.168 1.00 98.25 326 VAL A O 1
ATOM 2386 N N . THR A 1 327 ? 6.748 -8.849 -10.220 1.00 97.25 327 THR A N 1
ATOM 2387 C CA . THR A 1 327 ? 7.874 -8.244 -9.512 1.00 97.25 327 THR A CA 1
ATOM 2388 C C . THR A 1 327 ? 8.848 -9.337 -9.066 1.00 97.25 327 THR A C 1
ATOM 2390 O O . THR A 1 327 ? 8.441 -10.484 -8.841 1.00 97.25 327 THR A O 1
ATOM 2393 N N . PRO A 1 328 ? 10.149 -9.041 -8.935 1.00 96.81 328 PRO A N 1
ATOM 2394 C CA . PRO A 1 328 ? 11.058 -9.948 -8.262 1.00 96.81 328 PRO A CA 1
ATOM 2395 C C . PRO A 1 328 ? 10.782 -9.951 -6.749 1.00 96.81 328 PRO A C 1
ATOM 2397 O O . PRO A 1 328 ? 10.446 -8.935 -6.135 1.00 96.81 328 PRO A O 1
ATOM 2400 N N . ALA A 1 329 ? 10.997 -11.097 -6.115 1.00 95.88 329 ALA A N 1
ATOM 2401 C CA . ALA A 1 329 ? 11.229 -11.188 -4.681 1.00 95.88 329 ALA A CA 1
ATOM 2402 C C . ALA A 1 329 ? 12.738 -11.109 -4.442 1.00 95.88 329 ALA A C 1
ATOM 2404 O O . ALA A 1 329 ? 13.425 -12.135 -4.429 1.00 95.88 329 ALA A O 1
ATOM 2405 N N . ALA A 1 330 ? 13.260 -9.887 -4.320 1.00 93.69 330 ALA A N 1
ATOM 2406 C CA . ALA A 1 330 ? 14.672 -9.661 -4.040 1.00 93.69 330 ALA A CA 1
ATOM 2407 C C . ALA A 1 330 ? 15.107 -10.417 -2.774 1.00 93.69 330 ALA A C 1
ATOM 2409 O O . ALA A 1 330 ? 14.434 -10.372 -1.749 1.00 93.69 330 ALA A O 1
ATOM 2410 N N . TYR A 1 331 ? 16.210 -11.161 -2.883 1.00 92.00 331 TYR A N 1
ATOM 2411 C CA . TYR A 1 331 ? 16.718 -12.094 -1.861 1.00 92.00 331 TYR A CA 1
ATOM 2412 C C . TYR A 1 331 ? 15.798 -13.290 -1.533 1.00 92.00 331 TYR A C 1
ATOM 2414 O O . TYR A 1 331 ? 16.086 -14.059 -0.618 1.00 92.00 331 TYR A O 1
ATOM 2422 N N . GLY A 1 332 ? 14.751 -13.524 -2.331 1.00 92.00 332 GLY A N 1
ATOM 2423 C CA . GLY A 1 332 ? 13.813 -14.637 -2.179 1.00 92.00 332 GLY A CA 1
ATOM 2424 C C . GLY A 1 332 ? 12.640 -14.342 -1.236 1.00 92.00 332 GLY A C 1
ATOM 2425 O O . GLY A 1 332 ? 12.379 -13.202 -0.864 1.00 92.00 332 GLY A O 1
ATOM 2426 N N . ILE A 1 333 ? 11.893 -15.391 -0.874 1.00 93.69 333 ILE A N 1
ATOM 2427 C CA . ILE A 1 333 ? 10.808 -15.309 0.117 1.00 93.69 333 ILE A CA 1
ATOM 2428 C C . ILE A 1 333 ? 11.381 -15.668 1.482 1.00 93.69 333 ILE A C 1
ATOM 2430 O O . ILE A 1 333 ? 11.782 -16.812 1.710 1.00 93.69 333 ILE A O 1
ATOM 2434 N N . HIS A 1 334 ? 11.411 -14.701 2.395 1.00 92.94 334 HIS A N 1
ATOM 2435 C CA . HIS A 1 334 ? 11.943 -14.925 3.731 1.00 92.94 334 HIS A CA 1
ATOM 2436 C C . HIS A 1 334 ? 10.994 -15.834 4.535 1.00 92.94 334 HIS A C 1
ATOM 2438 O O . HIS A 1 334 ? 9.790 -15.565 4.571 1.00 92.94 334 HIS A O 1
ATOM 2444 N N . PRO A 1 335 ? 11.483 -16.876 5.235 1.00 90.50 335 PRO A N 1
ATOM 2445 C CA . PRO A 1 335 ? 10.620 -17.809 5.967 1.00 90.50 335 PRO A CA 1
ATOM 2446 C C . PRO A 1 335 ? 9.823 -17.141 7.099 1.00 90.50 335 PRO A C 1
ATOM 2448 O O . PRO A 1 335 ? 8.711 -17.564 7.423 1.00 90.50 335 PRO A O 1
ATOM 2451 N N . GLU A 1 336 ? 10.371 -16.082 7.699 1.00 89.75 336 GLU A N 1
ATOM 2452 C CA . GLU A 1 336 ? 9.714 -15.367 8.798 1.00 89.75 336 GLU A CA 1
ATOM 2453 C C . GLU A 1 336 ? 8.854 -14.189 8.322 1.00 89.75 336 GLU A C 1
ATOM 2455 O O . GLU A 1 336 ? 7.772 -13.966 8.870 1.00 89.75 336 GLU A O 1
ATOM 2460 N N . TYR A 1 337 ? 9.286 -13.479 7.276 1.00 89.62 337 TYR A N 1
ATOM 2461 C CA . TYR A 1 337 ? 8.721 -12.177 6.890 1.00 89.62 337 TYR A CA 1
ATOM 2462 C C . TYR A 1 337 ? 7.939 -12.225 5.571 1.00 89.62 337 TYR A C 1
ATOM 2464 O O . TYR A 1 337 ? 7.136 -11.341 5.298 1.00 89.62 337 TYR A O 1
ATOM 2472 N N . GLY A 1 338 ? 8.109 -13.279 4.769 1.00 92.06 338 GLY A N 1
ATOM 2473 C CA . GLY A 1 338 ? 7.473 -13.398 3.463 1.00 92.06 338 GLY A CA 1
ATOM 2474 C C . GLY A 1 338 ? 8.181 -12.577 2.386 1.00 92.06 338 GLY A C 1
ATOM 2475 O O . GLY A 1 338 ? 9.408 -12.605 2.276 1.00 92.06 338 GLY A O 1
ATOM 2476 N N . TRP A 1 339 ? 7.395 -11.893 1.555 1.00 93.62 339 TRP A N 1
ATOM 2477 C CA . TRP A 1 339 ? 7.881 -11.078 0.446 1.00 93.62 339 TRP A CA 1
ATOM 2478 C C . TRP A 1 339 ? 8.131 -9.640 0.907 1.00 93.62 339 TRP A C 1
ATOM 2480 O O . TRP A 1 339 ? 7.208 -8.841 1.047 1.00 93.62 339 TRP A O 1
ATOM 2490 N N . VAL A 1 340 ? 9.393 -9.308 1.168 1.00 92.88 340 VAL A N 1
ATOM 2491 C CA . VAL A 1 340 ? 9.741 -8.031 1.793 1.00 92.88 340 VAL A CA 1
ATOM 2492 C C . VAL A 1 340 ? 10.134 -6.985 0.760 1.00 92.88 340 VAL A C 1
ATOM 2494 O O . VAL A 1 340 ? 11.153 -7.095 0.082 1.00 92.88 340 VAL A O 1
ATOM 2497 N N . GLY A 1 341 ? 9.356 -5.907 0.741 1.00 88.44 341 GLY A N 1
ATOM 2498 C CA . GLY A 1 341 ? 9.655 -4.712 -0.036 1.00 88.44 341 GLY A CA 1
ATOM 2499 C C . GLY A 1 341 ? 9.327 -4.860 -1.518 1.00 88.44 341 GLY A C 1
ATOM 2500 O O . GLY A 1 341 ? 8.967 -5.923 -2.016 1.00 88.44 341 GLY A O 1
ATOM 2501 N N . TYR A 1 342 ? 9.423 -3.738 -2.217 1.00 91.19 342 TYR A N 1
ATOM 2502 C CA . TYR A 1 342 ? 9.184 -3.649 -3.647 1.00 91.19 342 TYR A CA 1
ATOM 2503 C C . TYR A 1 342 ? 10.531 -3.474 -4.359 1.00 91.19 342 TYR A C 1
ATOM 2505 O O . TYR A 1 342 ? 11.364 -2.691 -3.904 1.00 91.19 342 TYR A O 1
ATOM 2513 N N . SER A 1 343 ? 10.759 -4.239 -5.429 1.00 92.94 343 SER A N 1
ATOM 2514 C CA . SER A 1 343 ? 12.066 -4.340 -6.102 1.00 92.94 343 SER A CA 1
ATOM 2515 C C . SER A 1 343 ? 12.000 -4.114 -7.615 1.00 92.94 343 SER A C 1
ATOM 2517 O O . SER A 1 343 ? 12.872 -4.557 -8.361 1.00 92.94 343 SER A O 1
ATOM 2519 N N . GLY A 1 344 ? 10.963 -3.409 -8.058 1.00 93.25 344 GLY A N 1
ATOM 2520 C CA . GLY A 1 344 ? 10.713 -3.133 -9.462 1.00 93.25 344 GLY A CA 1
ATOM 2521 C C . GLY A 1 344 ? 9.726 -4.087 -10.131 1.00 93.25 344 GLY A C 1
ATOM 2522 O O . GLY A 1 344 ? 9.457 -5.185 -9.643 1.00 93.25 344 GLY A O 1
ATOM 2523 N N . GLU A 1 345 ? 9.193 -3.669 -11.271 1.00 95.00 345 GLU A N 1
ATOM 2524 C CA . GLU A 1 345 ? 8.259 -4.405 -12.111 1.00 95.00 345 GLU A CA 1
ATOM 2525 C C . GLU A 1 345 ? 8.993 -4.946 -13.347 1.00 95.00 345 GLU A C 1
ATOM 2527 O O . GLU A 1 345 ? 9.486 -4.213 -14.208 1.00 95.00 345 GLU A O 1
ATOM 2532 N N . LEU A 1 346 ? 9.010 -6.270 -13.480 1.00 97.44 346 LEU A N 1
ATOM 2533 C CA . LEU A 1 346 ? 9.489 -6.967 -14.677 1.00 97.44 346 LEU A CA 1
ATOM 2534 C C . LEU A 1 346 ? 8.447 -6.921 -15.802 1.00 97.44 346 LEU A C 1
ATOM 2536 O O . LEU A 1 346 ? 8.776 -6.879 -16.992 1.00 97.44 346 LEU A O 1
ATOM 2540 N N . PHE A 1 347 ? 7.178 -6.940 -15.407 1.00 98.19 347 PHE A N 1
ATOM 2541 C CA . PHE A 1 347 ? 6.015 -6.879 -16.275 1.00 98.19 347 PHE A CA 1
ATOM 2542 C C . PHE A 1 347 ? 4.890 -6.150 -15.548 1.00 98.19 347 PHE A C 1
ATOM 2544 O O . PHE A 1 347 ? 4.632 -6.452 -14.388 1.00 98.19 347 PHE A O 1
ATOM 2551 N N . SER A 1 348 ? 4.168 -5.288 -16.256 1.00 97.50 348 SER A N 1
ATOM 2552 C CA . SER A 1 348 ? 2.884 -4.754 -15.803 1.00 97.50 348 SER A CA 1
ATOM 2553 C C . SER A 1 348 ? 1.877 -4.793 -16.941 1.00 97.50 348 SER A C 1
ATOM 2555 O O . SER A 1 348 ? 2.220 -4.540 -18.093 1.00 97.50 348 SER A O 1
ATOM 2557 N N . TYR A 1 349 ?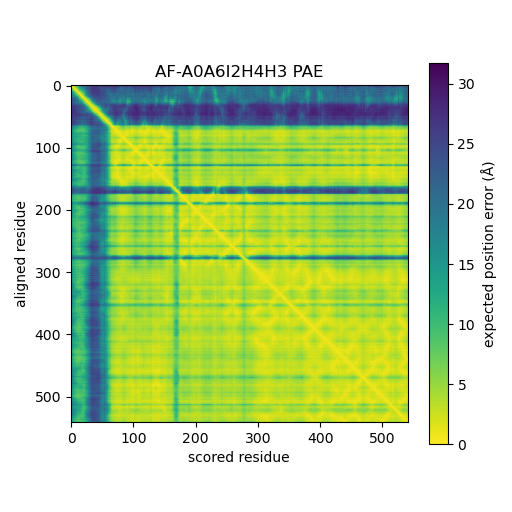 0.620 -5.060 -16.630 1.00 97.50 349 TYR A N 1
ATOM 2558 C CA . TYR A 1 349 ? -0.515 -4.899 -17.524 1.00 97.50 349 TYR A CA 1
ATOM 2559 C C . TYR A 1 349 ? -1.538 -3.981 -16.869 1.00 97.50 349 TYR A C 1
ATOM 2561 O O . TYR A 1 349 ? -1.932 -4.201 -15.727 1.00 97.50 349 TYR A O 1
ATOM 2569 N N . TYR A 1 350 ? -1.995 -2.992 -17.626 1.00 95.31 350 TYR A N 1
ATOM 2570 C CA . TYR A 1 350 ? -2.991 -2.016 -17.215 1.00 95.31 350 TYR A CA 1
ATOM 2571 C C . TYR A 1 350 ? -4.181 -2.076 -18.163 1.00 95.31 350 TYR A C 1
ATOM 2573 O O . TYR A 1 350 ? -4.040 -1.841 -19.363 1.00 95.31 350 TYR A O 1
ATOM 2581 N N . GLU A 1 351 ? -5.362 -2.342 -17.624 1.00 94.44 351 GLU A N 1
ATOM 2582 C CA . GLU A 1 351 ? -6.640 -2.222 -18.315 1.00 94.44 351 GLU A CA 1
ATOM 2583 C C . GLU A 1 351 ? -7.244 -0.848 -18.027 1.00 94.44 351 GLU A C 1
ATOM 2585 O O . GLU A 1 351 ? -7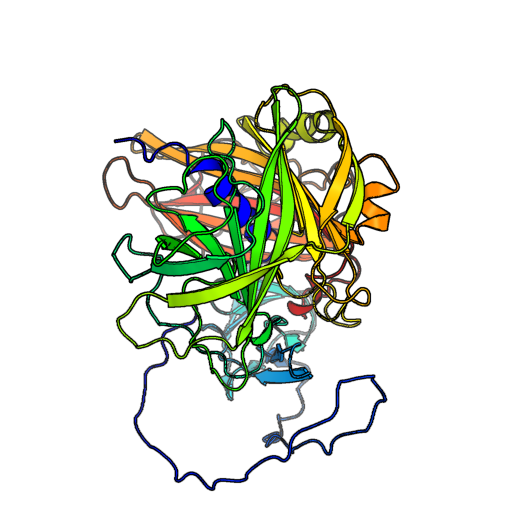.510 -0.495 -16.879 1.00 94.44 351 GLU A O 1
ATOM 2590 N N . THR A 1 352 ? -7.470 -0.072 -19.082 1.00 85.44 352 THR A N 1
ATOM 2591 C CA . THR A 1 352 ? -7.902 1.335 -19.004 1.00 85.44 352 THR A CA 1
ATOM 2592 C C . THR A 1 352 ? -9.369 1.543 -19.372 1.00 85.44 352 THR A C 1
ATOM 2594 O O . THR A 1 352 ? -9.923 2.614 -19.130 1.00 85.44 352 THR A O 1
ATOM 2597 N N . ALA A 1 353 ? -10.015 0.540 -19.974 1.00 88.25 353 ALA A N 1
ATOM 2598 C CA . ALA A 1 353 ? -11.411 0.626 -20.382 1.00 88.25 353 ALA A CA 1
ATOM 2599 C C . ALA A 1 353 ? -12.313 -0.096 -19.363 1.00 88.25 353 ALA A C 1
ATOM 2601 O O . ALA A 1 353 ? -12.150 -1.301 -19.183 1.00 88.25 353 ALA A O 1
ATOM 2602 N N . PRO A 1 354 ? -13.315 0.580 -18.765 1.00 85.19 354 PRO A N 1
ATOM 2603 C CA . PRO A 1 354 ? -14.202 -0.034 -17.774 1.00 85.19 354 PRO A CA 1
ATOM 2604 C C . PRO A 1 354 ? -14.980 -1.268 -18.265 1.00 85.19 354 PRO A C 1
ATOM 2606 O O . PRO A 1 354 ? -15.376 -2.121 -17.473 1.00 85.19 354 PRO A O 1
ATOM 2609 N N . ASP A 1 355 ? -15.199 -1.366 -19.576 1.00 88.38 355 ASP A N 1
ATOM 2610 C CA . ASP A 1 355 ? -15.958 -2.445 -20.215 1.00 88.38 355 ASP A CA 1
ATOM 2611 C C . ASP A 1 355 ? -15.071 -3.380 -21.049 1.00 88.38 355 ASP A C 1
ATOM 2613 O O . ASP A 1 355 ? -15.564 -4.076 -21.939 1.00 88.38 355 ASP A O 1
ATOM 2617 N N . ALA A 1 356 ? -13.760 -3.398 -20.793 1.00 92.19 356 ALA A N 1
ATOM 2618 C CA . ALA A 1 356 ? -12.854 -4.306 -21.482 1.00 92.19 356 ALA A CA 1
ATOM 2619 C C . ALA A 1 356 ? -13.301 -5.776 -21.318 1.00 92.19 356 ALA A C 1
ATOM 2621 O O . ALA A 1 356 ? -13.875 -6.149 -20.285 1.00 92.19 356 ALA A O 1
ATOM 2622 N N . PRO A 1 357 ? -13.085 -6.631 -22.330 1.00 94.69 357 PRO A N 1
ATOM 2623 C CA . PRO A 1 357 ? -13.293 -8.066 -22.175 1.00 94.69 357 PRO A CA 1
ATOM 2624 C C . PRO A 1 357 ? -12.257 -8.660 -21.211 1.00 94.69 357 PRO A C 1
ATOM 2626 O O . PRO A 1 357 ? -11.194 -8.077 -21.007 1.00 94.69 357 PRO A O 1
ATOM 2629 N N . ASP A 1 358 ? -12.545 -9.845 -20.669 1.00 96.69 358 ASP A N 1
ATOM 2630 C CA . ASP A 1 358 ? -11.528 -10.638 -19.971 1.00 96.69 358 ASP A CA 1
ATOM 2631 C C . ASP A 1 358 ? -10.305 -10.854 -20.885 1.00 96.69 358 ASP A C 1
ATOM 2633 O O . ASP A 1 358 ? -10.449 -11.076 -22.094 1.00 96.69 358 ASP A O 1
ATOM 2637 N N . LEU A 1 359 ? -9.103 -10.816 -20.310 1.00 97.25 359 LEU A N 1
ATOM 2638 C CA . LEU A 1 359 ? -7.854 -10.963 -21.051 1.00 97.25 359 LEU A CA 1
ATOM 2639 C C . LEU A 1 359 ? -7.336 -12.400 -20.951 1.00 97.25 359 LEU A C 1
ATOM 2641 O O . LEU A 1 359 ? -6.997 -12.865 -19.869 1.00 97.25 359 LEU A O 1
ATOM 2645 N N . ALA A 1 360 ? -7.172 -13.052 -22.101 1.00 97.31 360 ALA A N 1
ATOM 2646 C CA . ALA A 1 360 ? -6.442 -14.308 -22.235 1.00 97.31 360 ALA A CA 1
ATOM 2647 C C . ALA A 1 360 ? -5.280 -14.115 -23.220 1.00 97.31 360 ALA A C 1
ATOM 2649 O O . ALA A 1 360 ? -5.493 -14.089 -24.434 1.00 97.31 360 ALA A O 1
ATOM 2650 N N . ALA A 1 361 ? -4.061 -13.914 -22.713 1.00 97.25 361 ALA A N 1
ATOM 2651 C CA . ALA A 1 361 ? -2.903 -13.584 -23.545 1.00 97.25 361 ALA A CA 1
ATOM 2652 C C . ALA A 1 361 ? -1.575 -14.039 -22.931 1.00 97.25 361 ALA A C 1
ATOM 2654 O O . ALA A 1 361 ? -1.419 -14.090 -21.713 1.00 97.25 361 ALA A O 1
ATOM 2655 N N . THR A 1 362 ? -0.597 -14.317 -23.792 1.00 98.06 362 THR A N 1
ATOM 2656 C CA . THR A 1 362 ? 0.780 -14.627 -23.394 1.00 98.06 362 THR A CA 1
ATOM 2657 C C . THR A 1 362 ? 1.695 -13.463 -23.744 1.00 98.06 362 THR A C 1
ATOM 2659 O O . THR A 1 362 ? 1.675 -12.963 -24.868 1.00 98.06 362 THR A O 1
ATOM 2662 N N . PHE A 1 363 ? 2.535 -13.073 -22.792 1.00 98.12 363 PHE A N 1
ATOM 2663 C CA . PHE A 1 363 ? 3.516 -12.006 -22.930 1.00 98.12 363 PHE A CA 1
ATOM 2664 C C . PHE A 1 363 ? 4.923 -12.538 -22.698 1.00 98.12 363 PHE A C 1
ATOM 2666 O O . PHE A 1 363 ? 5.118 -13.530 -21.996 1.00 98.12 363 PHE A O 1
ATOM 2673 N N . SER A 1 364 ? 5.910 -11.842 -23.260 1.00 98.06 364 SER A N 1
ATOM 2674 C CA . SER A 1 364 ? 7.322 -12.063 -22.962 1.00 98.06 364 SER A CA 1
ATOM 2675 C C . SER A 1 364 ? 7.936 -10.797 -22.380 1.00 98.06 364 SER A C 1
ATOM 2677 O O . SER A 1 364 ? 7.708 -9.700 -22.899 1.00 98.06 364 SER A O 1
ATOM 2679 N N . TYR A 1 365 ? 8.695 -10.971 -21.304 1.00 98.19 365 TYR A N 1
ATOM 2680 C CA . TYR A 1 365 ? 9.334 -9.908 -20.539 1.00 98.19 365 TYR A CA 1
ATOM 2681 C C . TYR A 1 365 ? 10.749 -10.335 -20.133 1.00 98.19 365 TYR A C 1
ATOM 2683 O O . TYR A 1 365 ? 11.050 -11.526 -20.067 1.00 98.19 365 TYR A O 1
ATOM 2691 N N . GLY A 1 366 ? 11.632 -9.371 -19.904 1.00 98.12 366 GLY A N 1
ATOM 2692 C CA . GLY A 1 366 ? 12.995 -9.597 -19.441 1.00 98.12 366 GLY A CA 1
ATOM 2693 C C . GLY A 1 366 ? 13.089 -9.677 -17.919 1.00 98.12 366 GLY A C 1
ATOM 2694 O O . GLY A 1 366 ? 12.303 -9.054 -17.214 1.00 98.12 366 GLY A O 1
ATOM 2695 N N . ASN A 1 367 ? 14.067 -10.421 -17.408 1.00 97.38 367 ASN A N 1
ATOM 2696 C CA . ASN A 1 367 ? 14.391 -10.436 -15.983 1.00 97.38 367 ASN A CA 1
ATOM 2697 C C . ASN A 1 367 ? 15.913 -10.271 -15.802 1.00 97.38 367 ASN A C 1
ATOM 2699 O O . ASN A 1 367 ? 16.654 -11.180 -16.187 1.00 97.38 367 ASN A O 1
ATOM 2703 N N . PRO A 1 368 ? 16.394 -9.125 -15.276 1.00 95.88 368 PRO A N 1
ATOM 2704 C CA . PRO A 1 368 ? 17.822 -8.870 -15.104 1.00 95.88 368 PRO A CA 1
ATOM 2705 C C . PRO A 1 368 ? 18.392 -9.483 -13.814 1.00 95.88 368 PRO A C 1
ATOM 2707 O O . PRO A 1 368 ? 19.598 -9.416 -13.592 1.00 95.88 368 PRO A O 1
ATOM 2710 N N . TYR A 1 369 ? 17.547 -10.048 -12.949 1.00 95.75 369 TYR A N 1
ATOM 2711 C CA . TYR A 1 369 ? 17.932 -10.488 -11.614 1.00 95.75 369 TYR A CA 1
ATOM 2712 C C . TYR A 1 369 ? 18.319 -11.975 -11.571 1.00 95.75 369 TYR A C 1
ATOM 2714 O O . TYR A 1 369 ? 17.977 -12.744 -12.480 1.00 95.75 369 TYR A O 1
ATOM 2722 N N . PRO A 1 370 ? 19.029 -12.421 -10.516 1.00 94.88 370 PRO A N 1
ATOM 2723 C CA . PRO A 1 370 ? 19.371 -13.828 -10.345 1.00 94.88 370 PRO A CA 1
ATOM 2724 C C . PRO A 1 370 ? 18.137 -14.734 -10.378 1.00 94.88 370 PRO A C 1
ATOM 2726 O O . PRO A 1 370 ? 17.122 -14.453 -9.749 1.00 94.88 370 PRO A O 1
ATOM 2729 N N . SER A 1 371 ? 18.247 -15.892 -11.032 1.00 92.50 371 SER A N 1
ATOM 2730 C CA . SER A 1 371 ? 17.147 -16.867 -11.106 1.00 92.50 371 SER A CA 1
ATOM 2731 C C . SER A 1 371 ? 16.788 -17.521 -9.768 1.00 92.50 371 SER A C 1
ATOM 2733 O O . SER A 1 371 ? 15.832 -18.288 -9.712 1.00 92.50 371 SER A O 1
ATOM 2735 N N . SER A 1 372 ? 17.588 -17.296 -8.721 1.00 93.50 372 SER A N 1
ATOM 2736 C CA . SER A 1 372 ? 17.281 -17.712 -7.350 1.00 93.50 372 SER A CA 1
ATOM 2737 C C . SER A 1 372 ? 16.205 -16.842 -6.702 1.00 93.50 372 SER A C 1
ATOM 2739 O O . SER A 1 372 ? 15.606 -17.263 -5.715 1.00 93.50 372 SER A O 1
ATOM 2741 N N . TRP A 1 373 ? 15.956 -15.644 -7.232 1.00 95.44 373 TRP A N 1
ATOM 2742 C CA . TRP A 1 373 ? 14.865 -14.802 -6.770 1.00 95.44 373 TRP A CA 1
ATOM 2743 C C . TRP A 1 373 ? 13.563 -15.312 -7.364 1.00 95.44 373 TRP A C 1
ATOM 2745 O O . TRP A 1 373 ? 13.453 -15.537 -8.571 1.00 95.44 373 TRP A O 1
ATOM 2755 N N . ALA A 1 374 ? 12.581 -15.518 -6.493 1.00 96.56 374 ALA A N 1
ATOM 2756 C CA . ALA A 1 374 ? 11.242 -15.854 -6.935 1.00 96.56 374 ALA A CA 1
ATOM 2757 C C . ALA A 1 374 ? 10.624 -14.664 -7.683 1.00 96.56 374 ALA A C 1
ATOM 2759 O O . ALA A 1 374 ? 11.026 -13.516 -7.497 1.00 96.56 374 ALA A O 1
ATOM 2760 N N . GLU A 1 375 ? 9.625 -14.942 -8.509 1.00 97.56 375 GLU A N 1
ATOM 2761 C CA . GLU A 1 375 ? 8.777 -13.919 -9.115 1.00 97.56 375 GLU A CA 1
ATOM 2762 C C . GLU A 1 375 ? 7.429 -13.937 -8.394 1.00 97.56 375 GLU A C 1
ATOM 2764 O O . GLU A 1 375 ? 6.879 -15.008 -8.117 1.00 97.56 375 GLU A O 1
ATOM 2769 N N . VAL A 1 376 ? 6.905 -12.758 -8.083 1.00 98.00 376 VAL A N 1
ATOM 2770 C CA . VAL A 1 376 ? 5.611 -12.565 -7.427 1.00 98.00 376 VAL A CA 1
ATOM 2771 C C . VAL A 1 376 ? 4.664 -11.948 -8.443 1.00 98.00 376 VAL A C 1
ATOM 2773 O O . VAL A 1 376 ? 4.998 -10.962 -9.095 1.00 98.00 376 VAL A O 1
ATOM 2776 N N . GLY A 1 377 ? 3.497 -12.565 -8.605 1.00 98.00 377 GLY A N 1
ATOM 2777 C CA . GLY A 1 377 ? 2.402 -12.022 -9.394 1.00 98.00 377 GLY A CA 1
ATOM 2778 C C . GLY A 1 377 ? 1.438 -11.266 -8.488 1.00 98.00 377 GLY A C 1
ATOM 2779 O O . GLY A 1 377 ? 1.090 -11.757 -7.414 1.00 98.00 377 GLY A O 1
ATOM 2780 N N . GLY A 1 378 ? 0.985 -10.096 -8.920 1.00 97.25 378 GLY A N 1
ATOM 2781 C CA . GLY A 1 378 ? -0.070 -9.331 -8.261 1.00 97.25 378 GLY A CA 1
ATOM 2782 C C . GLY A 1 378 ? -1.194 -9.025 -9.237 1.00 97.25 378 GLY A C 1
ATOM 2783 O O . GLY A 1 378 ? -0.927 -8.714 -10.391 1.00 97.25 378 GLY A O 1
ATOM 2784 N N . ALA A 1 379 ? -2.446 -9.106 -8.793 1.00 97.75 379 ALA A N 1
ATOM 2785 C CA . ALA A 1 379 ? -3.602 -8.671 -9.569 1.00 97.75 379 ALA A CA 1
ATOM 2786 C C . ALA A 1 379 ? -4.504 -7.807 -8.695 1.00 97.75 379 ALA A C 1
ATOM 2788 O O . ALA A 1 379 ? -4.845 -8.200 -7.578 1.00 97.75 379 ALA A O 1
ATOM 2789 N N . SER A 1 380 ? -4.924 -6.649 -9.195 1.00 97.06 380 SER A N 1
ATOM 2790 C CA . SER A 1 380 ? -5.860 -5.795 -8.471 1.00 97.06 380 SER A CA 1
ATOM 2791 C C . SER A 1 380 ? -6.795 -5.035 -9.399 1.00 97.06 380 SER A C 1
ATOM 2793 O O . SER A 1 380 ? -6.442 -4.649 -10.509 1.00 97.06 380 SER A O 1
ATOM 2795 N N . CYS A 1 381 ? -8.017 -4.829 -8.926 1.00 96.81 381 CYS A N 1
ATOM 2796 C CA . CYS A 1 381 ? -9.010 -3.982 -9.555 1.00 96.81 381 CYS A CA 1
ATOM 2797 C C . CYS A 1 381 ? -9.177 -2.723 -8.717 1.00 96.81 381 CYS A C 1
ATOM 2799 O O . CYS A 1 381 ? -9.441 -2.816 -7.515 1.00 96.81 381 CYS A O 1
ATOM 2801 N N . LEU A 1 382 ? -9.030 -1.566 -9.355 1.00 95.88 382 LEU A N 1
ATOM 2802 C CA . LEU A 1 382 ? -9.111 -0.262 -8.724 1.00 95.88 382 LEU A CA 1
ATOM 2803 C C . LEU A 1 382 ? -10.476 0.371 -8.980 1.00 95.88 382 LEU A C 1
ATOM 2805 O O . LEU A 1 382 ? -10.934 0.499 -10.114 1.00 95.88 382 LEU A O 1
ATOM 2809 N N . TYR A 1 383 ? -11.089 0.838 -7.908 1.00 96.81 383 TYR A N 1
ATOM 2810 C CA . TYR A 1 383 ? -12.347 1.558 -7.889 1.00 96.81 383 TYR A CA 1
ATOM 2811 C C . TYR A 1 383 ? -12.110 2.972 -7.393 1.00 96.81 383 TYR A C 1
ATOM 2813 O O . TYR A 1 383 ? -11.253 3.200 -6.540 1.00 96.81 383 TYR A O 1
ATOM 2821 N N . ARG A 1 384 ? -12.922 3.920 -7.850 1.00 96.31 384 ARG A N 1
ATOM 2822 C CA . ARG A 1 384 ? -12.997 5.254 -7.255 1.00 96.31 384 ARG A CA 1
ATOM 2823 C C . ARG A 1 384 ? -14.391 5.522 -6.712 1.00 96.31 384 ARG A C 1
ATOM 2825 O O . ARG A 1 384 ? -15.393 5.204 -7.345 1.00 96.31 384 ARG A O 1
ATOM 2832 N N . VAL A 1 385 ? -14.448 6.149 -5.546 1.00 97.62 385 VAL A N 1
ATOM 2833 C CA . VAL A 1 385 ? -15.677 6.607 -4.895 1.00 97.62 385 VAL A CA 1
ATOM 2834 C C . VAL A 1 385 ? -15.628 8.124 -4.816 1.00 97.62 385 VAL A C 1
ATOM 2836 O O . VAL A 1 385 ? -14.669 8.696 -4.293 1.00 97.62 385 VAL A O 1
ATOM 2839 N N . ARG A 1 386 ? -16.650 8.795 -5.347 1.00 97.69 386 ARG A N 1
ATOM 2840 C CA . ARG A 1 386 ? -16.747 10.256 -5.283 1.00 97.69 386 ARG A CA 1
ATOM 2841 C C . ARG A 1 386 ? -17.361 10.682 -3.955 1.00 97.69 386 ARG A C 1
ATOM 2843 O O . ARG A 1 386 ? -18.525 10.412 -3.687 1.00 97.69 386 ARG A O 1
ATOM 2850 N N . LEU A 1 387 ? -16.596 11.412 -3.155 1.00 96.88 387 LEU A N 1
ATOM 2851 C CA . LEU A 1 387 ? -17.049 12.029 -1.913 1.00 96.88 387 LEU A CA 1
ATOM 2852 C C . LEU A 1 387 ? -17.319 13.515 -2.155 1.00 96.88 387 LEU A C 1
ATOM 2854 O O . LEU A 1 387 ? -16.529 14.190 -2.813 1.00 96.88 387 LEU A O 1
ATOM 2858 N N . THR A 1 388 ? -18.423 14.027 -1.613 1.00 96.75 388 THR A N 1
ATOM 2859 C CA . THR A 1 388 ? -18.790 15.449 -1.703 1.00 96.75 388 THR A CA 1
ATOM 2860 C C . THR A 1 388 ? -18.861 16.034 -0.299 1.00 96.75 388 THR A C 1
ATOM 2862 O O . THR A 1 388 ? -19.687 15.598 0.501 1.00 96.75 388 THR A O 1
ATOM 2865 N N . LEU A 1 389 ? -17.984 16.994 0.006 1.00 96.81 389 LEU A N 1
ATOM 2866 C CA . LEU A 1 389 ? -17.985 17.722 1.278 1.00 96.81 389 LEU A CA 1
ATOM 2867 C C . LEU A 1 389 ? -19.175 18.697 1.346 1.00 96.81 389 LEU A C 1
ATOM 2869 O O . LEU A 1 389 ? -19.701 19.086 0.302 1.00 96.81 389 LEU A O 1
ATOM 2873 N N . PRO A 1 390 ? -19.581 19.165 2.544 1.00 96.06 390 PRO A N 1
ATOM 2874 C CA . PRO A 1 390 ? -20.674 20.133 2.676 1.00 96.06 390 PRO A CA 1
ATOM 2875 C C . PRO A 1 390 ? -20.453 21.454 1.929 1.00 96.06 390 PRO A C 1
ATOM 2877 O O . PRO A 1 390 ? -21.418 22.120 1.568 1.00 96.06 390 PRO A O 1
ATOM 2880 N N . SER A 1 391 ? -19.197 21.825 1.667 1.00 95.31 391 SER A N 1
ATOM 2881 C CA . SER A 1 391 ? -18.835 22.980 0.838 1.00 95.31 391 SER A CA 1
ATOM 2882 C C . SER A 1 391 ? -19.146 22.797 -0.654 1.00 95.31 391 SER A C 1
ATOM 2884 O O . SER A 1 391 ? -19.078 23.760 -1.414 1.00 95.31 391 SER A O 1
ATOM 2886 N N . GLY A 1 392 ? -19.477 21.577 -1.086 1.00 96.12 392 GLY A N 1
ATOM 2887 C CA . GLY A 1 392 ? -19.640 21.191 -2.488 1.00 96.12 392 GLY A CA 1
ATOM 2888 C C . GLY A 1 392 ? -18.351 20.684 -3.140 1.00 96.12 392 GLY A C 1
ATOM 2889 O O . GLY A 1 392 ? -18.404 20.131 -4.239 1.00 96.12 392 GLY A O 1
ATOM 2890 N N . SER A 1 393 ? -17.206 20.820 -2.466 1.00 96.19 393 SER A N 1
ATOM 2891 C CA . SER A 1 393 ? -15.921 20.316 -2.951 1.00 96.19 393 SER A CA 1
ATOM 2892 C C . SER A 1 393 ? -15.917 18.793 -3.044 1.00 96.19 393 SER A C 1
ATOM 2894 O O . SER A 1 393 ? -16.439 18.090 -2.174 1.00 96.19 393 SER A O 1
ATOM 2896 N N . GLN A 1 394 ? -15.324 18.280 -4.120 1.00 95.56 394 GLN A N 1
ATOM 2897 C CA . GLN A 1 394 ? -15.302 16.854 -4.429 1.00 95.56 394 GLN A CA 1
ATOM 2898 C C . GLN A 1 394 ? -13.922 16.253 -4.172 1.00 95.56 394 GLN A C 1
ATOM 2900 O O . GLN A 1 394 ? -12.894 16.892 -4.391 1.00 95.56 394 GLN A O 1
ATOM 2905 N N . HIS A 1 395 ? -13.909 14.996 -3.744 1.00 95.00 395 HIS A N 1
ATOM 2906 C CA . HIS A 1 395 ? -12.702 14.197 -3.591 1.00 95.00 395 HIS A CA 1
ATOM 2907 C C . HIS A 1 395 ? -12.950 12.783 -4.111 1.00 95.00 395 HIS A C 1
ATOM 2909 O O . HIS A 1 395 ? -13.974 12.180 -3.793 1.00 95.00 395 HIS A O 1
ATOM 2915 N N . PHE A 1 396 ? -12.014 12.242 -4.888 1.00 95.19 396 PHE A N 1
ATOM 2916 C CA . PHE A 1 396 ? -12.060 10.846 -5.310 1.00 95.19 396 PHE A CA 1
ATOM 2917 C C . PHE A 1 396 ? -11.231 9.992 -4.361 1.00 95.19 396 PHE A C 1
ATOM 2919 O O . PHE A 1 396 ? -10.036 10.220 -4.171 1.00 95.19 396 PHE A O 1
ATOM 2926 N N . LEU A 1 397 ? -11.884 9.000 -3.770 1.00 95.50 397 LEU A N 1
ATOM 2927 C CA . LEU A 1 397 ? -11.259 8.005 -2.923 1.00 95.50 397 LEU A CA 1
ATOM 2928 C C . LEU A 1 397 ? -11.045 6.718 -3.720 1.00 95.50 397 LEU A C 1
ATOM 2930 O O . LEU A 1 397 ? -12.015 6.104 -4.151 1.00 95.50 397 LEU A O 1
ATOM 2934 N N . TYR A 1 398 ? -9.794 6.304 -3.890 1.00 95.25 398 TYR A N 1
ATOM 2935 C CA . TYR A 1 398 ? -9.435 5.100 -4.643 1.00 95.25 398 TYR A CA 1
ATOM 2936 C C . TYR A 1 398 ? -9.328 3.875 -3.733 1.00 95.25 398 TYR A C 1
ATOM 2938 O O . TYR A 1 398 ? -8.732 3.978 -2.663 1.00 95.25 398 TYR A O 1
ATOM 2946 N N . ARG A 1 399 ? -9.893 2.736 -4.129 1.00 96.75 399 ARG A N 1
ATOM 2947 C CA . ARG A 1 399 ? -9.940 1.488 -3.347 1.00 96.75 399 ARG A CA 1
ATOM 2948 C C . ARG A 1 399 ? -9.791 0.275 -4.219 1.00 96.75 399 ARG A C 1
ATOM 2950 O O . ARG A 1 399 ? -10.089 0.353 -5.404 1.00 96.75 399 ARG A O 1
ATOM 2957 N N . SER A 1 400 ? -9.393 -0.841 -3.633 1.00 96.69 400 SER A N 1
ATOM 2958 C CA . SER A 1 400 ? -9.011 -1.994 -4.431 1.00 96.69 400 SER A CA 1
ATOM 2959 C C . SER A 1 400 ? -9.521 -3.321 -3.889 1.00 96.69 400 SER A C 1
ATOM 2961 O O . SER A 1 400 ? -9.779 -3.499 -2.699 1.00 96.69 400 SER A O 1
ATOM 2963 N N . ILE A 1 401 ? -9.657 -4.263 -4.815 1.00 98.31 401 ILE A N 1
ATOM 2964 C CA . ILE A 1 401 ? -9.814 -5.691 -4.544 1.00 98.31 401 ILE A CA 1
ATOM 2965 C C . ILE A 1 401 ? -8.695 -6.389 -5.297 1.00 98.31 401 ILE A C 1
ATOM 2967 O O . ILE A 1 401 ? -8.527 -6.138 -6.491 1.00 98.31 401 ILE A O 1
ATOM 2971 N N . GLY A 1 402 ? -7.944 -7.256 -4.635 1.00 97.81 402 GLY A N 1
ATOM 2972 C CA . GLY A 1 402 ? -6.823 -7.917 -5.278 1.00 97.81 402 GLY A CA 1
ATOM 2973 C C . GLY A 1 402 ? -6.012 -8.783 -4.339 1.00 97.81 402 GLY A C 1
ATOM 2974 O O . GLY A 1 402 ? -6.433 -9.101 -3.228 1.00 97.81 402 GLY A O 1
ATOM 2975 N N . GLY A 1 403 ? -4.827 -9.143 -4.807 1.00 96.81 403 GLY A N 1
ATOM 2976 C CA . GLY A 1 403 ? -3.876 -9.907 -4.030 1.00 96.81 403 GLY A CA 1
ATOM 2977 C C . GLY A 1 403 ? -2.607 -10.228 -4.797 1.00 96.81 403 GLY A C 1
ATOM 2978 O O . GLY A 1 403 ? -2.457 -9.877 -5.970 1.00 96.81 403 GLY A O 1
ATOM 2979 N N . SER A 1 404 ? -1.704 -10.911 -4.112 1.00 97.31 404 SER A N 1
ATOM 2980 C CA . SER A 1 404 ? -0.425 -11.371 -4.628 1.00 97.31 404 SER A CA 1
ATOM 2981 C C . SER A 1 404 ? -0.100 -12.782 -4.147 1.00 97.31 404 SER A C 1
ATOM 2983 O O . SER A 1 404 ? -0.540 -13.226 -3.085 1.00 97.31 404 SER A O 1
ATOM 2985 N N . ASP A 1 405 ? 0.674 -13.503 -4.951 1.00 97.88 405 ASP A N 1
ATOM 2986 C CA . ASP A 1 405 ? 1.269 -14.800 -4.619 1.00 97.88 405 ASP A CA 1
ATOM 2987 C C . ASP A 1 405 ? 2.503 -15.025 -5.510 1.00 97.88 405 ASP A C 1
ATOM 2989 O O . ASP A 1 405 ? 2.801 -14.226 -6.401 1.00 97.88 405 ASP A O 1
ATOM 2993 N N . LEU A 1 406 ? 3.229 -16.120 -5.305 1.00 97.62 406 LEU A N 1
ATOM 2994 C CA . LEU A 1 406 ? 4.224 -16.600 -6.255 1.00 97.62 406 LEU A CA 1
ATOM 2995 C C . LEU A 1 406 ? 3.617 -16.650 -7.660 1.00 97.62 406 LEU A C 1
ATOM 2997 O O . LEU A 1 406 ? 2.530 -17.197 -7.854 1.00 97.62 406 LEU A O 1
ATOM 3001 N N . LEU A 1 407 ? 4.336 -16.118 -8.651 1.00 98.25 407 LEU A N 1
ATOM 3002 C CA . LEU A 1 407 ? 3.838 -15.954 -10.017 1.00 98.25 407 LEU A CA 1
ATOM 3003 C C . LEU A 1 407 ? 3.240 -17.252 -10.570 1.00 98.25 407 LEU A C 1
ATOM 3005 O O . LEU A 1 407 ? 2.153 -17.234 -11.142 1.00 98.25 407 LEU A O 1
ATOM 3009 N N . ALA A 1 408 ? 3.920 -18.379 -10.342 1.00 97.81 408 ALA A N 1
ATOM 3010 C CA . ALA A 1 408 ? 3.480 -19.701 -10.783 1.00 97.81 408 ALA A CA 1
ATOM 3011 C C . ALA A 1 408 ? 2.107 -20.113 -10.219 1.00 97.81 408 ALA A C 1
ATOM 3013 O O . ALA A 1 408 ? 1.346 -20.780 -10.918 1.00 97.81 408 ALA A O 1
ATOM 3014 N N . ASN A 1 409 ? 1.773 -19.702 -8.992 1.00 97.81 409 ASN A N 1
ATOM 3015 C CA . ASN A 1 409 ? 0.468 -19.964 -8.386 1.00 97.81 409 ASN A CA 1
ATOM 3016 C C . ASN A 1 409 ? -0.605 -19.061 -9.001 1.00 97.81 409 ASN A C 1
ATOM 3018 O O . ASN A 1 409 ? -1.682 -19.541 -9.347 1.00 97.81 409 ASN A O 1
ATOM 3022 N N . VAL A 1 410 ? -0.293 -17.772 -9.185 1.00 97.44 410 VAL A N 1
ATOM 3023 C CA . VAL A 1 410 ? -1.239 -16.781 -9.721 1.00 97.44 410 VAL A CA 1
ATOM 3024 C C . VAL A 1 410 ? -1.676 -17.133 -11.140 1.00 97.44 410 VAL A C 1
ATOM 3026 O O . VAL A 1 410 ? -2.860 -17.066 -11.452 1.00 97.44 410 VAL A O 1
ATOM 3029 N N . VAL A 1 411 ? -0.738 -17.538 -12.000 1.00 97.94 411 VAL A N 1
ATOM 3030 C CA . VAL A 1 411 ? -1.027 -17.852 -13.413 1.00 97.94 411 VAL A CA 1
ATOM 3031 C C . VAL A 1 411 ? -1.338 -19.328 -13.664 1.00 97.94 411 VAL A C 1
ATOM 3033 O O . VAL A 1 411 ? -1.559 -19.733 -14.805 1.00 97.94 411 VAL A O 1
ATOM 3036 N N . GLY A 1 412 ? -1.366 -20.146 -12.608 1.00 97.56 412 GLY A N 1
ATOM 3037 C CA . GLY A 1 412 ? -1.735 -21.561 -12.683 1.00 97.56 412 GLY A CA 1
ATOM 3038 C C . GLY A 1 412 ? -3.239 -21.802 -12.872 1.00 97.56 412 GLY A C 1
ATOM 3039 O O . GLY A 1 412 ? -3.643 -22.922 -13.190 1.00 97.56 412 GLY A O 1
ATOM 3040 N N . ALA A 1 413 ? -4.068 -20.772 -12.688 1.00 97.38 413 ALA A N 1
ATOM 3041 C CA . ALA A 1 413 ? -5.524 -20.804 -12.809 1.00 97.38 413 ALA A CA 1
ATOM 3042 C C . ALA A 1 413 ? -6.061 -19.440 -13.302 1.00 97.38 413 ALA A C 1
ATOM 3044 O O . ALA A 1 413 ? -5.303 -18.470 -13.342 1.00 97.38 413 ALA A O 1
ATOM 3045 N N . PRO A 1 414 ? -7.356 -19.330 -13.672 1.00 98.50 414 PRO A N 1
ATOM 3046 C CA . PRO A 1 414 ? -7.961 -18.037 -13.977 1.00 98.50 414 PRO A CA 1
ATOM 3047 C C . PRO A 1 414 ? -7.824 -17.060 -12.805 1.00 98.50 414 PRO A C 1
ATOM 3049 O O . PRO A 1 414 ? -8.161 -17.389 -11.667 1.00 98.50 414 PRO A O 1
ATOM 3052 N N . ILE A 1 415 ? -7.375 -15.842 -13.097 1.00 98.50 415 ILE A N 1
ATOM 3053 C CA . ILE A 1 415 ? -7.156 -14.785 -12.112 1.00 98.50 415 ILE A CA 1
ATOM 3054 C C . ILE A 1 415 ? -8.505 -14.119 -11.824 1.00 98.50 415 ILE A C 1
ATOM 3056 O O . ILE A 1 415 ? -9.017 -13.332 -12.625 1.00 98.50 415 ILE A O 1
ATOM 3060 N N . VAL A 1 416 ? -9.081 -14.461 -10.673 1.00 98.50 416 VAL A N 1
ATOM 3061 C CA . VAL A 1 416 ? -10.371 -13.985 -10.143 1.00 98.50 416 VAL A CA 1
ATOM 3062 C C . VAL A 1 416 ? -10.190 -13.511 -8.694 1.00 98.50 416 VAL A C 1
ATOM 3064 O O . VAL A 1 416 ? -9.265 -13.976 -8.025 1.00 98.50 416 VAL A O 1
ATOM 3067 N N . PRO A 1 417 ? -11.055 -12.625 -8.163 1.00 98.06 417 PRO A N 1
ATOM 3068 C CA . PRO A 1 417 ? -11.007 -12.275 -6.747 1.00 98.06 417 PRO A CA 1
ATOM 3069 C C . PRO A 1 417 ? -11.358 -13.496 -5.887 1.00 98.06 417 PRO A C 1
ATOM 3071 O O . PRO A 1 417 ? -12.401 -14.122 -6.078 1.00 98.06 417 PRO A O 1
ATOM 3074 N N . THR A 1 418 ? -10.506 -13.820 -4.915 1.00 98.12 418 THR A N 1
ATOM 3075 C CA . THR A 1 418 ? -10.738 -14.910 -3.947 1.00 98.12 418 THR A CA 1
ATOM 3076 C C . THR A 1 418 ? -11.340 -14.415 -2.630 1.00 98.12 418 THR A C 1
ATOM 3078 O O . THR A 1 418 ? -11.840 -15.214 -1.838 1.00 98.12 418 THR A O 1
ATOM 3081 N N . LEU A 1 419 ? -11.351 -13.096 -2.423 1.00 98.56 419 LEU A N 1
ATOM 3082 C CA . LEU A 1 419 ? -11.921 -12.412 -1.270 1.00 98.56 419 LEU A CA 1
ATOM 3083 C C . LEU A 1 419 ? -12.824 -11.268 -1.753 1.00 98.56 419 LEU A C 1
ATOM 3085 O O . LEU A 1 419 ? -12.424 -10.476 -2.608 1.00 98.56 419 LEU A O 1
ATOM 3089 N N . SER A 1 420 ? -14.048 -11.175 -1.225 1.00 98.81 420 SER A N 1
ATOM 3090 C CA . SER A 1 420 ? -14.945 -10.041 -1.499 1.00 98.81 420 SER A CA 1
ATOM 3091 C C . SER A 1 420 ? -14.833 -8.953 -0.422 1.00 98.81 420 SER A C 1
ATOM 3093 O O . SER A 1 420 ? -14.381 -9.241 0.688 1.00 98.81 420 SER A O 1
ATOM 3095 N N . PRO A 1 421 ? -15.300 -7.718 -0.682 1.00 98.81 421 PRO A N 1
ATOM 3096 C CA . PRO A 1 421 ? -15.375 -6.686 0.349 1.00 98.81 421 PRO A CA 1
ATOM 3097 C C . PRO A 1 421 ? -16.227 -7.104 1.562 1.00 98.81 421 PRO A C 1
ATOM 3099 O O . PRO A 1 421 ? -17.158 -7.908 1.408 1.00 98.81 421 PRO A O 1
ATOM 3102 N N . PRO A 1 422 ? -15.958 -6.544 2.759 1.00 98.69 422 PRO A N 1
ATOM 3103 C CA . PRO A 1 422 ? -16.886 -6.584 3.888 1.00 98.69 422 PRO A CA 1
ATOM 3104 C C . PRO A 1 422 ? -18.278 -6.058 3.511 1.00 98.69 422 PRO A C 1
ATOM 3106 O O . PRO A 1 422 ? -18.406 -5.116 2.731 1.00 98.69 422 PRO A O 1
ATOM 3109 N N . THR A 1 423 ? -19.332 -6.626 4.095 1.00 98.56 423 THR A N 1
ATOM 3110 C CA . THR A 1 423 ? -20.722 -6.231 3.803 1.00 98.56 423 THR A CA 1
ATOM 3111 C C . THR A 1 423 ? -21.336 -5.406 4.932 1.00 98.56 423 THR A C 1
ATOM 3113 O O . THR A 1 423 ? -20.740 -5.274 5.992 1.00 98.56 423 THR A O 1
ATOM 3116 N N . ASP A 1 424 ? -22.559 -4.893 4.745 1.00 97.94 424 ASP A N 1
ATOM 3117 C CA . ASP A 1 424 ? -23.393 -4.277 5.800 1.00 97.94 424 ASP A CA 1
ATOM 3118 C C . ASP A 1 424 ? -22.629 -3.299 6.717 1.00 97.94 424 ASP A C 1
ATOM 3120 O O . ASP A 1 424 ? -22.686 -3.398 7.943 1.00 97.94 424 ASP A O 1
ATOM 3124 N N . LEU A 1 425 ? -21.860 -2.380 6.118 1.00 98.56 425 LEU A N 1
ATOM 3125 C CA . LEU A 1 425 ? -21.139 -1.358 6.874 1.00 98.56 425 LEU A CA 1
ATOM 3126 C C . LEU A 1 425 ? -22.128 -0.482 7.642 1.00 98.56 425 LEU A C 1
ATOM 3128 O O . LEU A 1 425 ? -23.052 0.089 7.053 1.00 98.56 425 LEU A O 1
ATOM 3132 N N . ARG A 1 426 ? -21.899 -0.326 8.946 1.00 98.75 426 ARG A N 1
ATOM 3133 C CA . ARG A 1 426 ? -22.750 0.453 9.846 1.00 98.75 426 ARG A CA 1
ATOM 3134 C C . ARG A 1 426 ? -21.952 1.346 10.781 1.00 98.75 426 ARG A C 1
ATOM 3136 O O . ARG A 1 426 ? -20.882 0.968 11.257 1.00 98.75 426 ARG A O 1
ATOM 3143 N N . VAL A 1 427 ? -22.538 2.494 11.107 1.00 98.50 427 VAL A N 1
ATOM 3144 C CA . VAL A 1 427 ? -22.091 3.374 12.190 1.00 98.50 427 VAL A CA 1
ATOM 3145 C C . VAL A 1 427 ? -23.247 3.590 13.153 1.00 98.50 427 VAL A C 1
ATOM 3147 O O . VAL A 1 427 ? -24.340 3.954 12.730 1.00 98.50 427 VAL A O 1
ATOM 3150 N N . ASP A 1 428 ? -23.023 3.304 14.435 1.00 97.69 428 ASP A N 1
ATOM 3151 C CA . ASP A 1 428 ? -24.042 3.347 15.491 1.00 97.69 428 ASP A CA 1
ATOM 3152 C C . ASP A 1 428 ? -25.319 2.558 15.117 1.00 97.69 428 ASP A C 1
ATOM 3154 O O . ASP A 1 428 ? -26.447 2.954 15.400 1.00 97.69 428 ASP A O 1
ATOM 3158 N N . GLY A 1 429 ? -25.131 1.419 14.436 1.00 97.88 429 GLY A N 1
ATOM 3159 C CA . GLY A 1 429 ? -26.201 0.523 13.981 1.00 97.88 429 GLY A CA 1
ATOM 3160 C C . GLY A 1 429 ? -26.916 0.946 12.690 1.00 97.88 429 GLY A C 1
ATOM 3161 O O . GLY A 1 429 ? -27.679 0.144 12.141 1.00 97.88 429 GLY A O 1
ATOM 3162 N N . LEU A 1 430 ? -26.648 2.149 12.173 1.00 98.31 430 LEU A N 1
ATOM 3163 C CA . LEU A 1 430 ? -27.233 2.680 10.939 1.00 98.31 430 LEU A CA 1
ATOM 3164 C C . LEU A 1 430 ? -26.354 2.365 9.719 1.00 98.31 430 LEU A C 1
ATOM 3166 O O . LEU A 1 430 ? -25.131 2.434 9.846 1.00 98.31 430 LEU A O 1
ATOM 3170 N N . PRO A 1 431 ? -26.933 2.064 8.538 1.00 98.31 431 PRO A N 1
ATOM 3171 C CA . PRO A 1 431 ? -26.166 1.872 7.307 1.00 98.31 431 PRO A CA 1
ATOM 3172 C C . PRO A 1 431 ? -25.224 3.044 7.023 1.00 98.31 431 PRO A C 1
ATOM 3174 O O . PRO A 1 431 ? -25.622 4.205 7.082 1.00 98.31 431 PRO A O 1
ATOM 3177 N N . ALA A 1 432 ? -23.971 2.734 6.705 1.00 97.88 432 ALA A N 1
ATOM 3178 C CA . ALA A 1 432 ? -22.893 3.712 6.625 1.00 97.88 432 ALA A CA 1
ATOM 3179 C C . ALA A 1 432 ? -22.498 4.104 5.200 1.00 97.88 432 ALA A C 1
ATOM 3181 O O . ALA A 1 432 ? -21.572 4.888 5.037 1.00 97.88 432 ALA A O 1
ATOM 3182 N N . THR A 1 433 ? -23.142 3.568 4.162 1.00 96.88 433 THR A N 1
ATOM 3183 C CA . THR A 1 433 ? -22.816 3.894 2.760 1.00 96.88 433 THR A CA 1
ATOM 3184 C C . THR A 1 433 ? -23.375 5.248 2.321 1.00 96.88 433 THR A C 1
ATOM 3186 O O . THR A 1 433 ? -22.926 5.806 1.330 1.00 96.88 433 THR A O 1
ATOM 3189 N N . ALA A 1 434 ? -24.338 5.808 3.055 1.00 97.00 434 ALA A N 1
ATOM 3190 C CA . ALA A 1 434 ? -24.810 7.172 2.845 1.00 97.00 434 ALA A CA 1
ATOM 3191 C C . ALA A 1 434 ? -24.043 8.156 3.738 1.00 97.00 434 ALA A C 1
ATOM 3193 O O . ALA A 1 434 ? -23.637 7.822 4.853 1.00 97.00 434 ALA A O 1
ATOM 3194 N N . SER A 1 435 ? -23.873 9.390 3.263 1.00 97.50 435 SER A N 1
ATOM 3195 C CA . SER A 1 435 ? -23.298 10.461 4.078 1.00 97.50 435 SER A CA 1
ATOM 3196 C C . SER A 1 435 ? -24.208 10.804 5.261 1.00 97.50 435 SER A C 1
ATOM 3198 O O . SER A 1 435 ? -25.421 10.931 5.090 1.00 97.50 435 SER A O 1
ATOM 3200 N N . GLN A 1 436 ? -23.634 10.992 6.450 1.00 97.81 436 GLN A N 1
ATOM 3201 C CA . GLN A 1 436 ? -24.391 11.284 7.673 1.00 97.81 436 GLN A CA 1
ATOM 3202 C C . GLN A 1 436 ? -23.565 12.047 8.717 1.00 97.81 436 GLN A C 1
ATOM 3204 O O . GLN A 1 436 ? -22.333 12.035 8.703 1.00 97.81 436 GLN A O 1
ATOM 3209 N N . THR A 1 437 ? -24.257 12.705 9.646 1.00 98.38 437 THR A N 1
ATOM 3210 C CA . THR A 1 437 ? -23.646 13.295 10.844 1.00 98.38 437 THR A CA 1
ATOM 3211 C C . THR A 1 437 ? -23.668 12.275 11.973 1.00 98.38 437 THR A C 1
ATOM 3213 O O . THR A 1 437 ? -24.693 11.646 12.231 1.00 98.38 437 THR A O 1
ATOM 3216 N N . LEU A 1 438 ? -22.535 12.110 12.644 1.00 98.31 438 LEU A N 1
ATOM 3217 C CA . LEU A 1 438 ? -22.369 11.178 13.749 1.00 98.31 438 LEU A CA 1
ATOM 3218 C C . LEU A 1 438 ? -23.005 11.731 15.027 1.00 98.31 438 LEU A C 1
ATOM 3220 O O . LEU A 1 438 ? -22.953 12.930 15.291 1.00 98.31 438 LEU A O 1
ATOM 3224 N N . ALA A 1 439 ? -23.554 10.847 15.859 1.00 97.56 439 ALA A N 1
ATOM 3225 C CA . ALA A 1 439 ? -24.129 11.235 17.147 1.00 97.56 439 ALA A CA 1
ATOM 3226 C C . ALA A 1 439 ? -23.061 11.489 18.228 1.00 97.56 439 ALA A C 1
ATOM 3228 O O . ALA A 1 439 ? -23.335 12.146 19.231 1.00 97.56 439 ALA A O 1
ATOM 3229 N N . SER A 1 440 ? -21.847 10.952 18.054 1.00 97.38 440 SER A N 1
ATOM 3230 C CA . SER A 1 440 ? -20.754 11.067 19.022 1.00 97.38 440 SER A CA 1
ATOM 3231 C C . SER A 1 440 ? -19.373 11.067 18.354 1.00 97.38 440 SER A C 1
ATOM 3233 O O . SER A 1 440 ? -19.233 10.745 17.175 1.00 97.38 440 SER A O 1
ATOM 3235 N N . LEU A 1 441 ? -18.333 11.395 19.130 1.00 97.88 441 LEU A N 1
ATOM 3236 C CA . LEU A 1 441 ? -16.923 11.301 18.715 1.00 97.88 441 LEU A CA 1
ATOM 3237 C C . LEU A 1 441 ? -16.311 9.907 18.937 1.00 97.88 441 LEU A C 1
ATOM 3239 O O . LEU A 1 441 ? -15.147 9.688 18.604 1.00 97.88 441 LEU A O 1
ATOM 3243 N N . THR A 1 442 ? -17.069 8.977 19.520 1.00 97.44 442 THR A N 1
ATOM 3244 C CA . THR A 1 442 ? -16.662 7.585 19.761 1.00 97.44 442 THR A CA 1
ATOM 3245 C C . THR A 1 442 ? -17.737 6.623 19.254 1.00 97.44 442 THR A C 1
ATOM 3247 O O . THR A 1 442 ? -18.251 5.808 20.031 1.00 97.44 442 THR A O 1
ATOM 3250 N N . PRO A 1 443 ? -18.125 6.734 17.967 1.00 97.88 443 PRO A N 1
ATOM 3251 C CA . PRO A 1 443 ? -19.160 5.886 17.406 1.00 97.88 443 PRO A CA 1
ATOM 3252 C C . PRO A 1 443 ? -18.706 4.426 17.379 1.00 97.88 443 PRO A C 1
ATOM 3254 O O . PRO A 1 443 ? -17.508 4.117 17.408 1.00 97.88 443 PRO A O 1
ATOM 3257 N N . THR A 1 444 ? -19.676 3.527 17.291 1.00 97.94 444 THR A N 1
ATOM 3258 C CA . THR A 1 444 ? -19.436 2.105 17.056 1.00 97.94 444 THR A CA 1
ATOM 3259 C C . THR A 1 444 ? -19.522 1.813 15.569 1.00 97.94 444 THR A C 1
ATOM 3261 O O . THR A 1 444 ? -20.572 1.986 14.954 1.00 97.94 444 THR A O 1
ATOM 3264 N N . LEU A 1 445 ? -18.415 1.360 14.992 1.00 98.38 445 LEU A N 1
ATOM 3265 C CA . LEU A 1 445 ? -18.368 0.843 13.630 1.00 98.38 445 LEU A CA 1
ATOM 3266 C C . LEU A 1 445 ? -18.645 -0.653 13.661 1.00 98.38 445 LEU A C 1
ATOM 3268 O O . LEU A 1 445 ? -18.119 -1.344 14.528 1.00 98.38 445 LEU A O 1
ATOM 3272 N N . SER A 1 446 ? -19.426 -1.158 12.713 1.00 98.75 446 SER A N 1
ATOM 3273 C CA . SER A 1 446 ? -19.643 -2.599 12.548 1.00 98.75 446 SER A CA 1
ATOM 3274 C C . SER A 1 446 ? -19.815 -2.973 11.081 1.00 98.75 446 SER A C 1
ATOM 3276 O O . SER A 1 446 ? -20.162 -2.124 10.259 1.00 98.75 446 SER A O 1
ATOM 3278 N N . TRP A 1 447 ? -19.513 -4.225 10.748 1.00 98.75 447 TRP A N 1
ATOM 3279 C CA . TRP A 1 447 ? -19.591 -4.756 9.389 1.00 98.75 447 TRP A CA 1
ATOM 3280 C C . TRP A 1 447 ? -19.915 -6.254 9.393 1.00 98.75 447 TRP A C 1
ATOM 3282 O O . TRP A 1 447 ? -19.720 -6.968 10.375 1.00 98.75 447 TRP A O 1
ATOM 3292 N N . GLY A 1 448 ? -20.424 -6.740 8.269 1.00 98.69 448 GLY A N 1
ATOM 3293 C CA . GLY A 1 448 ? -20.563 -8.155 7.953 1.00 98.69 448 GLY A CA 1
ATOM 3294 C C . GLY A 1 448 ? -19.305 -8.724 7.296 1.00 98.69 448 GLY A C 1
ATOM 3295 O O . GLY A 1 448 ? -18.463 -7.994 6.769 1.00 98.69 448 GLY A O 1
ATOM 3296 N N . ALA A 1 449 ? -19.177 -10.051 7.326 1.00 98.50 449 ALA A N 1
ATOM 3297 C CA . ALA A 1 449 ? -18.089 -10.730 6.627 1.00 98.50 449 ALA A CA 1
ATOM 3298 C C . ALA A 1 449 ? -18.226 -10.632 5.101 1.00 98.50 449 ALA A C 1
ATOM 3300 O O . ALA A 1 449 ? -19.346 -10.522 4.600 1.00 98.50 449 ALA A O 1
ATOM 3301 N N . PRO A 1 450 ? -17.105 -10.768 4.374 1.00 98.62 450 PRO A N 1
ATOM 3302 C CA . PRO A 1 450 ? -17.113 -11.094 2.955 1.00 98.62 450 PRO A CA 1
ATOM 3303 C C . PRO A 1 450 ? -18.076 -12.237 2.608 1.00 98.62 450 PRO A C 1
ATOM 3305 O O . PRO A 1 450 ? -18.206 -13.210 3.351 1.00 98.62 450 PRO A O 1
ATOM 3308 N N . THR A 1 451 ? -18.734 -12.128 1.453 1.00 98.31 451 THR A N 1
ATOM 3309 C CA . THR A 1 451 ? -19.566 -13.202 0.882 1.00 98.31 451 THR A CA 1
ATOM 3310 C C . THR A 1 451 ? -18.734 -14.260 0.161 1.00 98.31 451 THR A C 1
ATOM 3312 O O . THR A 1 451 ? -19.183 -15.393 0.008 1.00 98.31 451 THR A O 1
ATOM 3315 N N . THR A 1 452 ? -17.527 -13.893 -0.279 1.00 98.38 452 THR A N 1
ATOM 3316 C CA . THR A 1 452 ? -16.532 -14.778 -0.898 1.00 98.38 452 THR A CA 1
ATOM 3317 C C . THR A 1 452 ? -15.234 -14.705 -0.102 1.00 98.38 452 THR A C 1
ATOM 3319 O O . THR A 1 452 ? -14.802 -13.609 0.256 1.00 98.38 452 THR A O 1
ATOM 3322 N N . GLY A 1 453 ? -14.611 -15.858 0.150 1.00 97.94 453 GLY A N 1
ATOM 3323 C CA . GLY A 1 453 ? -13.393 -15.966 0.956 1.00 97.94 453 GLY A CA 1
ATOM 3324 C C . GLY A 1 453 ? -13.654 -15.896 2.463 1.00 97.94 453 GLY A C 1
ATOM 3325 O O . GLY A 1 453 ? -14.779 -15.696 2.921 1.00 97.94 453 GLY A O 1
ATOM 3326 N N . THR A 1 454 ? -12.611 -16.110 3.262 1.00 97.94 454 THR A N 1
ATOM 3327 C CA . THR A 1 454 ? -12.651 -15.945 4.721 1.00 97.94 454 THR A CA 1
ATOM 3328 C C . THR A 1 454 ? -11.428 -15.138 5.135 1.00 97.94 454 THR A C 1
ATOM 3330 O O . THR A 1 454 ? -10.320 -15.631 4.961 1.00 97.94 454 THR A O 1
ATOM 3333 N N . PRO A 1 455 ? -11.597 -13.911 5.653 1.00 97.94 455 PRO A N 1
ATOM 3334 C CA . PRO A 1 455 ? -10.453 -13.104 6.045 1.00 97.94 455 PRO A CA 1
ATOM 3335 C C . PRO A 1 455 ? -9.762 -13.695 7.276 1.00 97.94 455 PRO A C 1
ATOM 3337 O O . PRO A 1 455 ? -10.426 -14.244 8.157 1.00 97.94 455 PRO A O 1
ATOM 3340 N N . THR A 1 456 ? -8.445 -13.520 7.366 1.00 97.69 456 THR A N 1
ATOM 3341 C CA . THR A 1 456 ? -7.650 -13.765 8.578 1.00 97.69 456 THR A CA 1
ATOM 3342 C C . THR A 1 456 ? -7.615 -12.542 9.492 1.00 97.69 456 THR A C 1
ATOM 3344 O O . THR A 1 456 ? -7.422 -12.681 10.700 1.00 97.69 456 THR A O 1
ATOM 3347 N N . ALA A 1 457 ? -7.881 -11.352 8.949 1.00 98.06 457 ALA A N 1
ATOM 3348 C CA . ALA A 1 457 ? -7.926 -10.105 9.700 1.00 98.06 457 ALA A CA 1
ATOM 3349 C C . ALA A 1 457 ? -8.751 -9.022 8.987 1.00 98.06 457 ALA A C 1
ATOM 3351 O O . ALA A 1 457 ? -9.066 -9.116 7.797 1.00 98.06 457 ALA A O 1
ATOM 3352 N N . TYR A 1 458 ? -9.057 -7.954 9.722 1.00 98.56 458 TYR A N 1
ATOM 3353 C CA . TYR A 1 458 ? -9.588 -6.709 9.178 1.00 98.56 458 TYR A CA 1
ATOM 3354 C C . TYR A 1 458 ? -8.665 -5.539 9.498 1.00 98.56 458 TYR A C 1
ATOM 3356 O O . TYR A 1 458 ? -8.017 -5.501 10.542 1.00 98.56 458 TYR A O 1
ATOM 3364 N N . ARG A 1 459 ? -8.663 -4.538 8.620 1.00 98.38 459 ARG A N 1
ATOM 3365 C CA . ARG A 1 459 ? -8.052 -3.234 8.867 1.00 98.38 459 ARG A CA 1
ATOM 3366 C C . ARG A 1 459 ? -9.102 -2.157 8.715 1.00 98.38 459 ARG A C 1
ATOM 3368 O O . ARG A 1 459 ? -9.778 -2.079 7.695 1.00 98.38 459 ARG A O 1
ATOM 3375 N N . LEU A 1 460 ? -9.209 -1.315 9.731 1.00 98.38 460 LEU A N 1
ATOM 3376 C CA . LEU A 1 460 ? -10.009 -0.103 9.698 1.00 98.38 460 LEU A CA 1
ATOM 3377 C C . LEU A 1 460 ? -9.093 1.084 9.467 1.00 98.38 460 LEU A C 1
ATOM 3379 O O . LEU A 1 460 ? -8.286 1.401 10.338 1.00 98.38 460 LEU A O 1
ATOM 3383 N N . THR A 1 461 ? -9.250 1.773 8.344 1.00 98.44 461 THR A N 1
ATOM 3384 C CA . THR A 1 461 ? -8.517 3.014 8.078 1.00 98.44 461 THR A CA 1
ATOM 3385 C C . THR A 1 461 ? -9.475 4.190 8.093 1.00 98.44 461 THR A C 1
ATOM 3387 O O . THR A 1 461 ? -10.457 4.236 7.351 1.00 98.44 461 THR A O 1
ATOM 3390 N N . LEU A 1 462 ? -9.174 5.160 8.950 1.00 98.06 462 LEU A N 1
ATOM 3391 C CA . LEU A 1 462 ? -9.906 6.404 9.085 1.00 98.06 462 LEU A CA 1
ATOM 3392 C C . LEU A 1 462 ? -9.150 7.519 8.371 1.00 98.06 462 LEU A C 1
ATOM 3394 O O . LEU A 1 462 ? -8.084 7.954 8.816 1.00 98.06 462 LEU A O 1
ATOM 3398 N N . TYR A 1 463 ? -9.746 8.039 7.305 1.00 98.25 463 TYR A N 1
ATOM 3399 C CA . TYR A 1 463 ? -9.236 9.220 6.625 1.00 98.25 463 TYR A CA 1
ATOM 3400 C C . TYR A 1 463 ? -10.007 10.455 7.059 1.00 98.25 463 TYR A C 1
ATOM 3402 O O . TYR A 1 463 ? -11.235 10.465 7.040 1.00 98.25 463 TYR A O 1
ATOM 3410 N N . ARG A 1 464 ? -9.280 11.515 7.406 1.00 98.06 464 ARG A N 1
ATOM 3411 C CA . ARG A 1 464 ? -9.825 12.857 7.600 1.00 98.06 464 ARG A CA 1
ATOM 3412 C C . ARG A 1 464 ? -9.680 13.649 6.311 1.00 98.06 464 ARG A C 1
ATOM 3414 O O . ARG A 1 464 ? -8.577 13.742 5.764 1.00 98.06 464 ARG A O 1
ATOM 3421 N N . LEU A 1 465 ? -10.781 14.247 5.873 1.00 97.50 465 LEU A N 1
ATOM 3422 C CA . LEU A 1 465 ? -10.822 15.143 4.727 1.00 97.50 465 LEU A CA 1
ATOM 3423 C C . LEU A 1 465 ? -10.820 16.590 5.215 1.00 97.50 465 LEU A C 1
ATOM 3425 O O . LEU A 1 465 ? -11.582 16.964 6.109 1.00 97.50 465 LEU A O 1
ATOM 3429 N N . THR A 1 466 ? -9.947 17.400 4.632 1.00 95.25 466 THR A N 1
ATOM 3430 C CA . THR A 1 466 ? -9.830 18.829 4.923 1.00 95.25 466 THR A CA 1
ATOM 3431 C C . THR A 1 466 ? -9.845 19.627 3.636 1.00 95.25 466 THR A C 1
ATOM 3433 O O . THR A 1 466 ? -9.368 19.159 2.611 1.00 95.25 466 THR A O 1
ATOM 3436 N N . GLU A 1 467 ? -10.371 20.843 3.692 1.00 94.75 467 GLU A N 1
ATOM 3437 C CA . GLU A 1 467 ? -10.369 21.772 2.566 1.00 94.75 467 GLU A CA 1
ATOM 3438 C C . GLU A 1 467 ? -9.411 22.931 2.879 1.00 94.75 467 GLU A C 1
ATOM 3440 O O . GLU A 1 467 ? -9.829 23.921 3.482 1.00 94.75 467 GLU A O 1
ATOM 3445 N N . PRO A 1 468 ? -8.101 22.800 2.581 1.00 91.75 468 PRO A N 1
ATOM 3446 C CA . PRO A 1 468 ? -7.128 23.862 2.846 1.00 91.75 468 PRO A CA 1
ATOM 3447 C C . PRO A 1 468 ? -7.393 25.138 2.035 1.00 91.75 468 PRO A C 1
ATOM 3449 O O . PRO A 1 468 ? -7.009 26.226 2.461 1.00 91.75 468 PRO A O 1
ATOM 3452 N N . SER A 1 469 ? -8.045 25.019 0.878 1.00 91.88 469 SER A N 1
ATOM 3453 C CA . SER A 1 469 ? -8.487 26.136 0.045 1.00 91.88 469 SER A CA 1
ATOM 3454 C C . SER A 1 469 ? -9.761 25.751 -0.719 1.00 91.88 469 SER A C 1
ATOM 3456 O O . SER A 1 469 ? -9.975 24.560 -0.959 1.00 91.88 469 SER A O 1
ATOM 3458 N N . PRO A 1 470 ? -10.610 26.720 -1.117 1.00 92.75 470 PRO A N 1
ATOM 3459 C CA . PRO A 1 470 ? -11.855 26.426 -1.822 1.00 92.75 470 PRO A CA 1
ATOM 3460 C C . PRO A 1 470 ? -11.637 25.534 -3.049 1.00 92.75 470 PRO A C 1
ATOM 3462 O O . PRO A 1 470 ? -10.811 25.842 -3.909 1.00 92.75 470 PRO A O 1
ATOM 3465 N N . GLY A 1 471 ? -12.375 24.428 -3.127 1.00 90.94 471 GLY A N 1
ATOM 3466 C CA . GLY A 1 471 ? -12.294 23.467 -4.231 1.00 90.94 471 GLY A CA 1
ATOM 3467 C C . GLY A 1 471 ? -11.132 22.473 -4.143 1.00 90.94 471 GLY A C 1
ATOM 3468 O O . GLY A 1 471 ? -11.048 21.577 -4.980 1.00 90.94 471 GLY A O 1
ATOM 3469 N N . THR A 1 472 ? -10.252 22.587 -3.144 1.00 91.81 472 THR A N 1
ATOM 3470 C CA . THR A 1 472 ? -9.126 21.665 -2.943 1.00 91.81 472 THR A CA 1
ATOM 3471 C C . THR A 1 472 ? -9.363 20.839 -1.694 1.00 91.81 472 THR A C 1
ATOM 3473 O O . THR A 1 472 ? -9.332 21.372 -0.591 1.00 91.81 472 THR A O 1
ATOM 3476 N N . VAL A 1 473 ? -9.552 19.529 -1.849 1.00 93.38 473 VAL A N 1
ATOM 3477 C CA . VAL A 1 473 ? -9.696 18.603 -0.718 1.00 93.38 473 VAL A CA 1
ATOM 3478 C C . VAL A 1 473 ? -8.403 17.820 -0.528 1.00 93.38 473 VAL A C 1
ATOM 3480 O O . VAL A 1 473 ? -7.951 17.129 -1.440 1.00 93.38 473 VAL A O 1
ATOM 3483 N N . SER A 1 474 ? -7.835 17.890 0.672 1.00 92.50 474 SER A N 1
ATOM 3484 C CA . SER A 1 474 ? -6.733 17.043 1.114 1.00 92.50 474 SER A CA 1
ATOM 3485 C C . SER A 1 474 ? -7.232 15.919 2.020 1.00 92.50 474 SER A C 1
ATOM 3487 O O . SER A 1 474 ? -8.238 16.042 2.724 1.00 92.50 474 SER A O 1
ATOM 3489 N N . ARG A 1 475 ? -6.510 14.799 1.993 1.00 93.94 475 ARG A N 1
ATOM 3490 C CA . ARG A 1 475 ? -6.800 13.586 2.756 1.00 93.94 475 ARG A CA 1
ATOM 3491 C C . ARG A 1 475 ? -5.617 13.287 3.664 1.00 93.94 475 ARG A C 1
ATOM 3493 O O . ARG A 1 475 ? -4.489 13.253 3.193 1.00 93.94 475 ARG A O 1
ATOM 3500 N N . THR A 1 476 ? -5.879 13.022 4.940 1.00 94.88 476 THR A N 1
ATOM 3501 C CA . THR A 1 476 ? -4.859 12.599 5.916 1.00 94.88 476 THR A CA 1
ATOM 3502 C C . THR A 1 476 ? -5.333 11.357 6.663 1.00 94.88 476 THR A C 1
ATOM 3504 O O . THR A 1 476 ? -6.520 11.247 6.975 1.00 94.88 476 THR A O 1
ATOM 3507 N N . THR A 1 477 ? -4.438 10.414 6.957 1.00 94.94 477 THR A N 1
ATOM 3508 C CA . THR A 1 477 ? -4.768 9.241 7.783 1.00 94.94 477 TH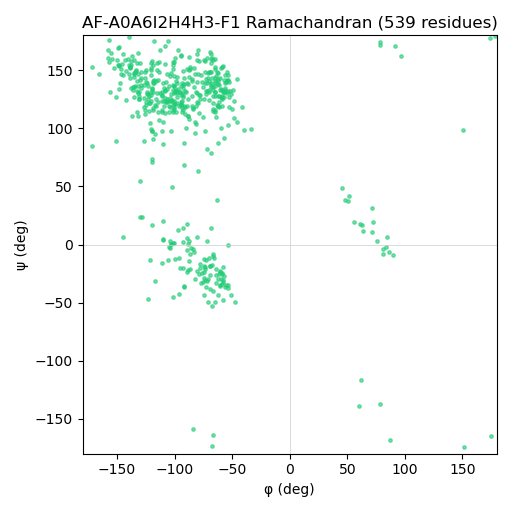R A CA 1
ATOM 3509 C C . THR A 1 477 ? -4.859 9.668 9.247 1.00 94.94 477 THR A C 1
ATOM 3511 O O . THR A 1 477 ? -3.858 10.014 9.873 1.00 94.94 477 THR A O 1
ATOM 3514 N N . ALA A 1 478 ? -6.072 9.673 9.797 1.00 96.00 478 ALA A N 1
ATOM 3515 C CA . ALA A 1 478 ? -6.324 10.045 11.189 1.00 96.00 478 ALA A CA 1
ATOM 3516 C C . ALA A 1 478 ? -6.219 8.850 12.149 1.00 96.00 478 ALA A C 1
ATOM 3518 O O . ALA A 1 478 ? -5.976 9.044 13.338 1.00 96.00 478 ALA A O 1
ATOM 3519 N N . GLY A 1 479 ? -6.362 7.623 11.646 1.00 96.00 479 GLY A N 1
ATOM 3520 C CA . GLY A 1 479 ? -6.147 6.410 12.426 1.00 96.00 479 GLY A CA 1
ATOM 3521 C C . GLY A 1 479 ? -6.181 5.151 11.569 1.00 96.00 479 GLY A C 1
ATOM 3522 O O . GLY A 1 479 ? -6.844 5.126 10.534 1.00 96.00 479 GLY A O 1
ATOM 3523 N N . GLN A 1 480 ? -5.486 4.10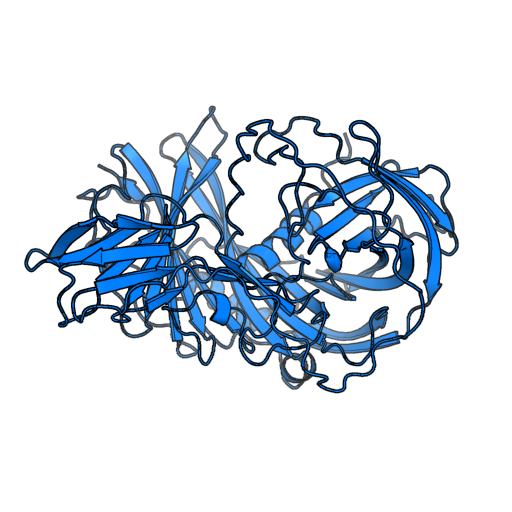9 12.015 1.00 97.62 480 GLN A N 1
ATOM 3524 C CA . GLN A 1 480 ? -5.558 2.769 11.437 1.00 97.62 480 GLN A CA 1
ATOM 3525 C C . GLN A 1 480 ? -5.643 1.731 12.555 1.00 97.62 480 GLN A C 1
ATOM 3527 O O . GLN A 1 480 ? -4.856 1.804 13.495 1.00 97.62 480 GLN A O 1
ATOM 3532 N N . VAL A 1 481 ? -6.559 0.770 12.455 1.00 98.12 481 VAL A N 1
ATOM 3533 C CA . VAL A 1 481 ? -6.747 -0.294 13.448 1.00 98.12 481 VAL A CA 1
ATOM 3534 C C . VAL A 1 481 ? -6.705 -1.657 12.770 1.00 98.12 481 VAL A C 1
ATOM 3536 O O . VAL A 1 481 ? -7.561 -1.943 11.939 1.00 98.12 481 VAL A O 1
ATOM 3539 N N . ASP A 1 482 ? -5.737 -2.493 13.138 1.00 98.19 482 ASP A N 1
ATOM 3540 C CA . ASP A 1 482 ? -5.667 -3.895 12.717 1.00 98.19 482 ASP A CA 1
ATOM 3541 C C . ASP A 1 482 ? -6.413 -4.778 13.734 1.00 98.19 482 ASP A C 1
ATOM 3543 O O . ASP A 1 482 ? -6.217 -4.642 14.945 1.00 98.19 482 ASP A O 1
ATOM 3547 N N . LEU A 1 483 ? -7.291 -5.653 13.248 1.00 98.00 483 LEU A N 1
ATOM 3548 C CA . LEU A 1 483 ? -8.248 -6.430 14.037 1.00 98.00 483 LEU A CA 1
ATOM 3549 C C . LEU A 1 483 ? -8.255 -7.900 13.604 1.00 98.00 483 LEU A C 1
ATOM 3551 O O . LEU A 1 483 ? -8.093 -8.179 12.414 1.00 98.00 483 LEU A O 1
ATOM 3555 N N . PRO A 1 484 ? -8.512 -8.845 14.522 1.00 97.56 484 PRO A N 1
ATOM 3556 C CA . PRO A 1 484 ? -8.655 -10.248 14.152 1.00 97.56 484 PRO A CA 1
ATOM 3557 C C . PRO A 1 484 ? -9.997 -10.506 13.443 1.00 97.56 484 PRO A C 1
ATOM 3559 O O . PRO A 1 484 ? -10.947 -9.729 13.575 1.00 97.56 484 PRO A O 1
ATOM 3562 N N . ALA A 1 485 ? -10.086 -11.585 12.659 1.00 97.25 485 ALA A N 1
ATOM 3563 C CA . ALA A 1 485 ? -11.225 -11.878 11.774 1.00 97.25 485 ALA A CA 1
ATOM 3564 C C . ALA A 1 485 ? -12.582 -12.061 12.486 1.00 97.25 485 ALA A C 1
ATOM 3566 O O . ALA A 1 485 ? -13.655 -11.888 11.889 1.00 97.25 485 ALA A O 1
ATOM 3567 N N . GLU A 1 486 ? -12.560 -12.445 13.757 1.00 97.00 486 GLU A N 1
ATOM 3568 C CA . GLU A 1 486 ? -13.745 -12.588 14.596 1.00 97.00 486 GLU A CA 1
ATOM 3569 C C . GLU A 1 486 ? -14.297 -11.241 15.076 1.00 97.00 486 GLU A C 1
ATOM 3571 O O . GLU A 1 486 ? -15.498 -11.135 15.339 1.00 97.00 486 GLU A O 1
ATOM 3576 N N . LEU A 1 487 ? -13.464 -10.195 15.147 1.00 97.25 487 LEU A N 1
ATOM 3577 C CA . LEU A 1 487 ? -13.894 -8.881 15.604 1.00 97.25 487 LEU A CA 1
ATOM 3578 C C . LEU A 1 487 ? -14.442 -8.063 14.432 1.00 97.25 487 LEU A C 1
ATOM 3580 O O . LEU A 1 487 ? -13.702 -7.579 13.580 1.00 97.25 487 LEU A O 1
ATOM 3584 N N . ARG A 1 488 ? -15.766 -7.886 14.411 1.00 97.88 488 ARG A N 1
ATOM 3585 C CA . ARG A 1 488 ? -16.490 -7.169 13.339 1.00 97.88 488 ARG A CA 1
ATOM 3586 C C . ARG A 1 488 ? -17.254 -5.941 13.819 1.00 97.88 488 ARG A C 1
ATOM 3588 O O . ARG A 1 488 ? -18.170 -5.451 13.162 1.00 97.88 488 ARG A O 1
ATOM 3595 N N . SER A 1 489 ? -16.909 -5.485 15.015 1.00 97.69 489 SER A N 1
ATOM 3596 C CA . SER A 1 489 ? -17.444 -4.279 15.621 1.00 97.69 489 SER A CA 1
ATOM 3597 C C . SER A 1 489 ? -16.372 -3.650 16.494 1.00 97.69 489 SER A C 1
ATOM 3599 O O . SER A 1 489 ? -15.730 -4.340 17.283 1.00 97.69 489 SER A O 1
ATOM 3601 N N . LEU A 1 490 ? -16.197 -2.340 16.375 1.00 96.94 490 LEU A N 1
ATOM 3602 C CA . LEU A 1 490 ? -15.237 -1.576 17.156 1.00 96.94 490 LEU A CA 1
ATOM 3603 C C . LEU A 1 490 ? -15.840 -0.223 17.518 1.00 96.94 490 LEU A C 1
ATOM 3605 O O . LEU A 1 490 ? -16.202 0.562 16.640 1.00 96.94 490 LEU A O 1
ATOM 3609 N N . ARG A 1 491 ? -15.885 0.090 18.814 1.00 97.44 491 ARG A N 1
ATOM 3610 C CA . ARG A 1 491 ? -16.097 1.471 19.244 1.00 97.44 491 ARG A CA 1
ATOM 3611 C C . ARG A 1 491 ? -14.800 2.242 19.093 1.00 97.44 491 ARG A C 1
ATOM 3613 O O . ARG A 1 491 ? -13.767 1.803 19.598 1.00 97.44 491 ARG A O 1
ATOM 3620 N N . LEU A 1 492 ? -14.842 3.386 18.422 1.00 97.44 492 LEU A N 1
ATOM 3621 C CA . LEU A 1 492 ? -13.638 4.181 18.216 1.00 97.44 492 LEU A CA 1
ATOM 3622 C C . LEU A 1 492 ? -13.105 4.740 19.542 1.00 97.44 492 LEU A C 1
ATOM 3624 O O . LEU A 1 492 ? -13.873 5.321 20.316 1.00 97.44 492 LEU A O 1
ATOM 3628 N N . PRO A 1 493 ? -11.792 4.616 19.804 1.00 96.12 493 PRO A N 1
ATOM 3629 C CA . PRO A 1 493 ? -11.142 5.325 20.891 1.00 96.12 493 PRO A CA 1
ATOM 3630 C C . PRO A 1 493 ? -11.380 6.837 20.843 1.00 96.12 493 PRO A C 1
ATOM 3632 O O . PRO A 1 493 ? -11.342 7.471 19.786 1.00 96.12 493 PRO A O 1
ATOM 3635 N N . ALA A 1 494 ? -11.559 7.440 22.020 1.00 94.94 494 ALA A N 1
ATOM 3636 C CA . ALA A 1 494 ? -11.664 8.891 22.145 1.00 94.94 494 ALA A CA 1
ATOM 3637 C C . ALA A 1 494 ? -10.458 9.608 21.503 1.00 94.94 494 ALA A C 1
ATOM 3639 O O . ALA A 1 494 ? -9.311 9.179 21.634 1.00 94.94 494 ALA A O 1
ATOM 3640 N N . GLY A 1 495 ? -10.707 10.731 20.831 1.00 93.81 495 GLY A N 1
ATOM 3641 C CA . GLY A 1 495 ? -9.666 11.538 20.189 1.00 93.81 495 GLY A CA 1
ATOM 3642 C C . GLY A 1 495 ? -9.280 11.110 18.770 1.00 93.81 495 GLY A C 1
ATOM 3643 O O . GLY A 1 495 ? -8.554 11.856 18.119 1.00 93.81 495 GLY A O 1
ATOM 3644 N N . MET A 1 496 ? -9.786 9.980 18.255 1.00 95.50 496 MET A N 1
ATOM 3645 C CA . MET A 1 496 ? -9.673 9.665 16.821 1.00 95.50 496 MET A CA 1
ATOM 3646 C C . MET A 1 496 ? -10.487 10.637 15.958 1.00 95.50 496 MET A C 1
ATOM 3648 O O . MET A 1 496 ? -10.032 11.074 14.899 1.00 95.50 496 MET A O 1
ATOM 3652 N N . LEU A 1 497 ? -11.687 10.994 16.425 1.00 97.88 497 LEU A N 1
ATOM 3653 C CA . LEU A 1 497 ? -12.537 11.996 15.793 1.00 97.88 497 LEU A CA 1
ATOM 3654 C C . LEU A 1 497 ? -12.378 13.349 16.483 1.00 97.88 497 LEU A C 1
ATOM 3656 O O . LEU A 1 497 ? -12.311 13.442 17.709 1.00 97.88 497 LEU A O 1
ATOM 3660 N N . GLN A 1 498 ? -12.339 14.400 15.672 1.00 97.81 498 GLN A N 1
ATOM 3661 C CA . GLN A 1 498 ? -12.306 15.792 16.098 1.00 97.81 498 GLN A CA 1
ATOM 3662 C C . GLN A 1 498 ? -13.644 16.454 15.742 1.00 97.81 498 GLN A C 1
ATOM 3664 O O . GLN A 1 498 ? -14.132 16.219 14.632 1.00 97.81 498 GLN A O 1
ATOM 3669 N N . PRO A 1 499 ? -14.210 17.291 16.630 1.00 98.12 499 PRO A N 1
ATOM 3670 C CA . PRO A 1 499 ? -15.461 17.997 16.367 1.00 98.12 499 PRO A CA 1
ATOM 3671 C C . PRO A 1 499 ? -15.450 18.775 15.050 1.00 98.12 499 PRO A C 1
ATOM 3673 O O . PRO A 1 499 ? -14.437 19.388 14.695 1.00 98.12 499 PRO A O 1
ATOM 3676 N N . GLY A 1 500 ? -16.573 18.747 14.331 1.00 97.19 500 GLY A N 1
ATOM 3677 C CA . GLY A 1 500 ? -16.763 19.489 13.079 1.00 97.19 500 GLY A CA 1
ATOM 3678 C C . GLY A 1 500 ? -15.836 19.092 11.921 1.00 97.19 500 GLY A C 1
ATOM 3679 O O . GLY A 1 500 ? -15.667 19.865 10.977 1.00 97.19 500 GLY A O 1
ATOM 3680 N N . ARG A 1 501 ? -15.186 17.921 11.978 1.00 97.94 501 ARG A N 1
ATOM 3681 C CA . ARG A 1 501 ? -14.358 17.389 10.881 1.00 97.94 501 ARG A CA 1
ATOM 3682 C C . ARG A 1 501 ? -15.099 16.319 10.082 1.00 97.94 501 ARG A C 1
ATOM 3684 O O . ARG A 1 501 ? -16.019 15.675 10.583 1.00 97.94 501 ARG A O 1
ATOM 3691 N N . HIS A 1 502 ? -14.658 16.122 8.840 1.00 98.31 502 HIS A N 1
ATOM 3692 C CA . HIS A 1 502 ? -15.230 15.141 7.923 1.00 98.31 502 HIS A CA 1
ATOM 3693 C C . HIS A 1 502 ? -14.300 13.952 7.731 1.00 98.31 502 HIS A C 1
ATOM 3695 O O . HIS A 1 502 ? -13.080 14.104 7.611 1.00 98.31 502 HIS A O 1
ATOM 3701 N N . TYR A 1 503 ? -14.900 12.774 7.680 1.00 98.56 503 TYR A N 1
ATOM 3702 C CA . TYR A 1 503 ? -14.206 11.505 7.701 1.00 98.56 503 TYR A CA 1
ATOM 3703 C C . TYR A 1 503 ? -14.800 10.520 6.700 1.00 98.56 503 TYR A C 1
ATOM 3705 O O . TYR A 1 503 ? -15.967 10.617 6.322 1.00 98.56 503 TYR A O 1
ATOM 3713 N N . VAL A 1 504 ? -13.994 9.541 6.312 1.00 98.38 504 VAL A N 1
ATOM 3714 C CA . VAL A 1 504 ? -14.443 8.326 5.632 1.00 98.38 504 VAL A CA 1
ATOM 3715 C C . VAL A 1 504 ? -13.736 7.134 6.269 1.00 98.38 504 VAL A C 1
ATOM 3717 O O . VAL A 1 504 ? -12.527 7.200 6.525 1.00 98.38 504 VAL A O 1
ATOM 3720 N N . PHE A 1 505 ? -14.481 6.062 6.542 1.00 98.06 505 PHE A N 1
ATOM 3721 C CA . PHE A 1 505 ? -13.900 4.797 6.981 1.00 98.06 505 PHE A CA 1
ATOM 3722 C C . PHE A 1 505 ? -13.763 3.847 5.805 1.00 98.06 505 PHE A C 1
ATOM 3724 O O . PHE A 1 505 ? -14.615 3.779 4.917 1.00 98.06 505 PHE A O 1
ATOM 3731 N N . VAL A 1 506 ? -12.680 3.089 5.852 1.00 98.62 506 VAL A N 1
ATOM 3732 C CA . VAL A 1 506 ? -12.442 1.939 4.994 1.00 98.62 506 VAL A CA 1
ATOM 3733 C C . VAL A 1 506 ? -12.316 0.728 5.881 1.00 98.62 506 VAL A C 1
ATOM 3735 O O . VAL A 1 506 ? -11.558 0.763 6.851 1.00 98.62 506 VAL A O 1
ATOM 3738 N N . VAL A 1 507 ? -13.042 -0.323 5.531 1.00 98.75 507 VAL A N 1
ATOM 3739 C CA . VAL A 1 507 ? -12.865 -1.646 6.114 1.00 98.75 507 VAL A CA 1
ATOM 3740 C C . VAL A 1 507 ? -12.237 -2.521 5.043 1.00 98.75 507 VAL A C 1
ATOM 3742 O O . VAL A 1 507 ? -12.873 -2.810 4.032 1.00 98.75 507 VAL A O 1
ATOM 3745 N N . THR A 1 508 ? -10.998 -2.934 5.265 1.00 98.75 508 THR A N 1
ATOM 3746 C CA . THR A 1 508 ? -10.282 -3.859 4.388 1.00 98.75 508 THR A CA 1
ATOM 3747 C C . THR A 1 508 ? -10.346 -5.247 5.008 1.00 98.75 508 THR A C 1
ATOM 3749 O O . THR A 1 508 ? -9.839 -5.459 6.112 1.00 98.75 508 THR A O 1
ATOM 3752 N N . ALA A 1 509 ? -10.986 -6.192 4.321 1.00 98.69 509 ALA A N 1
ATOM 3753 C CA . ALA A 1 509 ? -10.827 -7.612 4.613 1.00 98.69 509 ALA A CA 1
ATOM 3754 C C . ALA A 1 509 ? -9.466 -8.060 4.082 1.00 98.69 509 ALA A C 1
ATOM 3756 O O . ALA A 1 509 ? -9.123 -7.698 2.960 1.00 98.69 509 ALA A O 1
ATOM 3757 N N . MET A 1 510 ? -8.711 -8.838 4.857 1.00 98.25 510 MET A N 1
ATOM 3758 C CA . MET A 1 510 ? -7.434 -9.406 4.422 1.00 98.25 510 MET A CA 1
ATOM 3759 C C . MET A 1 510 ? -7.411 -10.905 4.683 1.00 98.25 510 MET A C 1
ATOM 3761 O O . MET A 1 510 ? -7.813 -11.350 5.756 1.00 98.25 510 MET A O 1
ATOM 3765 N N . ASP A 1 511 ? -6.907 -11.663 3.720 1.00 97.69 511 ASP A N 1
ATOM 3766 C CA . ASP A 1 511 ? -6.527 -13.063 3.879 1.00 97.69 511 ASP A CA 1
ATOM 3767 C C . ASP A 1 511 ? -5.023 -13.167 3.627 1.00 97.69 511 ASP A C 1
ATOM 3769 O O . ASP A 1 511 ? -4.548 -13.181 2.492 1.00 97.69 511 ASP A O 1
ATOM 3773 N N . VAL A 1 512 ? -4.281 -13.123 4.729 1.00 95.25 512 VAL A N 1
ATOM 3774 C CA . VAL A 1 512 ? -2.835 -13.330 4.781 1.00 95.25 512 VAL A CA 1
ATOM 3775 C C . VAL A 1 512 ? -2.612 -14.503 5.731 1.00 95.25 512 VAL A C 1
ATOM 3777 O O . VAL A 1 512 ? -2.778 -14.339 6.951 1.00 95.25 512 VAL A O 1
ATOM 3780 N N . PRO A 1 513 ? -2.294 -15.704 5.218 1.00 90.62 513 PRO A N 1
ATOM 3781 C CA . PRO A 1 513 ? -2.058 -16.870 6.046 1.00 90.62 513 PRO A CA 1
ATOM 3782 C C . PRO A 1 513 ? -0.957 -16.589 7.057 1.00 90.62 513 PRO A C 1
ATOM 3784 O O . PRO A 1 513 ? 0.072 -15.995 6.734 1.00 90.62 513 PRO A O 1
ATOM 3787 N N . THR A 1 514 ? -1.149 -17.062 8.289 1.00 88.81 514 THR A N 1
ATOM 3788 C CA . THR A 1 514 ? -0.172 -16.947 9.388 1.00 88.81 514 THR A CA 1
ATOM 3789 C C . THR A 1 514 ? 0.200 -15.516 9.792 1.00 88.81 514 THR A C 1
ATOM 3791 O O . THR A 1 514 ? 1.207 -15.329 10.472 1.00 88.81 514 THR A O 1
ATOM 3794 N N . TRP A 1 515 ? -0.599 -14.512 9.413 1.00 92.38 515 TRP A N 1
ATOM 3795 C CA . TRP A 1 515 ? -0.413 -13.161 9.930 1.00 92.38 515 TRP A CA 1
ATOM 3796 C C . TRP A 1 515 ? -0.679 -13.130 11.439 1.00 92.38 515 TRP A C 1
ATOM 3798 O O . TRP A 1 515 ? -1.795 -13.365 11.902 1.00 92.38 515 TRP A O 1
ATOM 3808 N N . ASP A 1 516 ? 0.367 -12.825 12.203 1.00 94.56 516 ASP A N 1
ATOM 3809 C CA . ASP A 1 516 ? 0.275 -12.507 13.619 1.00 94.56 516 ASP A CA 1
ATOM 3810 C C . ASP A 1 516 ? 0.103 -10.993 13.776 1.00 94.56 516 ASP A C 1
ATOM 3812 O O . ASP A 1 516 ? 1.012 -10.211 13.498 1.00 94.56 516 ASP A O 1
ATOM 3816 N N . LEU A 1 517 ? -1.067 -10.559 14.246 1.00 94.50 517 LEU A N 1
ATOM 3817 C CA . LEU A 1 517 ? -1.361 -9.141 14.465 1.00 94.50 517 LEU A CA 1
ATOM 3818 C C . LEU A 1 517 ? -0.369 -8.475 15.429 1.00 94.50 517 LEU A C 1
ATOM 3820 O O . LEU A 1 517 ? -0.071 -7.287 15.285 1.00 94.50 517 LEU A O 1
ATOM 3824 N N . ALA A 1 518 ? 0.172 -9.231 16.388 1.00 96.00 518 ALA A N 1
ATOM 3825 C CA . ALA A 1 518 ? 1.173 -8.730 17.318 1.00 96.00 518 ALA A CA 1
ATOM 3826 C C . ALA A 1 518 ? 2.546 -8.516 16.662 1.00 96.00 518 ALA A C 1
ATOM 3828 O O . ALA A 1 518 ? 3.384 -7.845 17.257 1.00 96.00 518 ALA A O 1
ATOM 3829 N N . ARG A 1 519 ? 2.776 -9.042 15.453 1.00 94.69 519 ARG A N 1
ATOM 3830 C CA . ARG A 1 519 ? 4.029 -8.948 14.692 1.00 94.69 519 ARG A CA 1
ATOM 3831 C C . ARG A 1 519 ? 3.758 -8.398 13.302 1.00 94.69 519 ARG A C 1
ATOM 3833 O O . ARG A 1 519 ? 3.496 -9.137 12.348 1.00 94.69 519 ARG A O 1
ATOM 3840 N N . ARG A 1 520 ? 3.800 -7.071 13.191 1.00 91.25 520 ARG A N 1
ATOM 3841 C CA . ARG A 1 520 ? 3.439 -6.347 11.966 1.00 91.25 520 ARG A CA 1
ATOM 3842 C C . ARG A 1 520 ? 4.241 -6.815 10.743 1.00 91.25 520 ARG A C 1
ATOM 3844 O O . ARG A 1 520 ? 3.684 -6.893 9.654 1.00 91.25 520 ARG A O 1
ATOM 3851 N N . GLU A 1 521 ? 5.502 -7.184 10.925 1.00 87.06 521 GLU A N 1
ATOM 3852 C CA . GLU A 1 521 ? 6.401 -7.707 9.895 1.00 87.06 521 GLU A CA 1
ATOM 3853 C C . GLU A 1 521 ? 5.891 -8.978 9.192 1.00 87.06 521 GLU A C 1
ATOM 3855 O O . GLU A 1 521 ? 6.316 -9.279 8.083 1.00 87.06 521 GLU A O 1
ATOM 3860 N N . THR A 1 522 ? 4.948 -9.712 9.791 1.00 88.62 522 THR A N 1
ATOM 3861 C CA . THR A 1 522 ? 4.375 -10.927 9.185 1.00 88.62 522 THR A CA 1
ATOM 3862 C C . THR A 1 522 ? 3.238 -10.645 8.195 1.00 88.62 522 THR A C 1
ATOM 3864 O O . THR A 1 522 ? 2.746 -11.567 7.548 1.00 88.62 522 THR A O 1
ATOM 3867 N N . GLN A 1 523 ? 2.833 -9.381 8.030 1.00 88.94 523 GLN A N 1
ATOM 3868 C CA . GLN A 1 523 ? 1.757 -8.984 7.114 1.00 88.94 523 GLN A CA 1
ATOM 3869 C C . GLN A 1 523 ? 2.140 -9.149 5.626 1.00 88.94 523 GLN A C 1
ATOM 3871 O O . GLN A 1 523 ? 1.258 -9.187 4.775 1.00 88.94 523 GLN A O 1
ATOM 3876 N N . GLN A 1 524 ? 3.430 -9.249 5.284 1.00 87.44 524 GLN A N 1
ATOM 3877 C CA . GLN A 1 524 ? 3.905 -9.365 3.892 1.00 87.44 524 GLN A CA 1
ATOM 3878 C C . GLN A 1 524 ? 3.999 -10.812 3.376 1.00 87.44 524 GLN A C 1
ATOM 3880 O O . GLN A 1 524 ? 4.696 -11.106 2.401 1.00 87.44 524 GLN A O 1
ATOM 3885 N N . ARG A 1 525 ? 3.335 -11.755 4.045 1.00 92.62 525 ARG A N 1
ATOM 3886 C CA . ARG A 1 525 ? 3.355 -13.162 3.642 1.00 92.62 525 ARG A CA 1
ATOM 3887 C C . ARG A 1 525 ? 2.509 -13.404 2.394 1.00 92.62 525 ARG A C 1
ATOM 3889 O O . ARG A 1 525 ? 1.507 -12.734 2.162 1.00 92.62 525 ARG A O 1
ATOM 3896 N N . LEU A 1 526 ? 2.944 -14.386 1.606 1.00 94.38 526 LEU A N 1
ATOM 3897 C CA . LEU A 1 526 ? 2.235 -14.877 0.428 1.00 94.38 526 LEU A CA 1
ATOM 3898 C C . LEU A 1 526 ? 1.536 -16.213 0.745 1.00 94.38 526 LEU A C 1
ATOM 3900 O O . LEU A 1 526 ? 2.083 -17.004 1.523 1.00 94.38 526 LEU A O 1
ATOM 3904 N N . PRO A 1 527 ? 0.377 -16.498 0.127 1.00 96.50 527 PRO A N 1
ATOM 3905 C CA . PRO A 1 527 ? -0.440 -15.559 -0.647 1.00 96.50 527 PRO A CA 1
ATOM 3906 C C . PRO A 1 527 ? -1.002 -14.439 0.242 1.00 96.50 527 PRO A C 1
ATOM 3908 O O . PRO A 1 527 ? -1.235 -14.648 1.427 1.00 96.50 527 PRO A O 1
ATOM 3911 N N . GLY A 1 528 ? -1.242 -13.261 -0.324 1.00 96.00 528 GLY A N 1
ATOM 3912 C CA . GLY A 1 528 ? -1.924 -12.163 0.357 1.00 96.00 528 GLY A CA 1
ATOM 3913 C C . GLY A 1 528 ? -3.104 -11.683 -0.473 1.00 96.00 528 GLY A C 1
ATOM 3914 O O . GLY A 1 528 ? -2.935 -11.372 -1.645 1.00 96.00 528 GLY A O 1
ATOM 3915 N N . GLN A 1 529 ? -4.300 -11.626 0.105 1.00 97.81 529 GLN A N 1
ATOM 3916 C CA . GLN A 1 529 ? -5.512 -11.139 -0.563 1.00 97.81 529 GLN A CA 1
ATOM 3917 C C . GLN A 1 529 ? -6.152 -10.030 0.259 1.00 97.81 529 GLN A C 1
ATOM 3919 O O . GLN A 1 529 ? -6.090 -10.042 1.490 1.00 97.81 529 GLN A O 1
ATOM 3924 N N . PHE A 1 530 ? -6.800 -9.084 -0.410 1.00 98.19 530 PHE A N 1
ATOM 3925 C CA . PHE A 1 530 ? -7.492 -7.987 0.247 1.00 98.19 530 PHE A CA 1
ATOM 3926 C C . PHE A 1 530 ? -8.716 -7.519 -0.547 1.00 98.19 530 PHE A C 1
ATOM 3928 O O . PHE A 1 530 ? -8.790 -7.642 -1.773 1.00 98.19 530 PHE A O 1
ATOM 3935 N N . ALA A 1 531 ? -9.681 -6.942 0.164 1.00 98.69 531 ALA A N 1
ATOM 3936 C CA . ALA A 1 531 ? -10.846 -6.316 -0.442 1.00 98.69 531 ALA A CA 1
ATOM 3937 C C . ALA A 1 531 ? -11.395 -5.178 0.426 1.00 98.69 531 ALA A C 1
ATOM 3939 O O . ALA A 1 531 ? -11.706 -5.372 1.605 1.00 98.69 531 ALA A O 1
ATOM 3940 N N . ASP A 1 532 ? -11.545 -4.002 -0.178 1.00 98.62 532 ASP A N 1
ATOM 3941 C CA . ASP A 1 532 ? -11.994 -2.787 0.499 1.00 98.62 532 ASP A CA 1
ATOM 3942 C C . ASP A 1 532 ? -13.509 -2.574 0.411 1.00 98.62 532 ASP A C 1
ATOM 3944 O O . ASP A 1 532 ? -14.100 -2.660 -0.665 1.00 98.62 532 ASP A O 1
ATOM 3948 N N . ALA A 1 533 ? -14.115 -2.164 1.525 1.00 98.69 533 ALA A N 1
ATOM 3949 C CA . ALA A 1 533 ? -15.435 -1.539 1.576 1.00 98.69 533 ALA A CA 1
ATOM 3950 C C . ALA A 1 533 ? -15.338 -0.132 2.188 1.00 98.69 533 ALA A C 1
ATOM 3952 O O . ALA A 1 533 ? -14.523 0.116 3.081 1.00 98.69 533 ALA A O 1
ATOM 3953 N N . VAL A 1 534 ? -16.171 0.800 1.721 1.00 98.50 534 VAL A N 1
ATOM 3954 C CA . VAL A 1 534 ? -16.096 2.226 2.085 1.00 98.50 534 VAL A CA 1
ATOM 3955 C C . VAL A 1 534 ? -17.425 2.736 2.624 1.00 98.50 534 VAL A C 1
ATOM 3957 O O . VAL A 1 534 ? -18.491 2.380 2.125 1.00 98.50 534 VAL A O 1
ATOM 3960 N N . THR A 1 535 ? -17.371 3.624 3.612 1.00 98.69 535 THR A N 1
ATOM 3961 C CA . THR A 1 535 ? -18.534 4.414 4.036 1.00 98.69 535 THR A CA 1
ATOM 3962 C C . THR A 1 535 ? -18.788 5.611 3.110 1.00 98.69 535 THR A C 1
ATOM 3964 O O . THR A 1 535 ? -17.915 6.040 2.358 1.00 98.69 535 THR A O 1
ATOM 3967 N N . GLY A 1 536 ? -19.957 6.236 3.239 1.00 98.25 536 GLY A N 1
ATOM 3968 C CA . GLY A 1 536 ? -20.176 7.607 2.787 1.00 98.25 536 GLY A CA 1
ATOM 3969 C C . GLY A 1 536 ? -19.379 8.617 3.626 1.00 98.25 536 GLY A C 1
ATOM 3970 O O . GLY A 1 536 ? -18.570 8.249 4.489 1.00 98.25 536 GLY A O 1
ATOM 3971 N N . LEU A 1 537 ? -19.617 9.912 3.393 1.00 98.38 537 LEU A N 1
ATOM 3972 C CA . LEU A 1 537 ? -18.978 10.975 4.171 1.00 98.38 537 LEU A CA 1
ATOM 3973 C C . LEU A 1 537 ? -19.594 11.069 5.570 1.00 98.38 537 LEU A C 1
ATOM 3975 O O . LEU A 1 537 ? -20.795 11.292 5.721 1.00 98.38 537 LEU A O 1
ATOM 3979 N N . LEU A 1 538 ? -18.760 10.989 6.599 1.00 98.56 538 LEU A N 1
ATOM 3980 C CA . LEU A 1 538 ? -19.188 11.072 7.988 1.00 98.56 538 LEU A CA 1
ATOM 3981 C C . LEU A 1 538 ? -18.732 12.389 8.601 1.00 98.56 538 LEU A C 1
ATOM 3983 O O . LEU A 1 538 ? -17.544 12.708 8.600 1.00 98.56 538 LEU A O 1
ATOM 3987 N N . SER A 1 539 ? -19.676 13.158 9.130 1.00 98.31 539 SER A N 1
ATOM 3988 C CA . SER A 1 539 ? -19.385 14.430 9.795 1.00 98.31 539 SER A CA 1
ATOM 3989 C C . SER A 1 539 ? -19.419 14.235 11.302 1.00 98.31 539 SER A C 1
ATOM 3991 O O . SER A 1 539 ? -20.441 13.824 11.846 1.00 98.31 539 SER A O 1
ATOM 3993 N N . ALA A 1 540 ? -18.301 14.499 11.972 1.00 97.94 540 ALA A N 1
ATOM 3994 C CA . ALA A 1 540 ? -18.258 14.499 13.427 1.00 97.94 540 ALA A CA 1
ATOM 3995 C C . ALA A 1 540 ? -19.100 15.668 13.984 1.00 97.94 540 ALA A C 1
ATOM 3997 O O . ALA A 1 540 ? -19.108 16.733 13.355 1.00 97.94 540 ALA A O 1
ATOM 3998 N N . PRO A 1 541 ? -19.801 15.470 15.118 1.00 96.12 541 PRO A N 1
ATOM 3999 C CA . PRO A 1 541 ? -20.661 16.488 15.719 1.00 96.12 541 PRO A CA 1
ATOM 4000 C C . PRO A 1 541 ? -19.907 17.741 16.179 1.00 96.12 541 PRO A C 1
ATOM 4002 O O . PRO A 1 541 ? -18.657 17.694 16.314 1.00 96.12 541 PRO A O 1
#